Protein AF-0000000086529012 (afdb_homodimer)

InterPro domains:
  IPR000847 LysR, HTH, N-terminal domain [PF00126] (9-66)
  IPR000847 LysR, HTH, N-terminal domain [PR00039] (24-35)
  IPR000847 LysR, HTH, N-terminal domain [PR00039] (35-45)
  IPR000847 LysR, HTH, N-terminal domain [PR00039] (45-56)
  IPR000847 LysR, HTH, N-terminal domain [PS50931] (7-64)
  IPR005119 LysR, substrate-binding [PF03466] (100-295)
  IPR036388 Winged helix-like DNA-binding domain superfamily [G3DSA:1.10.10.10] (3-86)
  IPR036390 Winged helix DNA-binding domain superfamily [SSF46785] (6-83)
  IPR037402 HTH-type transcriptional regulator YidZ, PBP2 domain [cd08417] (102-297)
  IPR050389 LysR-type Transcriptional Regulators [PTHR30118] (5-301)

Foldseek 3Di:
DPPPVPLPLVLLLLLLLCAVQFHLVRSCVVVVHDSVVSVVSQVVVCVVQVHNQWDDDDPTIDGDPVVLLCNVVSVLVVLVVVCVVPPNPPDQLQPDADEAEEEEDQLLCVQQVVVLVVVCCPRHVNYHYHYDHDDLVCVQVCQSSVVHAKYKDFDGDYDPQKDKDWQDWWDKWKKAACPAPCNVDAHAPVNQQVFEAEAEDQPPDDDPVQVVCVVVVGHHHYPYYHNHVLVRNQDRRVDRHMYMDIPLSNLVVVVVGRMDIHGDNDDDDTTTIMMIHGNSCVVVVNSVVSVVSSSVSSNVSSVVSVD/DPPPVPLPLVLLLLLQLCAVQFHLVRSCVVVVHDSVVSVVSQVVVCVVVVHNQWDDDDPTIDGDPVVLLCNVVSVLVVLVVVCVVPPNPPDQLQPDADEAEEEEDQLLCVQQVVVLVVVCCPRHVNYHYHYDHDDLVCVQVCQSSVVHAKYKDFDGDYDPQKDKDWQDWWDKWKKAACPAPCNVDAHAPVNQQVFEAEAEDQPPDDDPVQVVCVVVVGHHHYPYYHNHVLVRNQDRRVDRHMYMDIPLSNLVVVVVGRMDIHGDNDDDDTTTIMMIHGNSCVVVVNSVVSVVSSSVSSNVSSVVSVD

pLDDT: mean 87.54, std 13.79, range [25.77, 98.62]

Radius of gyration: 28.25 Å; Cα contacts (8 Å, |Δi|>4): 999; chains: 2; bounding box: 56×93×82 Å

Secondary structure (DSSP, 8-state):
--------THHHHHHHHHHHHTSHHHHHHHHT--HHHHHHHHHHHHHHHTS-SEEEETTEEEE-HHHHHHHHHHHHHHHHHHHHHS------GGG---EEEEE--HHHHHHHHHHHHHHHHHH-TT-EEEEE---GGGHHHHHHHTS-SEEEES-----TTEEEEEEEEE-EEEEEETT-GGGSSPPPHHHHHHSEEEEE-SSSPPPHHHHHHHHTT---EEEEEES-HHHHHHHHHHSS-EEEEEHHHHHHHHHHSSEEEEE-SS----EEEEEEEEGGGTT-HHHHHHHHHHHHHHHHHHHHHH-/--------THHHHHHHHHHHHTSHHHHHHHHT--HHHHHHHHHHHHHHHTS-SEEEETTEEEE-HHHHHHHHHHHHHHHHHHHHHS------GGG---EEEEE--HHHHHHHHHHHHHHHHHH-TT-EEEEE---GGGHHHHHHHTS-SEEEES-----TTEEEEEEEEE-EEEEEETT-GGGSSPPPHHHHHHSEEEEE-SSSPPPHHHHHHHHTT---EEEEEES-HHHHHHHHHHSS-EEEEEHHHHHHHHHHSSEEEEE-SS----EEEEEEEEGGGTT-HHHHHHHHHHHHHHHHHHHHHH-

Solvent-accessible surface area (backbone atoms only — not comparable to full-atom values): 33241 Å² total; per-residue (Å²): 126,81,79,78,74,71,72,61,68,65,39,54,54,49,52,48,33,28,66,74,56,41,28,61,64,52,20,9,64,72,69,73,45,51,51,68,55,43,50,50,39,49,50,51,49,20,62,71,66,72,39,76,43,52,44,75,58,88,96,36,53,39,70,32,70,68,35,65,69,42,46,62,57,48,52,44,49,50,53,48,52,59,45,62,74,44,72,74,65,78,86,54,54,63,69,39,74,50,75,46,31,35,31,40,49,73,63,49,42,53,57,28,42,44,56,48,51,53,50,33,58,69,51,18,58,45,48,26,43,34,43,36,76,66,57,78,88,44,44,59,58,33,26,70,70,59,74,26,59,33,33,44,40,57,91,66,95,67,61,89,58,48,42,76,44,84,56,48,73,44,40,67,22,31,35,28,16,61,84,38,80,66,59,79,50,86,56,45,52,68,56,59,48,69,37,45,26,39,43,59,26,65,84,74,51,81,46,66,66,55,54,55,32,44,78,71,74,40,68,71,43,68,44,31,33,26,49,42,64,68,38,42,50,54,31,10,37,74,42,83,32,35,30,73,43,50,41,53,51,49,47,55,46,41,75,73,42,63,36,39,81,41,72,46,58,61,98,68,76,64,43,54,34,30,38,36,32,34,52,83,43,66,80,37,62,70,54,42,52,50,55,52,52,50,46,54,44,46,44,49,43,48,51,56,47,78,95,122,81,79,75,73,72,73,60,69,64,39,54,53,50,53,49,33,27,65,75,55,41,29,63,65,51,21,9,64,73,67,74,44,52,51,68,57,44,51,50,39,49,51,51,49,21,61,72,65,72,38,77,42,54,42,76,57,86,95,38,50,38,71,32,72,68,34,65,69,42,47,64,58,47,52,47,49,51,54,49,50,59,44,63,73,44,72,74,64,78,85,52,54,62,69,38,73,48,74,45,32,34,31,40,50,73,63,50,43,54,58,28,42,44,55,47,51,54,49,34,57,70,51,19,59,44,48,25,42,34,43,36,76,65,56,78,90,44,46,60,58,34,27,70,70,59,75,25,58,35,34,44,38,57,91,66,94,67,62,89,59,48,42,75,43,85,58,48,73,46,39,66,23,32,35,29,17,61,83,38,81,64,58,76,48,85,58,45,51,69,56,59,48,69,37,44,25,40,44,58,25,66,85,72,51,82,45,68,66,57,55,56,33,44,76,71,74,40,68,72,43,69,42,30,34,27,48,41,65,68,37,43,51,53,31,10,37,74,42,82,31,34,31,75,42,50,41,55,51,48,47,53,45,40,75,72,41,63,34,39,80,42,71,45,58,60,98,69,76,65,43,53,34,31,37,38,32,34,52,82,44,66,80,37,64,70,54,42,51,50,55,52,52,50,46,54,45,46,45,49,43,47,52,57,46,76,98

Nearest PDB structures (foldseek):
  2esn-assembly1_C  TM=6.276E-01  e=3.951E-26  Pseudomonas aeruginosa
  3oxn-assembly2_C  TM=8.827E-01  e=9.684E-16  Vibrio parahaemolyticus
  3oxn-assembly1_D  TM=8.836E-01  e=3.552E-15  Vibrio parahaemolyticus
  3oxn-assembly1_A  TM=8.735E-01  e=5.062E-15  Vibrio parahaemolyticus
  5y2v-assembly1_C  TM=5.447E-01  e=2.635E-18  Synechocystis sp. PCC 6803 substr. Kazusa

Organism: NCBI:txid488447

Structure (mmCIF, N/CA/C/O backbone):
data_AF-0000000086529012-model_v1
#
loop_
_entity.id
_entity.type
_entity.pdbx_description
1 polymer 'LysR family transcriptional regulator'
#
loop_
_atom_site.group_PDB
_atom_site.id
_atom_site.type_symbol
_atom_site.label_atom_id
_atom_site.label_alt_id
_atom_site.label_comp_id
_atom_site.label_asym_id
_atom_site.label_entity_id
_atom_site.label_seq_id
_atom_site.pdbx_PDB_ins_code
_atom_site.Cartn_x
_atom_site.Cartn_y
_atom_site.Cartn_z
_atom_site.occupancy
_atom_site.B_iso_or_equiv
_atom_site.auth_seq_id
_atom_site.auth_comp_id
_atom_site.auth_asym_id
_atom_site.auth_atom_id
_atom_site.pdbx_PDB_model_num
ATOM 1 N N . MET A 1 1 ? 6.211 56.75 -22.5 1 25.84 1 MET A N 1
ATOM 2 C CA . MET A 1 1 ? 6.273 56.344 -21.109 1 25.84 1 MET A CA 1
ATOM 3 C C . MET A 1 1 ? 5.523 55.031 -20.891 1 25.84 1 MET A C 1
ATOM 5 O O . MET A 1 1 ? 4.34 54.906 -21.219 1 25.84 1 MET A O 1
ATOM 9 N N . PRO A 1 2 ? 6.098 53.844 -21.156 1 31.05 2 PRO A N 1
ATOM 10 C CA . PRO A 1 2 ? 5.367 52.594 -21.125 1 31.05 2 PRO A CA 1
ATOM 11 C C . PRO A 1 2 ? 4.496 52.438 -19.875 1 31.05 2 PRO A C 1
ATOM 13 O O . PRO A 1 2 ? 4.859 52.906 -18.797 1 31.05 2 PRO A O 1
ATOM 16 N N . ALA A 1 3 ? 3.223 52.75 -20.031 1 34.22 3 ALA A N 1
ATOM 17 C CA . ALA A 1 3 ? 2.24 52.656 -18.953 1 34.22 3 ALA A CA 1
ATOM 18 C C . ALA A 1 3 ? 2.57 51.5 -18.016 1 34.22 3 ALA A C 1
ATOM 20 O O . ALA A 1 3 ? 2.672 50.344 -18.438 1 34.22 3 ALA A O 1
ATOM 21 N N . ASP A 1 4 ? 3.516 51.562 -17.156 1 37 4 ASP A N 1
ATOM 22 C CA . ASP A 1 4 ? 3.885 50.781 -15.992 1 37 4 ASP A CA 1
ATOM 23 C C . ASP A 1 4 ? 2.648 50.188 -15.32 1 37 4 ASP A C 1
ATOM 25 O O . ASP A 1 4 ? 2.027 50.812 -14.469 1 37 4 ASP A O 1
ATOM 29 N N . HIS A 1 5 ? 1.568 49.781 -16.031 1 41.03 5 HIS A N 1
ATOM 30 C CA . HIS A 1 5 ? 0.269 49.312 -15.555 1 41.03 5 HIS A CA 1
ATOM 31 C C . HIS A 1 5 ? 0.423 48.375 -14.367 1 41.03 5 HIS A C 1
ATOM 33 O O . HIS A 1 5 ? 0.889 47.25 -14.531 1 41.03 5 HIS A O 1
ATOM 39 N N . ARG A 1 6 ? 0.778 48.844 -13.273 1 47.5 6 ARG A N 1
ATOM 40 C CA . ARG A 1 6 ? 0.829 48.219 -11.961 1 47.5 6 ARG A CA 1
ATOM 41 C C . ARG A 1 6 ? -0.356 47.281 -11.758 1 47.5 6 ARG A C 1
ATOM 43 O O . ARG A 1 6 ? -1.509 47.719 -11.766 1 47.5 6 ARG A O 1
ATOM 50 N N . LEU A 1 7 ? -0.326 46.188 -12.219 1 54.09 7 LEU A N 1
ATOM 51 C CA . LEU A 1 7 ? -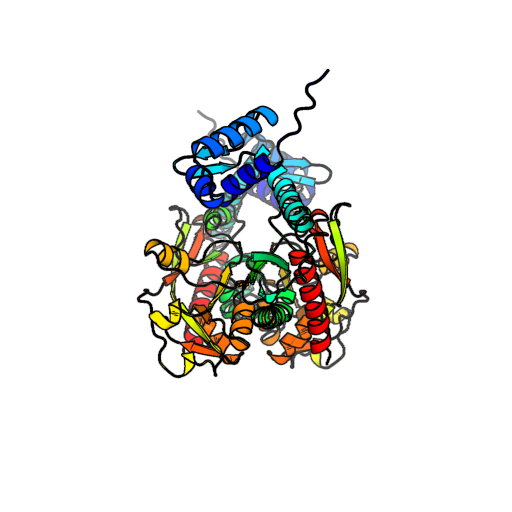1.348 45.156 -11.977 1 54.09 7 LEU A CA 1
ATOM 52 C C . LEU A 1 7 ? -1.846 45.219 -10.539 1 54.09 7 LEU A C 1
ATOM 54 O O . LEU A 1 7 ? -1.044 45.25 -9.602 1 54.09 7 LEU A O 1
ATOM 58 N N . ASP A 1 8 ? -3.078 45.781 -10.305 1 59.41 8 ASP A N 1
ATOM 59 C CA . ASP A 1 8 ? -3.77 45.719 -9.023 1 59.41 8 ASP A CA 1
ATOM 60 C C . ASP A 1 8 ? -3.684 44.312 -8.414 1 59.41 8 ASP A C 1
ATOM 62 O O . ASP A 1 8 ? -4.191 43.344 -9 1 59.41 8 ASP A O 1
ATOM 66 N N . LEU A 1 9 ? -2.932 44.25 -7.441 1 64.44 9 LEU A N 1
ATOM 67 C CA . LEU A 1 9 ? -2.68 43 -6.758 1 64.44 9 LEU A CA 1
ATOM 68 C C . LEU A 1 9 ? -3.988 42.312 -6.355 1 64.44 9 LEU A C 1
ATOM 70 O O . LEU A 1 9 ? -4.039 41.094 -6.191 1 64.44 9 LEU A O 1
ATOM 74 N N . ASN A 1 10 ? -4.98 43.125 -6.316 1 68.56 10 ASN A N 1
ATOM 75 C CA . ASN A 1 10 ? -6.289 42.594 -5.953 1 68.56 10 ASN A CA 1
ATOM 76 C C . ASN A 1 10 ? -6.84 41.656 -7.039 1 68.56 10 ASN A C 1
ATOM 78 O O . ASN A 1 10 ? -7.676 40.812 -6.762 1 68.56 10 ASN A O 1
ATOM 82 N N . LEU A 1 11 ? -6.27 41.812 -8.203 1 79.75 11 LEU A N 1
ATOM 83 C CA . LEU A 1 11 ? -6.715 40.969 -9.312 1 79.75 11 LEU A CA 1
ATOM 84 C C . LEU A 1 11 ? -6.344 39.531 -9.086 1 79.75 11 LEU A C 1
ATOM 86 O O . LEU A 1 11 ? -7.094 38.625 -9.461 1 79.75 11 LEU A O 1
ATOM 90 N N . PHE A 1 12 ? -5.258 39.406 -8.367 1 80.75 12 PHE A N 1
ATOM 91 C CA . PHE A 1 12 ? -4.789 38.031 -8.125 1 80.75 12 PHE A CA 1
ATOM 92 C C . PHE A 1 12 ? -5.652 37.344 -7.078 1 80.75 12 PHE A C 1
ATOM 94 O O . PHE A 1 12 ? -5.793 36.125 -7.09 1 80.75 12 PHE A O 1
ATOM 101 N N . ARG A 1 13 ? -6.254 38.156 -6.262 1 80.81 13 ARG A N 1
ATOM 102 C CA . ARG A 1 13 ? -7.223 37.625 -5.32 1 80.81 13 ARG A CA 1
ATOM 103 C C . ARG A 1 13 ? -8.438 37.062 -6.047 1 80.81 13 ARG A C 1
ATOM 105 O O . ARG A 1 13 ? -8.961 36 -5.668 1 80.81 13 ARG A O 1
ATOM 112 N N . VAL A 1 14 ? -8.797 37.719 -7.086 1 85.31 14 VAL A N 1
ATOM 113 C CA . VAL A 1 14 ? -9.93 37.312 -7.898 1 85.31 14 VAL A CA 1
ATOM 114 C C . VAL A 1 14 ? -9.578 36.031 -8.648 1 85.31 14 VAL A C 1
ATOM 116 O O . VAL A 1 14 ? -10.375 35.094 -8.68 1 85.31 14 VAL A O 1
ATOM 119 N N . LEU A 1 15 ? -8.375 36 -9.18 1 88.19 15 LEU A N 1
ATOM 120 C CA . LEU A 1 15 ? -7.902 34.781 -9.859 1 88.19 15 LEU A CA 1
ATOM 121 C C . LEU A 1 15 ? -7.965 33.562 -8.938 1 88.19 15 LEU A C 1
ATOM 123 O O . LEU A 1 15 ? -8.484 32.531 -9.32 1 88.19 15 LEU A O 1
ATOM 127 N N . ASP A 1 16 ? -7.461 33.812 -7.785 1 85.38 16 ASP A N 1
ATOM 128 C CA . ASP A 1 16 ? -7.422 32.75 -6.793 1 85.38 16 ASP A CA 1
ATOM 129 C C . ASP A 1 16 ? -8.836 32.312 -6.398 1 85.38 16 ASP A C 1
ATOM 131 O O . ASP A 1 16 ? -9.109 31.125 -6.293 1 85.38 16 ASP A O 1
ATOM 135 N N . ALA A 1 17 ? -9.75 33.156 -6.164 1 85.5 17 ALA A N 1
ATOM 136 C CA . ALA A 1 17 ? -11.125 32.875 -5.762 1 85.5 17 ALA A CA 1
ATOM 137 C C . ALA A 1 17 ? -11.859 32.094 -6.844 1 85.5 17 ALA A C 1
ATOM 139 O O . ALA A 1 17 ? -12.578 31.141 -6.543 1 85.5 17 ALA A O 1
ATOM 140 N N . VAL A 1 18 ? -11.578 32.438 -8.055 1 88.94 18 VAL A N 1
ATOM 141 C CA . VAL A 1 18 ? -12.234 31.719 -9.148 1 88.94 18 VAL A CA 1
ATOM 142 C C . VAL A 1 18 ? -11.672 30.297 -9.258 1 88.94 18 VAL A C 1
ATOM 144 O O . VAL A 1 18 ? -12.414 29.344 -9.492 1 88.94 18 VAL A O 1
ATOM 147 N N . TYR A 1 19 ? -10.422 30.25 -9.039 1 86.19 19 TYR A N 1
ATOM 148 C CA . TYR A 1 19 ? -9.758 28.953 -9.109 1 86.19 19 TYR A CA 1
ATOM 149 C C . TYR A 1 19 ? -10.25 28.016 -8.008 1 86.1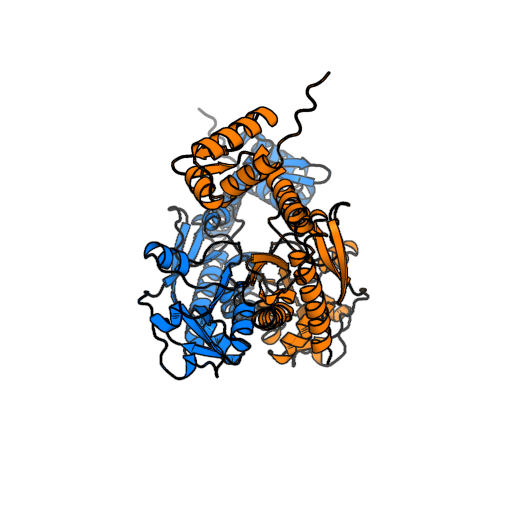9 19 TYR A C 1
ATOM 151 O O . TYR A 1 19 ? -10.555 26.859 -8.266 1 86.19 19 TYR A O 1
ATOM 159 N N . VAL A 1 20 ? -10.359 28.562 -6.828 1 81.31 20 VAL A N 1
ATOM 160 C CA . VAL A 1 20 ? -10.695 27.797 -5.637 1 81.31 20 VAL A CA 1
ATOM 161 C C . VAL A 1 20 ? -12.18 27.453 -5.641 1 81.31 20 VAL A C 1
ATOM 163 O O . VAL A 1 20 ? -12.57 26.328 -5.324 1 81.31 20 VAL A O 1
ATOM 166 N N . HIS A 1 21 ? -13.023 28.344 -6.078 1 79.75 21 HIS A N 1
ATOM 167 C CA . HIS A 1 21 ? -14.469 28.188 -5.922 1 79.75 21 HIS A CA 1
ATOM 168 C C . HIS A 1 21 ? -15.117 27.719 -7.219 1 79.75 21 HIS A C 1
ATOM 170 O O . HIS A 1 21 ? -16.312 27.422 -7.25 1 79.75 21 HIS A O 1
ATOM 176 N N . GLY A 1 22 ? -14.289 27.672 -8.281 1 79.81 22 GLY A N 1
ATOM 177 C CA . GLY A 1 22 ? -14.688 27.016 -9.516 1 79.81 22 GLY A CA 1
ATOM 178 C C . GLY A 1 22 ? -15.711 27.797 -10.312 1 79.81 22 GLY A C 1
ATOM 179 O O . GLY A 1 22 ? -16.5 27.219 -11.055 1 79.81 22 GLY A O 1
ATOM 180 N N . GLY A 1 23 ? -15.844 29.125 -10.062 1 85.5 23 GLY A N 1
ATOM 181 C CA . GLY A 1 23 ? -16.797 29.906 -10.836 1 85.5 23 GLY A CA 1
ATOM 182 C C . GLY A 1 23 ? -16.797 31.375 -10.461 1 85.5 23 GLY A C 1
ATOM 183 O O . GLY A 1 23 ? -16.359 31.75 -9.375 1 85.5 23 GLY A O 1
ATOM 184 N N . ILE A 1 24 ? -17.359 32.188 -11.391 1 87 24 ILE A N 1
ATOM 185 C CA . ILE A 1 24 ? -17.359 33.656 -11.234 1 87 24 ILE A CA 1
ATOM 186 C C . ILE A 1 24 ? -18.359 34.062 -10.141 1 87 24 ILE A C 1
ATOM 188 O O . ILE A 1 24 ? -18.031 34.875 -9.289 1 87 24 ILE A O 1
ATOM 192 N N . GLY A 1 25 ? -19.484 33.375 -10.227 1 86.81 25 GLY A N 1
ATOM 193 C CA . GLY A 1 25 ? -20.484 33.688 -9.211 1 86.81 25 GLY A CA 1
ATOM 194 C C . GLY A 1 25 ? -20.031 33.312 -7.805 1 86.81 25 GLY A C 1
ATOM 195 O O . GLY A 1 25 ? -20.188 34.125 -6.871 1 86.81 25 GLY A O 1
ATOM 196 N N . ALA A 1 26 ? -19.484 32.188 -7.672 1 85 26 ALA A N 1
ATOM 197 C CA . ALA A 1 26 ? -19 31.719 -6.383 1 85 26 ALA A CA 1
ATOM 198 C C . ALA A 1 26 ? -17.844 32.562 -5.871 1 85 26 ALA A C 1
ATOM 200 O O . ALA A 1 26 ? -17.766 32.875 -4.68 1 85 26 ALA A O 1
ATOM 201 N N . ALA A 1 27 ? -17.062 32.938 -6.691 1 88.69 27 ALA A N 1
ATOM 202 C CA . ALA A 1 27 ? -15.938 33.812 -6.344 1 88.69 27 ALA A CA 1
ATOM 203 C C . ALA A 1 27 ? -16.422 35.188 -5.891 1 88.69 27 ALA A C 1
ATOM 205 O O . ALA A 1 27 ? -15.906 35.75 -4.93 1 88.69 27 ALA A O 1
ATOM 206 N N . ALA A 1 28 ? -17.406 35.656 -6.52 1 89.88 28 ALA A N 1
ATOM 207 C CA . ALA A 1 28 ? -17.984 36.969 -6.164 1 89.88 28 ALA A CA 1
ATOM 208 C C . ALA A 1 28 ? -18.531 36.938 -4.742 1 89.88 28 ALA A C 1
ATOM 210 O O . ALA A 1 28 ? -18.281 37.875 -3.957 1 89.88 28 ALA A O 1
ATOM 211 N N . ARG A 1 29 ? -19.172 35.938 -4.461 1 83 29 ARG A N 1
ATOM 212 C CA . ARG A 1 29 ? -19.719 35.75 -3.117 1 83 29 ARG A CA 1
ATOM 213 C C . ARG A 1 29 ? -18.609 35.656 -2.084 1 83 29 ARG A C 1
ATOM 215 O O . ARG A 1 29 ? -18.656 36.312 -1.036 1 83 29 ARG A O 1
ATOM 222 N N . ALA A 1 30 ? -17.609 35.031 -2.441 1 81.75 30 ALA A N 1
ATOM 223 C CA . ALA A 1 30 ? -16.516 34.781 -1.518 1 81.75 30 ALA A CA 1
ATOM 224 C C . ALA A 1 30 ? -15.711 36.031 -1.249 1 81.75 30 ALA A C 1
ATOM 226 O O . ALA A 1 30 ? -15.211 36.25 -0.139 1 81.75 30 ALA A O 1
ATOM 227 N N . LEU A 1 31 ? -15.609 36.875 -2.168 1 82.31 31 LEU A N 1
ATOM 228 C CA . LEU A 1 31 ? -14.781 38.062 -2.072 1 82.31 31 LEU A CA 1
ATOM 229 C C . LEU A 1 31 ? -15.633 39.281 -1.715 1 82.31 31 LEU A C 1
ATOM 231 O O . LEU A 1 31 ? -15.102 40.406 -1.562 1 82.31 31 LEU A O 1
ATOM 235 N N . HIS A 1 32 ? -16.953 39 -1.556 1 83.88 32 HIS A N 1
ATOM 236 C CA . HIS A 1 32 ? -17.891 40.094 -1.3 1 83.88 32 HIS A CA 1
ATOM 237 C C . HIS A 1 32 ? -17.797 41.156 -2.373 1 83.88 32 HIS A C 1
ATOM 239 O O . HIS A 1 32 ? -17.703 42.344 -2.059 1 83.88 32 HIS A O 1
ATOM 245 N N . LEU A 1 33 ? -17.688 40.719 -3.518 1 84.62 33 LEU A N 1
ATOM 246 C CA . LEU A 1 33 ? -17.703 41.562 -4.695 1 84.62 33 LEU A CA 1
ATOM 247 C C . LEU A 1 33 ? -18.906 41.281 -5.582 1 84.62 33 LEU A C 1
ATOM 249 O O . LEU A 1 33 ? -19.547 40.219 -5.438 1 84.62 33 LEU A O 1
ATOM 253 N N . THR A 1 34 ? -19.281 42.219 -6.375 1 83.69 34 THR A N 1
ATOM 254 C CA . THR A 1 34 ? -20.312 41.969 -7.367 1 83.69 34 THR A CA 1
ATOM 255 C C . THR A 1 34 ? -19.766 41.125 -8.516 1 83.69 34 THR A C 1
ATOM 257 O O . THR A 1 34 ? -18.562 41.125 -8.773 1 83.69 34 THR A O 1
ATOM 260 N N . GLN A 1 35 ? -20.641 40.375 -9.102 1 88.19 35 GLN A N 1
ATOM 261 C CA . GLN A 1 35 ? -20.234 39.5 -10.211 1 88.19 35 GLN A CA 1
ATOM 262 C C . GLN A 1 35 ? -19.625 40.344 -11.344 1 88.19 35 GLN A C 1
ATOM 264 O O . GLN A 1 35 ? -18.609 39.969 -11.914 1 88.19 35 GLN A O 1
ATOM 269 N N . PRO A 1 36 ? -20.172 41.5 -11.664 1 88.62 36 PRO A N 1
ATOM 270 C CA . PRO A 1 36 ? -19.516 42.312 -12.703 1 88.62 36 PRO A CA 1
ATOM 271 C C . PRO A 1 36 ? -18.109 42.75 -12.32 1 88.62 36 PRO A C 1
ATOM 273 O O . PRO A 1 36 ? -17.219 42.781 -13.172 1 88.62 36 PRO A O 1
ATOM 276 N N . ALA A 1 37 ? -17.922 42.938 -11.07 1 84.56 37 ALA A N 1
ATOM 277 C CA . ALA A 1 37 ? -16.594 43.344 -10.586 1 84.56 37 ALA A CA 1
ATOM 278 C C . ALA A 1 37 ? -15.586 42.219 -10.766 1 84.56 37 ALA A C 1
ATOM 280 O O . ALA A 1 37 ? -14.453 42.438 -11.188 1 84.56 37 ALA A O 1
ATOM 281 N N . VAL A 1 38 ? -16.031 41.031 -10.453 1 89.88 38 VAL A N 1
ATOM 282 C CA . VAL A 1 38 ? -15.18 39.875 -10.609 1 89.88 38 VAL A CA 1
ATOM 283 C C . VAL A 1 38 ? -14.898 39.625 -12.094 1 89.88 38 VAL A C 1
ATOM 285 O O . VAL A 1 38 ? -13.766 39.344 -12.477 1 89.88 38 VAL A O 1
ATOM 288 N N . THR A 1 39 ? -15.883 39.781 -12.859 1 89.25 39 THR A N 1
ATOM 289 C CA . THR A 1 39 ? -15.75 39.594 -14.297 1 89.25 39 THR A CA 1
ATOM 290 C C . THR A 1 39 ? -14.773 40.625 -14.883 1 89.25 39 THR A C 1
ATOM 292 O O . THR A 1 39 ? -13.898 40.281 -15.68 1 89.25 39 THR A O 1
ATOM 295 N N . HIS A 1 40 ? -14.922 41.781 -14.445 1 87.19 40 HIS A N 1
ATOM 296 C CA . HIS A 1 40 ? -14.031 42.844 -14.906 1 87.19 40 HIS A CA 1
ATOM 297 C C . HIS A 1 40 ? -12.586 42.594 -14.5 1 87.19 40 HIS A C 1
ATOM 299 O O . HIS A 1 40 ? -11.672 42.75 -15.312 1 87.19 40 HIS A O 1
ATOM 305 N N . ALA A 1 41 ? -12.469 42.219 -13.258 1 86.94 41 ALA A N 1
ATOM 306 C CA . ALA A 1 41 ? -11.141 41.875 -12.758 1 86.94 41 ALA A CA 1
ATOM 307 C C . ALA A 1 41 ? -10.516 40.75 -13.555 1 86.94 41 ALA A C 1
ATOM 309 O O . ALA A 1 41 ? -9.336 40.812 -13.922 1 86.94 41 ALA A O 1
ATOM 310 N N . LEU A 1 42 ? -11.289 39.75 -13.852 1 89 42 LEU A N 1
ATOM 311 C CA . LEU A 1 42 ? -10.805 38.594 -14.594 1 89 42 LEU A CA 1
ATOM 312 C C . LEU A 1 42 ? -10.453 39 -16.031 1 89 42 LEU A C 1
ATOM 314 O O . LEU A 1 42 ? -9.469 38.5 -16.578 1 89 42 LEU A O 1
ATOM 318 N N . ASN A 1 43 ? -11.234 39.844 -16.578 1 87.81 43 ASN A N 1
ATOM 319 C CA . ASN A 1 43 ? -10.961 40.312 -17.922 1 87.81 43 ASN A CA 1
ATOM 320 C C . ASN A 1 43 ? -9.633 41.062 -18 1 87.81 43 ASN A C 1
ATOM 322 O O . ASN A 1 43 ? -8.883 40.938 -18.969 1 87.81 43 ASN A O 1
ATOM 326 N N . ARG A 1 44 ? -9.398 41.812 -16.984 1 84.25 44 ARG A N 1
ATOM 327 C CA . ARG A 1 44 ? -8.125 42.531 -16.906 1 84.25 44 ARG A CA 1
ATOM 328 C C . ARG A 1 44 ? -6.953 41.562 -16.828 1 84.25 44 ARG A C 1
ATOM 330 O O . ARG A 1 44 ? -5.922 41.75 -17.469 1 84.25 44 ARG A O 1
ATOM 337 N N . LEU A 1 45 ? -7.156 40.562 -16.031 1 86.88 45 LEU A N 1
ATOM 338 C CA . LEU A 1 45 ? -6.121 39.531 -15.906 1 86.88 45 LEU A CA 1
ATOM 339 C C . LEU A 1 45 ? -5.934 38.781 -17.219 1 86.88 45 LEU A C 1
ATOM 341 O O . LEU A 1 45 ? -4.801 38.5 -17.609 1 86.88 45 LEU A O 1
ATOM 345 N N . ARG A 1 46 ? -7 38.5 -17.844 1 89.31 46 ARG A N 1
ATOM 346 C CA . ARG A 1 46 ? -6.957 37.844 -19.141 1 89.31 46 ARG A CA 1
ATOM 347 C C . ARG A 1 46 ? -6.168 38.656 -20.156 1 89.31 46 ARG A C 1
ATOM 349 O O . ARG A 1 46 ? -5.359 38.125 -20.906 1 89.31 46 ARG A O 1
ATOM 356 N N . ALA A 1 47 ? -6.445 39.906 -20.125 1 86.5 47 ALA A N 1
ATOM 357 C CA . ALA A 1 47 ? -5.742 40.812 -21.016 1 86.5 47 ALA A CA 1
ATOM 358 C C . ALA A 1 47 ? -4.25 40.875 -20.703 1 86.5 47 ALA A C 1
ATOM 360 O O . ALA A 1 47 ? -3.416 40.875 -21.609 1 86.5 47 ALA A O 1
ATOM 361 N N . HIS A 1 48 ? -4.02 40.875 -19.453 1 81.5 48 HIS A N 1
ATOM 362 C CA . HIS A 1 48 ? -2.631 40.969 -19.016 1 81.5 48 HIS A CA 1
ATOM 363 C C . HIS A 1 48 ? -1.86 39.719 -19.422 1 81.5 48 HIS A C 1
ATOM 365 O O . HIS A 1 48 ? -0.719 39.812 -19.891 1 81.5 48 HIS A O 1
ATOM 371 N N . PHE A 1 49 ? -2.459 38.594 -19.266 1 84.75 49 PHE A N 1
ATOM 372 C CA . PHE A 1 49 ? -1.781 37.312 -19.5 1 84.75 49 PHE A CA 1
ATOM 373 C C . PHE A 1 49 ? -2.002 36.844 -20.938 1 84.75 49 PHE A C 1
ATOM 375 O O . PHE A 1 49 ? -1.404 35.844 -21.375 1 84.75 49 PHE A O 1
ATOM 382 N N . ASP A 1 50 ? -2.811 37.594 -21.625 1 88 50 ASP A N 1
ATOM 383 C CA . ASP A 1 50 ? -3.195 37.188 -22.984 1 88 50 ASP A CA 1
ATOM 384 C C . ASP A 1 50 ? -3.627 35.719 -23.016 1 88 50 ASP A C 1
ATOM 386 O O . ASP A 1 50 ? -3.133 34.969 -23.844 1 88 50 ASP A O 1
ATOM 390 N N . ASP A 1 51 ? -4.375 35.344 -22.078 1 87.75 51 ASP A N 1
ATOM 391 C CA . ASP A 1 51 ? -4.914 34 -21.859 1 87.75 51 ASP A CA 1
ATOM 392 C C . ASP A 1 51 ? -6.309 34.062 -21.25 1 87.75 51 ASP A C 1
ATOM 394 O O . ASP A 1 51 ? -6.582 34.906 -20.391 1 87.75 51 ASP A O 1
ATOM 398 N N . PRO A 1 52 ? -7.164 33.188 -21.625 1 91.5 52 PRO A N 1
ATOM 399 C CA . PRO A 1 52 ? -8.5 33.188 -21.016 1 91.5 52 PRO A CA 1
ATOM 400 C C . PRO A 1 52 ? -8.484 32.844 -19.531 1 91.5 52 PRO A C 1
ATOM 402 O O . PRO A 1 52 ? -9.445 33.156 -18.812 1 91.5 52 PRO A O 1
ATOM 405 N N . LEU A 1 53 ? -7.473 32.25 -18.969 1 91.44 53 LEU A N 1
ATOM 406 C CA . LEU A 1 53 ? -7.203 31.859 -17.594 1 91.44 53 LEU A CA 1
ATOM 407 C C . LEU A 1 53 ? -8.164 30.766 -17.141 1 91.44 53 LEU A C 1
ATOM 409 O O . LEU A 1 53 ? -7.754 29.797 -16.484 1 91.44 53 LEU A O 1
ATOM 413 N N . PHE A 1 54 ? -9.445 30.875 -17.562 1 91.06 54 PHE A N 1
ATOM 414 C CA . PHE A 1 54 ? -10.461 29.859 -17.297 1 91.06 54 PHE A CA 1
ATOM 415 C C . PHE A 1 54 ? -11.328 29.625 -18.531 1 91.06 54 PHE A C 1
ATOM 417 O O . PHE A 1 54 ? -11.633 30.562 -19.266 1 91.06 54 PHE A O 1
ATOM 424 N N . VAL A 1 55 ? -11.57 28.297 -18.734 1 87.69 55 VAL A N 1
ATOM 425 C CA . VAL A 1 55 ? -12.438 27.938 -19.859 1 87.69 55 VAL A CA 1
ATOM 426 C C . VAL A 1 55 ? -13.602 27.078 -19.359 1 87.69 55 VAL A C 1
ATOM 428 O O . VAL A 1 55 ? -13.477 26.375 -18.359 1 87.69 55 VAL A O 1
ATOM 431 N N . ARG A 1 56 ? -14.719 27.234 -19.938 1 80 56 ARG A N 1
ATOM 432 C CA . ARG A 1 56 ? -15.891 26.453 -19.578 1 80 56 ARG A CA 1
ATOM 433 C C . ARG A 1 56 ? -15.836 25.062 -20.219 1 80 56 ARG A C 1
ATOM 435 O O . ARG A 1 56 ? -15.547 24.938 -21.406 1 80 56 ARG A O 1
ATOM 442 N N . GLN A 1 57 ? -15.828 24.141 -19.438 1 76.56 57 GLN A N 1
ATOM 443 C CA . GLN A 1 57 ? -15.992 22.766 -19.875 1 76.56 57 GLN A CA 1
ATOM 444 C C . GLN A 1 57 ? -17.281 22.156 -19.312 1 76.56 57 GLN A C 1
ATOM 446 O O . GLN A 1 57 ? -17.328 21.734 -18.156 1 76.56 57 GLN A O 1
ATOM 451 N N . GLY A 1 58 ? -18.328 22.125 -20.125 1 73.94 58 GLY A N 1
ATOM 452 C CA . GLY A 1 58 ? -19.656 21.766 -19.641 1 73.94 58 GLY A CA 1
ATOM 453 C C . GLY A 1 58 ? -20.203 22.781 -18.656 1 73.94 58 GLY A C 1
ATOM 454 O O . GLY A 1 58 ? -20.297 23.969 -18.969 1 73.94 58 GLY A O 1
ATOM 455 N N . ASN A 1 59 ? -20.531 22.266 -17.438 1 69.38 59 ASN A N 1
ATOM 456 C CA . ASN A 1 59 ? -21.062 23.125 -16.406 1 69.38 59 ASN A CA 1
ATOM 457 C C . ASN A 1 59 ? -19.984 23.547 -15.414 1 69.38 59 ASN A C 1
ATOM 459 O O . ASN A 1 59 ? -20.297 24.094 -14.352 1 69.38 59 ASN A O 1
ATOM 463 N N . ARG A 1 60 ? -18.75 23.312 -15.867 1 71.44 60 ARG A N 1
ATOM 464 C CA . ARG A 1 60 ? -17.688 23.656 -14.922 1 71.44 60 ARG A CA 1
ATOM 465 C C . ARG A 1 60 ? -16.703 24.656 -15.539 1 71.44 60 ARG A C 1
ATOM 467 O O . ARG A 1 60 ? -16.5 24.656 -16.766 1 71.44 60 ARG A O 1
ATOM 474 N N . VAL A 1 61 ? -16.203 25.484 -14.695 1 79.12 61 VAL A N 1
ATOM 475 C CA . VAL A 1 61 ? -15.109 26.391 -15.055 1 79.12 61 VAL A CA 1
ATOM 476 C C . VAL A 1 61 ? -13.773 25.734 -14.703 1 79.12 61 VAL A C 1
ATOM 478 O O . VAL A 1 61 ? -13.547 25.344 -13.562 1 79.12 61 VAL A O 1
ATOM 481 N N . VAL A 1 62 ? -12.922 25.578 -15.797 1 83.81 62 VAL A N 1
ATOM 482 C CA . VAL A 1 62 ? -11.641 24.906 -15.594 1 83.81 62 VAL A CA 1
ATOM 483 C C . VAL A 1 62 ? -10.492 25.875 -15.875 1 83.81 62 VAL A C 1
ATOM 485 O O . VAL A 1 62 ? -10.555 26.656 -16.828 1 83.81 62 VAL A O 1
ATOM 488 N N . ALA A 1 63 ? -9.438 25.75 -15.07 1 87 63 ALA A N 1
ATOM 489 C CA . ALA A 1 63 ? -8.242 26.562 -15.227 1 87 63 ALA A CA 1
ATOM 490 C C . ALA A 1 63 ? -7.457 26.156 -16.469 1 87 63 ALA A C 1
ATOM 492 O O . ALA A 1 63 ? -7.348 24.969 -16.781 1 87 63 ALA A O 1
ATOM 493 N N . THR A 1 64 ? -6.969 27.172 -17.219 1 86.56 64 THR A N 1
ATOM 494 C CA . THR A 1 64 ? -6.078 26.906 -18.344 1 86.56 64 THR A CA 1
ATOM 495 C C . THR A 1 64 ? -4.699 26.484 -17.844 1 86.56 64 THR A C 1
ATOM 497 O O . THR A 1 64 ? -4.414 26.562 -16.656 1 86.56 64 THR A O 1
ATOM 500 N N . GLU A 1 65 ? -3.908 26.109 -18.797 1 79.75 65 GLU A N 1
ATOM 501 C CA . GLU A 1 65 ? -2.531 25.75 -18.469 1 79.75 65 GLU A CA 1
ATOM 502 C C . GLU A 1 65 ? -1.774 26.938 -17.875 1 79.75 65 GLU A C 1
ATOM 504 O O . GLU A 1 65 ? -0.972 26.781 -16.953 1 79.75 65 GLU A O 1
ATOM 509 N N . ARG A 1 66 ? -2.07 28.016 -18.391 1 81.88 66 ARG A N 1
ATOM 510 C CA . ARG A 1 66 ? -1.431 29.234 -17.891 1 81.88 66 ARG A CA 1
ATOM 511 C C . ARG A 1 66 ? -1.804 29.5 -16.438 1 81.88 66 ARG A C 1
ATOM 513 O O . ARG A 1 66 ? -0.939 29.797 -15.617 1 81.88 66 ARG A O 1
ATOM 520 N N . THR A 1 67 ? -3.072 29.359 -16.141 1 85.44 67 THR A N 1
ATOM 521 C CA . THR A 1 67 ? -3.525 29.547 -14.773 1 85.44 67 THR A CA 1
ATOM 522 C C . THR A 1 67 ? -2.891 28.5 -13.852 1 85.44 67 THR A C 1
ATOM 524 O O . THR A 1 67 ? -2.393 28.844 -12.773 1 85.44 67 THR A O 1
ATOM 527 N N . ARG A 1 68 ? -2.82 27.344 -14.305 1 80.06 68 ARG A N 1
ATOM 528 C CA . ARG A 1 68 ? -2.275 26.266 -13.5 1 80.06 68 ARG A CA 1
ATOM 529 C C . ARG A 1 68 ? -0.792 26.469 -13.219 1 80.06 68 ARG A C 1
ATOM 531 O O . ARG A 1 68 ? -0.302 26.141 -12.141 1 80.06 68 ARG A O 1
ATOM 538 N N . SER A 1 69 ? -0.232 27.172 -14.156 1 78.56 69 SER A N 1
ATOM 539 C CA . SER A 1 69 ? 1.205 27.391 -14.031 1 78.56 69 SER A CA 1
ATOM 540 C C . SER A 1 69 ? 1.512 28.516 -13.047 1 78.56 69 SER A C 1
ATOM 542 O O . SER A 1 69 ? 2.596 28.547 -12.461 1 78.56 69 SER A O 1
ATOM 544 N N . ILE A 1 70 ? 0.581 29.391 -12.836 1 78 70 ILE A N 1
ATOM 545 C CA . ILE A 1 70 ? 0.947 30.562 -12.047 1 78 70 ILE A CA 1
ATOM 546 C C . ILE A 1 70 ? 0.223 30.516 -10.703 1 78 70 ILE A C 1
ATOM 548 O O . ILE A 1 70 ? 0.596 31.234 -9.773 1 78 70 ILE A O 1
ATOM 552 N N . ILE A 1 71 ? -0.8 29.688 -10.633 1 81.31 71 ILE A N 1
ATOM 553 C CA . ILE A 1 71 ? -1.733 29.812 -9.516 1 81.31 71 ILE A CA 1
ATOM 554 C C . ILE A 1 71 ? -1.02 29.484 -8.211 1 81.31 71 ILE A C 1
ATOM 556 O O . ILE A 1 71 ? -1.261 30.125 -7.184 1 81.31 71 ILE A O 1
ATOM 560 N N . ALA A 1 72 ? -0.122 28.719 -8.297 1 71.75 72 ALA A N 1
ATOM 561 C CA . ALA A 1 72 ? 0.624 28.375 -7.09 1 71.75 72 ALA A CA 1
ATOM 562 C C . ALA A 1 72 ? 1.428 29.562 -6.582 1 71.75 72 ALA A C 1
ATOM 564 O O . ALA A 1 72 ? 1.448 29.844 -5.383 1 71.75 72 ALA A O 1
ATOM 565 N N . ASP A 1 73 ? 1.987 30.25 -7.461 1 71.19 73 ASP A N 1
ATOM 566 C CA . ASP A 1 73 ? 2.756 31.438 -7.121 1 71.19 73 ASP A CA 1
ATOM 567 C C . ASP A 1 73 ? 1.846 32.562 -6.605 1 71.19 73 ASP A C 1
ATOM 569 O O . ASP A 1 73 ? 2.176 33.219 -5.633 1 71.19 73 ASP A O 1
ATOM 573 N N . VAL A 1 74 ? 0.782 32.719 -7.215 1 75.19 74 VAL A N 1
ATOM 574 C CA . VAL A 1 74 ? -0.184 33.719 -6.828 1 75.19 74 VAL A CA 1
ATOM 575 C C . VAL A 1 74 ? -0.672 33.469 -5.406 1 75.19 74 VAL A C 1
ATOM 577 O O . VAL A 1 74 ? -0.689 34.375 -4.57 1 75.19 74 VAL A O 1
ATOM 580 N N . GLN A 1 75 ? -0.989 32.25 -5.188 1 73.19 75 GLN A N 1
ATOM 581 C CA . GLN A 1 75 ? -1.51 31.891 -3.871 1 73.19 75 GLN A CA 1
ATOM 582 C C . GLN A 1 75 ? -0.448 32.062 -2.791 1 73.19 75 GLN A C 1
ATOM 584 O O . GLN A 1 75 ? -0.739 32.562 -1.704 1 73.19 75 GLN A O 1
ATOM 589 N N . LEU A 1 76 ? 0.702 31.844 -3.125 1 63.44 76 LEU A N 1
ATOM 590 C CA . LEU A 1 76 ? 1.832 32.031 -2.223 1 63.44 76 LEU A CA 1
ATOM 591 C C . LEU A 1 76 ? 2.012 33.5 -1.882 1 63.44 76 LEU A C 1
ATOM 593 O O . LEU A 1 76 ? 2.143 33.875 -0.709 1 63.44 76 LEU A O 1
ATOM 597 N N . HIS A 1 77 ? 1.94 34.281 -2.852 1 62.91 77 HIS A N 1
ATOM 598 C CA . HIS A 1 77 ? 2.195 35.688 -2.662 1 62.91 77 HIS A CA 1
ATOM 599 C C . HIS A 1 77 ? 0.991 36.406 -2.035 1 62.91 77 HIS A C 1
ATOM 601 O O . HIS A 1 77 ? 1.151 37.312 -1.213 1 62.91 77 HIS A O 1
ATOM 607 N N . LEU A 1 78 ? -0.17 35.938 -2.365 1 64.5 78 LEU A N 1
ATOM 608 C CA . LEU A 1 78 ? -1.357 36.5 -1.733 1 64.5 78 LEU A CA 1
ATOM 609 C C . LEU A 1 78 ? -1.381 36.188 -0.242 1 64.5 78 LEU A C 1
ATOM 611 O O . LEU A 1 78 ? -1.705 37.062 0.575 1 64.5 78 LEU A O 1
ATOM 615 N N . THR A 1 79 ? -1.073 34.969 0.004 1 60.84 79 THR A N 1
ATOM 616 C CA . THR A 1 79 ? -0.977 34.562 1.399 1 60.84 79 THR A CA 1
ATOM 617 C C . THR A 1 79 ? 0.118 35.344 2.121 1 60.84 79 THR A C 1
ATOM 619 O O . THR A 1 79 ? -0.064 35.75 3.264 1 60.84 79 THR A O 1
ATOM 622 N N . GLY A 1 80 ? 1.179 35.562 1.497 1 54.12 80 GLY A N 1
ATOM 623 C CA . GLY A 1 80 ? 2.266 36.344 2.049 1 54.12 80 GLY A CA 1
ATOM 624 C C . GLY A 1 80 ? 1.877 37.781 2.303 1 54.12 80 GLY A C 1
ATOM 625 O O . GLY A 1 80 ? 2.191 38.344 3.357 1 54.12 80 GLY A O 1
ATOM 626 N N . LEU A 1 81 ? 1.253 38.438 1.392 1 56.03 81 LEU A N 1
ATOM 627 C CA . LEU A 1 81 ? 0.827 39.812 1.506 1 56.03 81 LEU A CA 1
ATOM 628 C C . LEU A 1 81 ? -0.236 39.969 2.588 1 56.03 81 LEU A C 1
ATOM 630 O O . LEU A 1 81 ? -0.235 40.969 3.326 1 56.03 81 LEU A O 1
ATOM 634 N N . GLN A 1 82 ? -1.107 39.062 2.572 1 50.78 82 GLN A N 1
ATOM 635 C CA . GLN A 1 82 ? -2.096 39.125 3.645 1 50.78 82 GLN A CA 1
ATOM 636 C C . GLN A 1 82 ? -1.434 38.938 5.012 1 50.78 82 GLN A C 1
ATOM 638 O O . GLN A 1 82 ? -1.886 39.531 5.996 1 50.78 82 GLN A O 1
ATOM 643 N N . GLY A 1 83 ? -0.428 38.219 4.996 1 47.84 83 GLY A N 1
ATOM 644 C CA . GLY A 1 83 ? 0.35 38.031 6.211 1 47.84 83 GLY A CA 1
ATOM 645 C C . GLY A 1 83 ? 1.087 39.281 6.633 1 47.84 83 GLY A C 1
ATOM 646 O O . GLY A 1 83 ? 1.264 39.531 7.828 1 47.84 83 GLY A O 1
ATOM 647 N N . THR A 1 84 ? 1.606 40.094 5.766 1 45.62 84 THR A N 1
ATOM 648 C CA . THR A 1 84 ? 2.346 41.312 6.113 1 45.62 84 THR A CA 1
ATOM 649 C C . THR A 1 84 ? 1.415 42.344 6.727 1 45.62 84 THR A C 1
ATOM 651 O O . THR A 1 84 ? 1.84 43.156 7.555 1 45.62 84 THR A O 1
ATOM 654 N N . ALA A 1 85 ? 0.363 42.656 6.137 1 45.41 85 ALA A N 1
ATOM 655 C CA . ALA A 1 85 ? -0.479 43.719 6.672 1 45.41 85 ALA A CA 1
ATOM 656 C C . ALA A 1 85 ? -0.858 43.438 8.125 1 45.41 85 ALA A C 1
ATOM 658 O O . ALA A 1 85 ? -1.236 44.375 8.859 1 45.41 85 ALA A O 1
ATOM 659 N N . ARG A 1 86 ? -1.292 42.312 8.539 1 40.56 86 ARG A N 1
ATOM 660 C CA . ARG A 1 86 ? -1.587 42.094 9.953 1 40.56 86 ARG A CA 1
ATOM 661 C C . ARG A 1 86 ? -0.303 41.969 10.766 1 40.56 86 ARG A C 1
ATOM 663 O O . ARG A 1 86 ? 0.71 41.469 10.273 1 40.56 86 ARG A O 1
ATOM 670 N N . ALA A 1 87 ? 0.073 42.844 11.555 1 43.31 87 ALA A N 1
ATOM 671 C CA . ALA A 1 87 ? 1.036 42.531 12.609 1 43.31 87 ALA A CA 1
ATOM 672 C C . ALA A 1 87 ? 1.065 41.031 12.875 1 43.31 87 ALA A C 1
ATOM 674 O O . ALA A 1 87 ? 0.017 40.375 12.961 1 43.31 87 ALA A O 1
ATOM 675 N N . PRO A 1 88 ? 2.146 40.094 12.531 1 45.25 88 PRO A N 1
ATOM 676 C CA . PRO A 1 88 ? 2.09 38.625 12.508 1 45.25 88 PRO A CA 1
ATOM 677 C C . PRO A 1 88 ? 1.289 38.062 13.68 1 45.25 88 PRO A C 1
ATOM 679 O O . PRO A 1 88 ? 1.633 38.281 14.836 1 45.25 88 PRO A O 1
ATOM 682 N N . SER A 1 89 ? 0.096 38.344 13.852 1 49.25 89 SER A N 1
ATOM 683 C CA . SER A 1 89 ? -0.607 37.594 14.891 1 49.25 89 SER A CA 1
ATOM 684 C C . SER A 1 89 ? -0.003 36.219 15.086 1 49.25 89 SER A C 1
ATOM 686 O O . SER A 1 89 ? 0.545 35.625 14.148 1 49.25 89 SER A O 1
ATOM 688 N N . ALA A 1 90 ? 0.525 35.938 16.297 1 64.88 90 ALA A N 1
ATOM 689 C CA . ALA A 1 90 ? 1.108 34.656 16.719 1 64.88 90 ALA A CA 1
ATOM 690 C C . ALA A 1 90 ? 0.407 33.5 16.031 1 64.88 90 ALA A C 1
ATOM 692 O O . ALA A 1 90 ? -0.823 33.469 15.953 1 64.88 90 ALA A O 1
ATOM 693 N N . PHE A 1 91 ? 1.037 32.906 15.109 1 81.12 91 PHE A N 1
ATOM 694 C CA . PHE A 1 91 ? 0.52 31.703 14.477 1 81.12 91 PHE A CA 1
ATOM 695 C C . PHE A 1 91 ? -0.045 30.75 15.516 1 81.12 91 PHE A C 1
ATOM 697 O O . PHE A 1 91 ? 0.621 30.438 16.5 1 81.12 91 PHE A O 1
ATOM 704 N N . ASP A 1 92 ? -1.292 30.531 15.422 1 87.69 92 ASP A N 1
ATOM 705 C CA . ASP A 1 92 ? -1.957 29.562 16.297 1 87.69 92 ASP A CA 1
ATOM 706 C C . ASP A 1 92 ? -2.404 28.328 15.523 1 87.69 92 ASP A C 1
ATOM 708 O O . ASP A 1 92 ? -3.369 28.391 14.758 1 87.69 92 ASP A O 1
ATOM 712 N N . PRO A 1 93 ? -1.743 27.203 15.766 1 90.88 93 PRO A N 1
ATOM 713 C CA . PRO A 1 93 ? -2.092 25.969 15.039 1 90.88 93 PRO A CA 1
ATOM 714 C C . PRO A 1 93 ? -3.547 25.562 15.25 1 90.88 93 PRO A C 1
ATOM 716 O O . PRO A 1 93 ? -4.137 24.891 14.391 1 90.88 93 PRO A O 1
ATOM 719 N N . ALA A 1 94 ? -4.051 25.953 16.312 1 90.62 94 ALA A N 1
ATOM 720 C CA . ALA A 1 94 ? -5.422 25.562 16.641 1 90.62 94 ALA A CA 1
ATOM 721 C C . ALA A 1 94 ? -6.414 26.172 15.648 1 90.62 94 ALA A C 1
ATOM 723 O O . ALA A 1 94 ? -7.559 25.703 15.555 1 90.62 94 ALA A O 1
ATOM 724 N N . THR A 1 95 ? -5.926 27.125 14.914 1 88 95 THR A N 1
ATOM 725 C CA . THR A 1 95 ? -6.832 27.812 14.008 1 88 95 THR A CA 1
ATOM 726 C C . THR A 1 95 ? -6.672 27.297 12.586 1 88 95 THR A C 1
ATOM 728 O O . THR A 1 95 ? -7.387 27.734 11.68 1 88 95 THR A O 1
ATOM 731 N N . LEU A 1 96 ? -5.828 26.406 12.406 1 87.81 96 LEU A N 1
ATOM 732 C CA . LEU A 1 96 ? -5.578 25.891 11.062 1 87.81 96 LEU A CA 1
ATOM 733 C C . LEU A 1 96 ? -6.809 25.156 10.523 1 87.81 96 LEU A C 1
ATOM 735 O O . LEU A 1 96 ? -7.473 24.438 11.266 1 87.81 96 LEU A O 1
ATOM 739 N N . ASP A 1 97 ? -7.117 25.5 9.258 1 88.06 97 ASP A N 1
ATOM 740 C CA . ASP A 1 97 ? -8.156 24.797 8.516 1 88.06 97 ASP A CA 1
ATOM 741 C C . ASP A 1 97 ? -7.719 24.547 7.07 1 88.06 97 ASP A C 1
ATOM 743 O O . ASP A 1 97 ? -8.086 25.297 6.168 1 88.06 97 ASP A O 1
ATOM 747 N N . LEU A 1 98 ? -6.918 23.531 6.895 1 88.25 98 LEU A N 1
ATOM 748 C CA . LEU A 1 98 ? -6.367 23.234 5.578 1 88.25 98 LEU A CA 1
ATOM 749 C C . LEU A 1 98 ? -6.066 21.75 5.438 1 88.25 98 LEU A C 1
ATOM 751 O O . LEU A 1 98 ? -6.125 21 6.422 1 88.25 98 LEU A O 1
ATOM 755 N N . SER A 1 99 ? -5.809 21.328 4.223 1 92.81 99 SER A N 1
ATOM 756 C CA . SER A 1 99 ? -5.398 19.969 3.904 1 92.81 99 SER A CA 1
ATOM 757 C C . SER A 1 99 ? -3.93 19.922 3.5 1 92.81 99 SER A C 1
ATOM 759 O O . SER A 1 99 ? -3.453 20.781 2.756 1 92.81 99 SER A O 1
ATOM 761 N N . ILE A 1 100 ? -3.256 19.016 4.082 1 95.19 100 ILE A N 1
ATOM 762 C CA . ILE A 1 100 ? -1.842 18.828 3.783 1 95.19 100 ILE A CA 1
ATOM 763 C C . ILE A 1 100 ? -1.629 17.453 3.143 1 95.19 100 ILE A C 1
ATOM 765 O O . ILE A 1 100 ? -2.018 16.438 3.709 1 95.19 100 ILE A O 1
ATOM 769 N N . ALA A 1 101 ? -1.02 17.469 1.959 1 96.69 101 ALA A N 1
ATOM 770 C CA . ALA A 1 101 ? -0.649 16.234 1.277 1 96.69 101 ALA A CA 1
ATOM 771 C C . ALA A 1 101 ? 0.795 15.852 1.584 1 96.69 101 ALA A C 1
ATOM 773 O O . ALA A 1 101 ? 1.722 16.609 1.291 1 96.69 101 ALA A O 1
ATOM 774 N N . VAL A 1 102 ? 0.926 14.641 2.139 1 97.31 102 VAL A N 1
ATOM 775 C CA . VAL A 1 102 ? 2.256 14.18 2.525 1 97.31 102 VAL A CA 1
ATOM 776 C C . VAL A 1 102 ? 2.607 12.906 1.756 1 97.31 102 VAL A C 1
ATOM 778 O O . VAL A 1 102 ? 1.843 11.938 1.764 1 97.31 102 VAL A O 1
ATOM 781 N N . GLY A 1 103 ? 3.764 12.961 1.078 1 96.62 103 GLY A N 1
ATOM 782 C CA . GLY A 1 103 ? 4.289 11.766 0.427 1 96.62 103 GLY A CA 1
ATOM 783 C C . GLY A 1 103 ? 5.188 10.945 1.328 1 96.62 103 GLY A C 1
ATOM 784 O O . GLY A 1 103 ? 6.281 11.383 1.692 1 96.62 103 GLY A O 1
ATOM 785 N N . ILE A 1 104 ? 4.734 9.734 1.652 1 94.5 104 ILE A N 1
ATOM 786 C CA . ILE A 1 104 ? 5.531 8.859 2.504 1 94.5 104 ILE A CA 1
ATOM 787 C C . ILE A 1 104 ? 5.434 7.422 1.999 1 94.5 104 ILE A C 1
ATOM 789 O O . ILE A 1 104 ? 4.473 7.059 1.322 1 94.5 104 ILE A O 1
ATOM 793 N N . ARG A 1 105 ? 6.426 6.633 2.361 1 91.94 105 ARG A N 1
ATOM 794 C CA . ARG A 1 105 ? 6.398 5.207 2.049 1 91.94 105 ARG A CA 1
ATOM 795 C C . ARG A 1 105 ? 5.535 4.445 3.047 1 91.94 105 ARG A C 1
ATOM 797 O O . ARG A 1 105 ? 5.145 4.992 4.082 1 91.94 105 ARG A O 1
ATOM 804 N N . ASP A 1 106 ? 5.219 3.193 2.734 1 87.75 106 ASP A N 1
ATOM 805 C CA . ASP A 1 106 ? 4.258 2.426 3.518 1 87.75 106 ASP A CA 1
ATOM 806 C C . ASP A 1 106 ? 4.773 2.18 4.934 1 87.75 106 ASP A C 1
ATOM 808 O O . ASP A 1 106 ? 4.004 2.227 5.895 1 87.75 106 ASP A O 1
ATOM 812 N N . VAL A 1 107 ? 6.094 2.018 5.137 1 91.06 107 VAL A N 1
ATOM 813 C CA . VAL A 1 107 ? 6.664 1.752 6.449 1 91.06 107 VAL A CA 1
ATOM 814 C C . VAL A 1 107 ? 6.492 2.975 7.348 1 91.06 107 VAL A C 1
ATOM 816 O O . VAL A 1 107 ? 6.098 2.85 8.508 1 91.06 107 VAL A O 1
ATOM 819 N N . LEU A 1 108 ? 6.719 4.09 6.754 1 91.75 108 LEU A N 1
ATOM 820 C CA . LEU A 1 108 ? 6.59 5.32 7.531 1 91.75 108 LEU A CA 1
ATOM 821 C C . LEU A 1 108 ? 5.121 5.629 7.82 1 91.75 108 LEU A C 1
ATOM 823 O O . LEU A 1 108 ? 4.793 6.172 8.875 1 91.75 108 LEU A O 1
ATOM 827 N N . GLU A 1 109 ? 4.273 5.348 6.871 1 93.5 109 GLU A N 1
ATOM 828 C CA . GLU A 1 109 ? 2.846 5.562 7.094 1 93.5 109 GLU A CA 1
ATOM 829 C C . GLU A 1 109 ? 2.365 4.828 8.344 1 93.5 109 GLU A C 1
ATOM 831 O O . GLU A 1 109 ? 1.614 5.383 9.148 1 93.5 109 GLU A O 1
ATOM 836 N N . SER A 1 110 ? 2.863 3.656 8.539 1 91.25 110 SER A N 1
ATOM 837 C CA . SER A 1 110 ? 2.4 2.809 9.633 1 91.25 110 SER A CA 1
ATOM 838 C C . SER A 1 110 ? 3.037 3.215 10.953 1 91.25 110 SER A C 1
ATOM 840 O O . SER A 1 110 ? 2.445 3.023 12.023 1 91.25 110 SER A O 1
ATOM 842 N N . ILE A 1 111 ? 4.207 3.803 10.93 1 90.44 111 ILE A N 1
ATOM 843 C CA . ILE A 1 111 ? 4.918 3.998 12.188 1 90.44 111 ILE A CA 1
ATOM 844 C C . ILE A 1 111 ? 4.773 5.449 12.641 1 90.44 111 ILE A C 1
ATOM 846 O O . ILE A 1 111 ? 4.746 5.73 13.844 1 90.44 111 ILE A O 1
ATOM 850 N N . ALA A 1 112 ? 4.676 6.332 11.719 1 92.88 112 ALA A N 1
ATOM 851 C CA . ALA A 1 112 ? 4.703 7.746 12.086 1 92.88 112 ALA A CA 1
ATOM 852 C C . ALA A 1 112 ? 3.305 8.352 12.023 1 92.88 112 ALA A C 1
ATOM 854 O O . ALA A 1 112 ? 2.953 9.203 12.852 1 92.88 112 ALA A O 1
ATOM 855 N N . LEU A 1 113 ? 2.52 7.957 11.102 1 93.94 113 LEU A N 1
ATOM 856 C CA . LEU A 1 113 ? 1.25 8.625 10.828 1 93.94 113 LEU A CA 1
ATOM 857 C C . LEU A 1 113 ? 0.316 8.523 12.031 1 93.94 113 LEU A C 1
ATOM 859 O O . LEU A 1 113 ? -0.37 9.492 12.367 1 93.94 113 LEU A O 1
ATOM 863 N N . PRO A 1 114 ? 0.252 7.375 12.734 1 92.75 114 PRO A N 1
ATOM 864 C CA . PRO A 1 114 ? -0.61 7.316 13.914 1 92.75 114 PRO A CA 1
ATOM 865 C C . PRO A 1 114 ? -0.24 8.359 14.969 1 92.75 114 PRO A C 1
ATOM 867 O O . PRO A 1 114 ? -1.123 8.984 15.555 1 92.75 114 PRO A O 1
ATOM 870 N N . ARG A 1 115 ? 0.971 8.586 15.094 1 92.94 115 ARG A N 1
ATOM 871 C CA . ARG A 1 115 ? 1.44 9.586 16.047 1 92.94 115 ARG A CA 1
ATOM 872 C C . ARG A 1 115 ? 1.151 11 15.562 1 92.94 115 ARG A C 1
ATOM 874 O O . ARG A 1 115 ? 0.756 11.867 16.344 1 92.94 115 ARG A O 1
ATOM 881 N N . ILE A 1 116 ? 1.341 11.195 14.352 1 95.38 116 ILE A N 1
ATOM 882 C CA . ILE A 1 116 ? 1.108 12.5 13.742 1 95.38 116 ILE A CA 1
ATOM 883 C C . ILE A 1 116 ? -0.366 12.875 13.875 1 95.38 116 ILE A C 1
ATOM 885 O O . ILE A 1 116 ? -0.695 13.984 14.297 1 95.38 116 ILE A O 1
ATOM 889 N N . VAL A 1 117 ? -1.181 11.945 13.578 1 95 117 VAL A N 1
ATOM 890 C CA . VAL A 1 117 ? -2.617 12.195 13.602 1 95 117 VAL A CA 1
ATOM 891 C C . VAL A 1 117 ? -3.07 12.461 15.039 1 95 117 VAL A C 1
ATOM 893 O O . VAL A 1 117 ? -3.881 13.352 15.281 1 95 117 VAL A O 1
ATOM 896 N N . ALA A 1 118 ? -2.584 11.711 15.938 1 93.38 118 ALA A N 1
ATOM 897 C CA . ALA A 1 118 ? -2.922 11.906 17.344 1 93.38 118 ALA A CA 1
ATOM 898 C C . ALA A 1 118 ? -2.52 13.305 17.812 1 93.38 118 ALA A C 1
ATOM 900 O O . ALA A 1 118 ? -3.295 13.984 18.484 1 93.38 118 ALA A O 1
ATOM 901 N N . ALA A 1 119 ? -1.354 13.711 17.453 1 94.69 119 ALA A N 1
ATOM 902 C CA . ALA A 1 119 ? -0.857 15.031 17.844 1 94.69 119 ALA A CA 1
ATOM 903 C C . ALA A 1 119 ? -1.686 16.141 17.219 1 94.69 119 ALA A C 1
ATOM 905 O O . ALA A 1 119 ? -2.064 17.109 17.891 1 94.69 119 ALA A O 1
ATOM 906 N N . PHE A 1 120 ? -1.954 15.984 15.969 1 95.06 120 PHE A N 1
ATOM 907 C CA . PHE A 1 120 ? -2.654 17.031 15.234 1 95.06 120 PHE A CA 1
ATOM 908 C C . PHE A 1 120 ? -4.105 17.125 15.688 1 95.06 120 PHE A C 1
ATOM 910 O O . PHE A 1 120 ? -4.699 18.203 15.641 1 95.06 120 PHE A O 1
ATOM 917 N N . ALA A 1 121 ? -4.688 16.031 16.109 1 93 121 ALA A N 1
ATOM 918 C CA . ALA A 1 121 ? -6.059 16.062 16.625 1 93 121 ALA A CA 1
ATOM 919 C C . ALA A 1 121 ? -6.195 17.047 17.781 1 93 121 ALA A C 1
ATOM 921 O O . ALA A 1 121 ? -7.25 17.656 17.953 1 93 121 ALA A O 1
ATOM 922 N N . VAL A 1 122 ? -5.129 17.25 18.516 1 93.69 122 VAL A N 1
ATOM 923 C CA . VAL A 1 122 ? -5.133 18.125 19.688 1 93.69 122 VAL A CA 1
ATOM 924 C C . VAL A 1 122 ? -4.605 19.5 19.312 1 93.69 122 VAL A C 1
ATOM 926 O O . VAL A 1 122 ? -5.238 20.516 19.625 1 93.69 122 VAL A O 1
ATOM 929 N N . GLU A 1 123 ? -3.545 19.531 18.594 1 95.75 123 GLU A N 1
ATOM 930 C CA . GLU A 1 123 ? -2.811 20.781 18.359 1 95.75 123 GLU A CA 1
ATOM 931 C C . GLU A 1 123 ? -3.42 21.562 17.203 1 95.75 123 GLU A C 1
ATOM 933 O O . GLU A 1 123 ? -3.354 22.797 17.188 1 95.75 123 GLU A O 1
ATOM 938 N N . ALA A 1 124 ? -3.961 20.891 16.25 1 95.81 124 ALA A N 1
ATOM 939 C CA . ALA A 1 124 ? -4.516 21.484 15.039 1 95.81 124 ALA A CA 1
ATOM 940 C C . ALA A 1 124 ? -5.727 20.703 14.539 1 95.81 124 ALA A C 1
ATOM 942 O O . ALA A 1 124 ? -5.695 20.141 13.445 1 95.81 124 ALA A O 1
ATOM 943 N N . PRO A 1 125 ? -6.809 20.797 15.219 1 93.19 125 PRO A N 1
ATOM 944 C CA . PRO A 1 125 ? -7.969 19.938 14.961 1 93.19 125 PRO A CA 1
ATOM 945 C C . PRO A 1 125 ? -8.602 20.203 13.594 1 93.19 125 PRO A C 1
ATOM 947 O O . PRO A 1 125 ? -9.336 19.359 13.078 1 93.19 125 PRO A O 1
ATOM 950 N N . GLY A 1 126 ? -8.352 21.297 13.023 1 93.25 126 GLY A N 1
ATOM 951 C CA . GLY A 1 126 ? -8.914 21.609 11.719 1 93.25 126 GLY A CA 1
ATOM 952 C C . GLY A 1 126 ? -8.039 21.156 10.57 1 93.25 126 GLY A C 1
ATOM 953 O O . GLY A 1 126 ? -8.406 21.328 9.406 1 93.25 126 GLY A O 1
ATOM 954 N N . LEU A 1 127 ? -6.957 20.578 10.852 1 93.69 127 LEU A N 1
ATOM 955 C CA . LEU A 1 127 ? -6.02 20.109 9.836 1 93.69 127 LEU A CA 1
ATOM 956 C C . LEU A 1 127 ? -6.441 18.75 9.297 1 93.69 127 LEU A C 1
ATOM 958 O O . LEU A 1 127 ? -6.797 17.859 10.07 1 93.69 127 LEU A O 1
ATOM 962 N N . ARG A 1 128 ? -6.488 18.625 7.965 1 95.19 128 ARG A N 1
ATOM 963 C CA . ARG A 1 128 ? -6.715 17.359 7.289 1 95.19 128 ARG A CA 1
ATOM 964 C C . ARG A 1 128 ? -5.445 16.859 6.609 1 95.19 128 ARG A C 1
ATOM 966 O O . ARG A 1 128 ? -4.699 17.656 6.027 1 95.19 128 ARG A O 1
ATOM 973 N N . LEU A 1 129 ? -5.219 15.602 6.691 1 96.19 129 LEU A N 1
ATOM 974 C CA . LEU A 1 129 ? -4.004 15.031 6.113 1 96.19 129 LEU A CA 1
ATOM 975 C C . LEU A 1 129 ? -4.344 14.023 5.023 1 96.19 129 LEU A C 1
ATOM 977 O O . LEU A 1 129 ? -5.301 13.25 5.152 1 96.19 129 LEU A O 1
ATOM 981 N N . VAL A 1 130 ? -3.561 14.055 3.98 1 96.12 130 VAL A N 1
ATOM 982 C CA . VAL A 1 130 ? -3.65 13.062 2.914 1 96.12 130 VAL A CA 1
ATOM 983 C C . VAL A 1 130 ? -2.283 12.43 2.686 1 96.12 130 VAL A C 1
ATOM 985 O O . VAL A 1 130 ? -1.333 13.102 2.287 1 96.12 130 VAL A O 1
ATOM 988 N N . SER A 1 131 ? -2.223 11.141 2.963 1 96.56 131 SER A N 1
ATOM 989 C CA . SER A 1 131 ? -1.01 10.375 2.689 1 96.56 131 SER A CA 1
ATOM 990 C C . SER A 1 131 ? -1.023 9.805 1.275 1 96.56 131 SER A C 1
ATOM 992 O O . SER A 1 131 ? -2.006 9.188 0.858 1 96.56 131 SER A O 1
ATOM 994 N N . ARG A 1 132 ? 0.124 9.992 0.591 1 94.5 132 ARG A N 1
ATOM 995 C CA . ARG A 1 132 ? 0.209 9.531 -0.79 1 94.5 132 ARG A CA 1
ATOM 996 C C . ARG A 1 132 ? 1.512 8.773 -1.034 1 94.5 132 ARG A C 1
ATOM 998 O O . ARG A 1 132 ? 2.557 9.141 -0.491 1 94.5 132 ARG A O 1
ATOM 1005 N N . ARG A 1 133 ? 1.349 7.762 -1.883 1 93 133 ARG A N 1
ATOM 1006 C CA . ARG A 1 133 ? 2.553 7.125 -2.408 1 93 133 ARG A CA 1
ATOM 1007 C C . ARG A 1 133 ? 2.984 7.773 -3.721 1 93 133 ARG A C 1
ATOM 1009 O O . ARG A 1 133 ? 2.213 7.816 -4.68 1 93 133 ARG A O 1
ATOM 1016 N N . ILE A 1 134 ? 4.207 8.297 -3.711 1 91.75 134 ILE A N 1
ATOM 1017 C CA . ILE A 1 134 ? 4.727 8.977 -4.891 1 91.75 134 ILE A CA 1
ATOM 1018 C C . ILE A 1 134 ? 6.008 8.297 -5.359 1 91.75 134 ILE A C 1
ATOM 1020 O O . ILE A 1 134 ? 6.887 7.988 -4.551 1 91.75 134 ILE A O 1
ATOM 1024 N N . ALA A 1 135 ? 6.047 8.047 -6.68 1 90 135 ALA A N 1
ATOM 1025 C CA . ALA A 1 135 ? 7.301 7.547 -7.227 1 90 135 ALA A CA 1
ATOM 1026 C C . ALA A 1 135 ? 8.438 8.539 -7.008 1 90 135 ALA A C 1
ATOM 1028 O O . ALA A 1 135 ? 8.242 9.75 -7.137 1 90 135 ALA A O 1
ATOM 1029 N N . VAL A 1 136 ? 9.562 7.984 -6.734 1 89.75 136 VAL A N 1
ATOM 1030 C CA . VAL A 1 136 ? 10.734 8.805 -6.438 1 89.75 136 VAL A CA 1
ATOM 1031 C C . VAL A 1 136 ? 10.961 9.812 -7.562 1 89.75 136 VAL A C 1
ATOM 1033 O O . VAL A 1 136 ? 11.234 10.984 -7.309 1 89.75 136 VAL A O 1
ATOM 1036 N N . ALA A 1 137 ? 10.773 9.422 -8.758 1 89.69 137 ALA A N 1
ATOM 1037 C CA . ALA A 1 137 ? 11.031 10.242 -9.938 1 89.69 137 ALA A CA 1
ATOM 1038 C C . ALA A 1 137 ? 10.039 11.391 -10.031 1 89.69 137 ALA A C 1
ATOM 1040 O O . ALA A 1 137 ? 10.289 12.383 -10.719 1 89.69 137 ALA A O 1
ATOM 1041 N N . ASP A 1 138 ? 8.953 11.289 -9.352 1 94 138 ASP A N 1
ATOM 1042 C CA . ASP A 1 138 ? 7.875 12.266 -9.508 1 94 138 ASP A CA 1
ATOM 1043 C C . ASP A 1 138 ? 7.836 13.227 -8.32 1 94 138 ASP A C 1
ATOM 1045 O O . ASP A 1 138 ? 7.066 14.188 -8.328 1 94 138 ASP A O 1
ATOM 1049 N N . ILE A 1 139 ? 8.625 13.078 -7.352 1 95.56 139 ILE A N 1
ATOM 1050 C CA . ILE A 1 139 ? 8.539 13.828 -6.102 1 95.56 139 ILE A CA 1
ATOM 1051 C C . ILE A 1 139 ? 8.75 15.32 -6.375 1 95.56 139 ILE A C 1
ATOM 1053 O O . ILE A 1 139 ? 7.949 16.156 -5.953 1 95.56 139 ILE A O 1
ATOM 1057 N N . GLU A 1 140 ? 9.758 15.602 -7.125 1 95.81 140 GLU A N 1
ATOM 1058 C CA . GLU A 1 140 ? 10.039 17 -7.406 1 95.81 140 GLU A CA 1
ATOM 1059 C C . GLU A 1 140 ? 8.883 17.672 -8.148 1 95.81 140 GLU A C 1
ATOM 1061 O O . GLU A 1 140 ? 8.445 18.766 -7.785 1 95.81 140 GLU A O 1
ATOM 1066 N N . ARG A 1 141 ? 8.445 16.984 -9.125 1 95.56 141 ARG A N 1
ATOM 1067 C CA . ARG A 1 141 ? 7.352 17.516 -9.938 1 95.56 141 ARG A CA 1
ATOM 1068 C C . ARG A 1 141 ? 6.102 17.734 -9.086 1 95.56 141 ARG A C 1
ATOM 1070 O O . ARG A 1 141 ? 5.441 18.766 -9.195 1 95.56 141 ARG A O 1
ATOM 1077 N N . GLU A 1 142 ? 5.785 16.781 -8.234 1 95.38 142 GLU A N 1
ATOM 1078 C CA . GLU A 1 142 ? 4.586 16.859 -7.402 1 95.38 142 GLU A CA 1
ATOM 1079 C C . GLU A 1 142 ? 4.695 17.984 -6.367 1 95.38 142 GLU A C 1
ATOM 1081 O O . GLU A 1 142 ? 3.709 18.641 -6.055 1 95.38 142 GLU A O 1
ATOM 1086 N N . LEU A 1 143 ? 5.863 18.219 -5.855 1 96.19 143 LEU A N 1
ATOM 1087 C CA . LEU A 1 143 ? 6.102 19.312 -4.934 1 96.19 143 LEU A CA 1
ATOM 1088 C C . LEU A 1 143 ? 5.992 20.656 -5.648 1 96.19 143 LEU A C 1
ATOM 1090 O O . LEU A 1 143 ? 5.355 21.594 -5.145 1 96.19 143 LEU A O 1
ATOM 1094 N N . ALA A 1 144 ? 6.539 20.703 -6.82 1 92.5 144 ALA A N 1
ATOM 1095 C CA . ALA A 1 144 ? 6.559 21.953 -7.594 1 92.5 144 ALA A CA 1
ATOM 1096 C C . ALA A 1 144 ? 5.148 22.344 -8.023 1 92.5 144 ALA A C 1
ATOM 1098 O O . ALA A 1 144 ? 4.816 23.531 -8.055 1 92.5 144 ALA A O 1
ATOM 1099 N N . SER A 1 145 ? 4.379 21.344 -8.328 1 91.31 145 SER A N 1
ATOM 1100 C CA . SER A 1 145 ? 3.025 21.609 -8.812 1 91.31 145 SER A CA 1
ATOM 1101 C C . SER A 1 145 ? 2.08 21.906 -7.652 1 91.31 145 SER A C 1
ATOM 1103 O O . SER A 1 145 ? 0.954 22.359 -7.867 1 91.31 145 SER A O 1
ATOM 1105 N N . GLY A 1 146 ? 2.506 21.625 -6.449 1 90 146 GLY A N 1
ATOM 1106 C CA . GLY A 1 146 ? 1.661 21.844 -5.289 1 90 146 GLY A CA 1
ATOM 1107 C C . GLY A 1 146 ? 0.729 20.688 -4.988 1 90 146 GLY A C 1
ATOM 1108 O O . GLY A 1 146 ? -0.069 20.75 -4.051 1 90 146 GLY A O 1
ATOM 1109 N N . ASN A 1 147 ? 0.854 19.625 -5.719 1 91.56 147 ASN A N 1
ATOM 1110 C CA . ASN A 1 147 ? 0.061 18.422 -5.457 1 91.56 147 ASN A CA 1
ATOM 1111 C C . ASN A 1 147 ? 0.536 17.703 -4.199 1 91.56 147 ASN A C 1
ATOM 1113 O O . ASN A 1 147 ? -0.186 16.875 -3.643 1 91.56 147 ASN A O 1
ATOM 1117 N N . LEU A 1 148 ? 1.688 18.062 -3.855 1 95.62 148 LEU A N 1
ATOM 1118 C CA . LEU A 1 148 ? 2.324 17.562 -2.645 1 95.62 148 LEU A CA 1
ATOM 1119 C C . LEU A 1 148 ? 2.902 18.703 -1.817 1 95.62 148 LEU A C 1
ATOM 1121 O O . LEU A 1 148 ? 3.543 19.609 -2.361 1 95.62 148 LEU A O 1
ATOM 1125 N N . ASP A 1 149 ? 2.598 18.656 -0.546 1 96.38 149 ASP A N 1
ATOM 1126 C CA . ASP A 1 149 ? 3.092 19.719 0.316 1 96.38 149 ASP A CA 1
ATOM 1127 C C . ASP A 1 149 ? 4.426 19.344 0.955 1 96.38 149 ASP A C 1
ATOM 1129 O O . ASP A 1 149 ? 5.262 20.203 1.225 1 96.38 149 ASP A O 1
ATOM 1133 N N . LEU A 1 150 ? 4.574 18.109 1.259 1 98.06 150 LEU A N 1
ATOM 1134 C CA . LEU A 1 150 ? 5.738 17.562 1.958 1 98.06 150 LEU A CA 1
ATOM 1135 C C . LEU A 1 150 ? 5.988 16.125 1.555 1 98.06 150 LEU A C 1
ATOM 1137 O O . LEU A 1 150 ? 5.043 15.336 1.421 1 98.06 150 LEU A O 1
ATOM 1141 N N . ALA A 1 151 ? 7.234 15.797 1.333 1 98 151 ALA A N 1
ATOM 1142 C CA . ALA A 1 151 ? 7.613 14.406 1.1 1 98 151 ALA A CA 1
ATOM 1143 C C . ALA A 1 151 ? 8.664 13.945 2.109 1 98 151 ALA A C 1
ATOM 1145 O O . ALA A 1 151 ? 9.562 14.711 2.465 1 98 151 ALA A O 1
ATOM 1146 N N . VAL A 1 152 ? 8.5 12.805 2.621 1 96.94 152 VAL A N 1
ATOM 1147 C CA . VAL A 1 152 ? 9.531 12.156 3.422 1 96.94 152 VAL A CA 1
ATOM 1148 C C . VAL A 1 152 ? 9.977 10.867 2.74 1 96.94 152 VAL A C 1
ATOM 1150 O O . VAL A 1 152 ? 9.188 9.938 2.568 1 96.94 152 VAL A O 1
ATOM 1153 N N . ASP A 1 153 ? 11.234 10.836 2.352 1 95.5 153 ASP A N 1
ATOM 1154 C CA . ASP A 1 153 ? 11.758 9.695 1.603 1 95.5 153 ASP A CA 1
ATOM 1155 C C . ASP A 1 153 ? 13.273 9.578 1.78 1 95.5 153 ASP A C 1
ATOM 1157 O O . ASP A 1 153 ? 13.875 10.352 2.521 1 95.5 153 ASP A O 1
ATOM 1161 N N . ARG A 1 154 ? 13.789 8.492 1.177 1 93.31 154 ARG A N 1
ATOM 1162 C CA . ARG A 1 154 ? 15.242 8.391 1.093 1 93.31 154 ARG A CA 1
ATOM 1163 C C . ARG A 1 154 ? 15.82 9.469 0.181 1 93.31 154 ARG A C 1
ATOM 1165 O O . ARG A 1 154 ? 15.086 10.336 -0.298 1 93.31 154 ARG A O 1
ATOM 1172 N N . ARG A 1 155 ? 17.047 9.422 0.025 1 93.06 155 ARG A N 1
ATOM 1173 C CA . ARG A 1 155 ? 17.688 10.453 -0.777 1 93.06 155 ARG A CA 1
ATOM 1174 C C . ARG A 1 155 ? 17.156 10.445 -2.207 1 93.06 155 ARG A C 1
ATOM 1176 O O . ARG A 1 155 ? 17.188 9.414 -2.877 1 93.06 155 ARG A O 1
ATOM 1183 N N . VAL A 1 156 ? 16.625 11.539 -2.596 1 89.62 156 VAL A N 1
ATOM 1184 C CA . VAL A 1 156 ? 16.078 11.781 -3.928 1 89.62 156 VAL A CA 1
ATOM 1185 C C . VAL A 1 156 ? 16.844 12.914 -4.605 1 89.62 156 VAL A C 1
ATOM 1187 O O . VAL A 1 156 ? 17.094 13.961 -3.994 1 89.62 156 VAL A O 1
ATOM 1190 N N . PRO A 1 157 ? 17.219 12.688 -5.812 1 91.31 157 PRO A N 1
ATOM 1191 C CA . PRO A 1 157 ? 17.797 13.828 -6.527 1 91.31 157 PRO A CA 1
ATOM 1192 C C . PRO A 1 157 ? 16.781 14.922 -6.82 1 91.31 157 PRO A C 1
ATOM 1194 O O . PRO A 1 157 ? 15.734 14.648 -7.41 1 91.31 157 PRO A O 1
ATOM 1197 N N . THR A 1 158 ? 17.031 16.062 -6.359 1 93 158 THR A N 1
ATOM 1198 C CA . THR A 1 158 ? 16.109 17.172 -6.574 1 93 158 THR A CA 1
ATOM 1199 C C . THR A 1 158 ? 16.859 18.438 -7.008 1 93 158 THR A C 1
ATOM 1201 O O . THR A 1 158 ? 18.078 18.547 -6.766 1 93 158 THR A O 1
ATOM 1204 N N . GLY A 1 159 ? 16.172 19.312 -7.711 1 93.31 159 GLY A N 1
ATOM 1205 C CA . GLY A 1 159 ? 16.719 20.594 -8.102 1 93.31 159 GLY A CA 1
ATOM 1206 C C . GLY A 1 159 ? 16.859 21.562 -6.945 1 93.31 159 GLY A C 1
ATOM 1207 O O . GLY A 1 159 ? 16.438 21.266 -5.824 1 93.31 159 GLY A O 1
ATOM 1208 N N . PRO A 1 160 ? 17.359 22.75 -7.188 1 93.25 160 PRO A N 1
ATOM 1209 C CA . PRO A 1 160 ? 17.656 23.719 -6.141 1 93.25 160 PRO A CA 1
ATOM 1210 C C . PRO A 1 160 ? 16.406 24.328 -5.516 1 93.25 160 PRO A C 1
ATOM 1212 O O . PRO A 1 160 ? 16.469 24.938 -4.445 1 93.25 160 PRO A O 1
ATOM 1215 N N . ARG A 1 161 ? 15.344 24.188 -6.148 1 95.12 161 ARG A N 1
ATOM 1216 C CA . ARG A 1 161 ? 14.125 24.812 -5.637 1 95.12 161 ARG A CA 1
ATOM 1217 C C . ARG A 1 161 ? 13.453 23.922 -4.602 1 95.12 161 ARG A C 1
ATOM 1219 O O . ARG A 1 161 ? 12.438 24.297 -4.016 1 95.12 161 ARG A O 1
ATOM 1226 N N . ILE A 1 162 ? 13.984 22.781 -4.414 1 97.44 162 ILE A N 1
ATOM 1227 C CA . ILE A 1 162 ? 13.453 21.859 -3.414 1 97.44 162 ILE A CA 1
ATOM 1228 C C . ILE A 1 162 ? 14.328 21.906 -2.16 1 97.44 162 ILE A C 1
ATOM 1230 O O . ILE A 1 162 ? 15.523 21.609 -2.217 1 97.44 162 ILE A O 1
ATOM 1234 N N . ALA A 1 163 ? 13.727 22.344 -1.071 1 97.25 163 ALA A N 1
ATOM 1235 C CA . ALA A 1 163 ? 14.406 22.328 0.221 1 97.25 163 ALA A CA 1
ATOM 1236 C C . ALA A 1 163 ? 14.414 20.906 0.809 1 97.25 163 ALA A C 1
ATOM 1238 O O . ALA A 1 163 ? 13.484 20.141 0.58 1 97.25 163 ALA A O 1
ATOM 1239 N N . THR A 1 164 ? 15.43 20.656 1.545 1 96.88 164 THR A N 1
ATOM 1240 C CA . THR A 1 164 ? 15.617 19.312 2.117 1 96.88 164 THR A CA 1
ATOM 1241 C C . THR A 1 164 ? 16.047 19.406 3.578 1 96.88 164 THR A C 1
ATOM 1243 O O . THR A 1 164 ? 16.812 20.312 3.949 1 96.88 164 THR A O 1
ATOM 1246 N N . GLU A 1 165 ? 15.531 18.516 4.41 1 97.5 165 GLU A N 1
ATOM 1247 C CA . GLU A 1 165 ? 15.93 18.422 5.809 1 97.5 165 GLU A CA 1
ATOM 1248 C C . GLU A 1 165 ? 16.172 16.953 6.207 1 97.5 165 GLU A C 1
ATOM 1250 O O . GLU A 1 165 ? 15.32 16.094 5.965 1 97.5 165 GLU A O 1
ATOM 1255 N N . HIS A 1 166 ? 17.312 16.734 6.836 1 97.69 166 HIS A N 1
ATOM 1256 C CA . HIS A 1 166 ? 17.594 15.414 7.371 1 97.69 166 HIS A CA 1
ATOM 1257 C C . HIS A 1 166 ? 16.75 15.125 8.609 1 97.69 166 HIS A C 1
ATOM 1259 O O . HIS A 1 166 ? 16.703 15.93 9.539 1 97.69 166 HIS A O 1
ATOM 1265 N N . LEU A 1 167 ? 16.094 13.984 8.602 1 96.81 167 LEU A N 1
ATOM 1266 C CA . LEU A 1 167 ? 15.266 13.617 9.742 1 96.81 167 LEU A CA 1
ATOM 1267 C C . LEU A 1 167 ? 15.969 12.594 10.625 1 96.81 167 LEU A C 1
ATOM 1269 O O . LEU A 1 167 ? 16.172 12.828 11.82 1 96.81 167 LEU A O 1
ATOM 1273 N N . LEU A 1 168 ? 16.359 11.469 10.039 1 95.06 168 LEU A N 1
ATOM 1274 C CA . LEU A 1 168 ? 17.047 10.406 10.758 1 95.06 168 LEU A CA 1
ATOM 1275 C C . LEU A 1 168 ? 17.734 9.445 9.789 1 95.06 168 LEU A C 1
ATOM 1277 O O . LEU A 1 168 ? 17.531 9.539 8.578 1 95.06 168 LEU A O 1
ATOM 1281 N N . ASP A 1 169 ? 18.578 8.633 10.391 1 95.94 169 ASP A N 1
ATOM 1282 C CA . ASP A 1 169 ? 19.156 7.52 9.641 1 95.94 169 ASP A CA 1
ATOM 1283 C C . ASP A 1 169 ? 18.516 6.191 10.031 1 95.94 169 ASP A C 1
ATOM 1285 O O . ASP A 1 169 ? 18.234 5.961 11.211 1 95.94 169 ASP A O 1
ATOM 1289 N N . ASP A 1 170 ? 18.219 5.395 9.055 1 94.62 170 ASP A N 1
ATOM 1290 C CA . ASP A 1 170 ? 17.719 4.047 9.281 1 94.62 170 ASP A CA 1
ATOM 1291 C C . ASP A 1 170 ? 18.609 3.004 8.617 1 94.62 170 ASP A C 1
ATOM 1293 O O . ASP A 1 170 ? 19.547 3.352 7.891 1 94.62 170 ASP A O 1
ATOM 1297 N N . SER A 1 171 ? 18.453 1.777 9.023 1 95.75 171 SER A N 1
ATOM 1298 C CA . SER A 1 171 ? 19.234 0.677 8.461 1 95.75 171 SER A CA 1
ATOM 1299 C C . SER A 1 171 ? 18.328 -0.489 8.07 1 95.75 171 SER A C 1
ATOM 1301 O O . SER A 1 171 ? 17.156 -0.516 8.422 1 95.75 171 SER A O 1
ATOM 1303 N N . LEU A 1 172 ? 18.922 -1.361 7.223 1 97.12 172 LEU A N 1
ATOM 1304 C CA . LEU A 1 172 ? 18.172 -2.551 6.82 1 97.12 172 LEU A CA 1
ATOM 1305 C C . LEU A 1 172 ? 18.5 -3.727 7.738 1 97.12 172 LEU A C 1
ATOM 1307 O O . LEU A 1 172 ? 19.641 -3.898 8.156 1 97.12 172 LEU A O 1
ATOM 1311 N N . VAL A 1 173 ? 17.516 -4.527 7.996 1 98 173 VAL A N 1
ATOM 1312 C CA . VAL A 1 173 ? 17.641 -5.754 8.773 1 98 173 VAL A CA 1
ATOM 1313 C C . VAL A 1 173 ? 16.844 -6.871 8.109 1 98 173 VAL A C 1
ATOM 1315 O O . VAL A 1 173 ? 16.203 -6.652 7.078 1 98 173 VAL A O 1
ATOM 1318 N N . VAL A 1 174 ? 16.984 -8.047 8.633 1 98.62 174 VAL A N 1
ATOM 1319 C CA . VAL A 1 174 ? 16.281 -9.203 8.094 1 98.62 174 VAL A CA 1
ATOM 1320 C C . VAL A 1 174 ? 15.297 -9.734 9.133 1 98.62 174 VAL A C 1
ATOM 1322 O O . VAL A 1 174 ? 15.641 -9.883 10.305 1 98.62 174 VAL A O 1
ATOM 1325 N N . ALA A 1 175 ? 14.07 -9.969 8.719 1 98.62 175 ALA A N 1
ATOM 1326 C CA . ALA A 1 175 ? 13.07 -10.586 9.586 1 98.62 175 ALA A CA 1
ATOM 1327 C C . ALA A 1 175 ? 12.703 -11.984 9.086 1 98.62 175 ALA A C 1
ATOM 1329 O O . ALA A 1 175 ? 12.594 -12.211 7.879 1 98.62 175 ALA A O 1
ATOM 1330 N N . LEU A 1 176 ? 12.547 -12.898 9.93 1 98.56 176 LEU A N 1
ATOM 1331 C CA . LEU A 1 176 ? 12.133 -14.273 9.688 1 98.56 176 LEU A CA 1
ATOM 1332 C C . LEU A 1 176 ? 11.344 -14.82 10.867 1 98.56 176 LEU A C 1
ATOM 1334 O O . LEU A 1 176 ? 11.312 -14.211 11.938 1 98.56 176 LEU A O 1
ATOM 1338 N N . ARG A 1 177 ? 10.617 -15.914 10.625 1 97.5 177 ARG A N 1
ATOM 1339 C CA . ARG A 1 177 ? 9.836 -16.469 11.727 1 97.5 177 ARG A CA 1
ATOM 1340 C C . ARG A 1 177 ? 10.734 -16.875 12.891 1 97.5 177 ARG A C 1
ATOM 1342 O O . ARG A 1 177 ? 11.891 -17.25 12.688 1 97.5 177 ARG A O 1
ATOM 1349 N N . GLY A 1 178 ? 10.227 -16.891 14.086 1 95.56 178 GLY A N 1
ATOM 1350 C CA . GLY A 1 178 ? 11 -17.125 15.305 1 95.56 178 GLY A CA 1
ATOM 1351 C C . GLY A 1 178 ? 11.648 -18.484 15.352 1 95.56 178 GLY A C 1
ATOM 1352 O O . GLY A 1 178 ? 12.75 -18.641 15.891 1 95.56 178 GLY A O 1
ATOM 1353 N N . ASP A 1 179 ? 11.055 -19.469 14.781 1 95.88 179 ASP A N 1
ATOM 1354 C CA . ASP A 1 179 ? 11.57 -20.844 14.859 1 95.88 179 ASP A CA 1
ATOM 1355 C C . ASP A 1 179 ? 12.273 -21.234 13.562 1 95.88 179 ASP A C 1
ATOM 1357 O O . ASP A 1 179 ? 12.492 -22.422 13.305 1 95.88 179 ASP A O 1
ATOM 1361 N N . HIS A 1 180 ? 12.578 -20.328 12.75 1 96.69 180 HIS A N 1
ATOM 1362 C CA . HIS A 1 180 ? 13.328 -20.594 11.523 1 96.69 180 HIS A CA 1
ATOM 1363 C C . HIS A 1 180 ? 14.703 -21.172 11.828 1 96.69 180 HIS A C 1
ATOM 1365 O O . HIS A 1 180 ? 15.375 -20.734 12.766 1 96.69 180 HIS A O 1
ATOM 1371 N N . PRO A 1 181 ? 15.18 -22.062 11.078 1 96.19 181 PRO A N 1
ATOM 1372 C CA . PRO A 1 181 ? 16.516 -22.625 11.312 1 96.19 181 PRO A CA 1
ATOM 1373 C C . PRO A 1 181 ? 17.609 -21.578 11.32 1 96.19 181 PRO A C 1
ATOM 1375 O O . PRO A 1 181 ? 18.562 -21.672 12.102 1 96.19 181 PRO A O 1
ATOM 1378 N N . LEU A 1 182 ? 17.406 -20.594 10.555 1 96.94 182 LEU A N 1
ATOM 1379 C CA . LEU A 1 182 ? 18.422 -19.562 10.43 1 96.94 182 LEU A CA 1
ATOM 1380 C C . LEU A 1 182 ? 18.344 -18.578 11.594 1 96.94 182 LEU A C 1
ATOM 1382 O O . LEU A 1 182 ? 19.188 -17.688 11.719 1 96.94 182 LEU A O 1
ATOM 1386 N N . ALA A 1 183 ? 17.375 -18.734 12.43 1 95.88 183 ALA A N 1
ATOM 1387 C CA . ALA A 1 183 ? 17.203 -17.812 13.555 1 95.88 183 ALA A CA 1
ATOM 1388 C C . ALA A 1 183 ? 18.047 -18.25 14.75 1 95.88 183 ALA A C 1
ATOM 1390 O O . ALA A 1 183 ? 18.234 -17.484 15.695 1 95.88 183 ALA A O 1
ATOM 1391 N N . ARG A 1 184 ? 18.578 -19.391 14.727 1 94.31 184 ARG A N 1
ATOM 1392 C CA . ARG A 1 184 ? 19.266 -19.984 15.875 1 94.31 184 ARG A CA 1
ATOM 1393 C C . ARG A 1 184 ? 20.641 -19.359 16.047 1 94.31 184 ARG A C 1
ATOM 1395 O O . ARG A 1 184 ? 21.156 -19.297 17.172 1 94.31 184 ARG A O 1
ATOM 1402 N N . GLU A 1 185 ? 21.266 -18.984 15.023 1 93.88 185 GLU A N 1
ATOM 1403 C CA . GLU A 1 185 ? 22.594 -18.375 15.008 1 93.88 185 GLU A CA 1
ATOM 1404 C C . GLU A 1 185 ? 22.578 -17.078 14.203 1 93.88 185 GLU A C 1
ATOM 1406 O O . GLU A 1 185 ? 21.625 -16.781 13.492 1 93.88 185 GLU A O 1
ATOM 1411 N N . PRO A 1 186 ? 23.656 -16.344 14.414 1 94.88 186 PRO A N 1
ATOM 1412 C CA . PRO A 1 186 ? 23.734 -15.148 13.578 1 94.88 186 PRO A CA 1
ATOM 1413 C C . PRO A 1 186 ? 23.672 -15.461 12.086 1 94.88 186 PRO A C 1
ATOM 1415 O O . PRO A 1 186 ? 24.281 -16.438 11.633 1 94.88 186 PRO A O 1
ATOM 1418 N N . LEU A 1 187 ? 22.969 -14.703 11.375 1 97.56 187 LEU A N 1
ATOM 1419 C CA . LEU A 1 187 ? 22.75 -14.922 9.953 1 97.56 187 LEU A CA 1
ATOM 1420 C C . LEU A 1 187 ? 24.031 -14.641 9.164 1 97.56 187 LEU A C 1
ATOM 1422 O O . LEU A 1 187 ? 24.531 -13.516 9.172 1 97.56 187 LEU A O 1
ATOM 1426 N N . ARG A 1 188 ? 24.547 -15.602 8.453 1 97.12 188 ARG A N 1
ATOM 1427 C CA . ARG A 1 188 ? 25.734 -15.453 7.625 1 97.12 188 ARG A CA 1
ATOM 1428 C C . ARG A 1 188 ? 25.375 -15.031 6.207 1 97.12 188 ARG A C 1
ATOM 1430 O O . ARG A 1 188 ? 24.266 -15.312 5.73 1 97.12 188 ARG A O 1
ATOM 1437 N N . ARG A 1 189 ? 26.344 -14.422 5.609 1 97 189 ARG A N 1
ATOM 1438 C CA . ARG A 1 189 ? 26.156 -13.922 4.254 1 97 189 ARG A CA 1
ATOM 1439 C C . ARG A 1 189 ? 25.766 -15.047 3.301 1 97 189 ARG A C 1
ATOM 1441 O O . ARG A 1 189 ? 24.844 -14.898 2.496 1 97 189 ARG A O 1
ATOM 1448 N N . ALA A 1 190 ? 26.406 -16.141 3.393 1 96.75 190 ALA A N 1
ATOM 1449 C CA . ALA A 1 190 ? 26.156 -17.281 2.514 1 96.75 190 ALA A CA 1
ATOM 1450 C C . ALA A 1 190 ? 24.75 -17.812 2.707 1 96.75 190 ALA A C 1
ATOM 1452 O O . ALA A 1 190 ? 24.062 -18.141 1.734 1 96.75 190 ALA A O 1
ATOM 1453 N N . ASP A 1 191 ? 24.328 -17.859 3.994 1 97.62 191 ASP A N 1
ATOM 1454 C CA . ASP A 1 191 ? 22.984 -18.344 4.301 1 97.62 191 ASP A CA 1
ATOM 1455 C C . ASP A 1 191 ? 21.922 -17.375 3.787 1 97.62 191 ASP A C 1
ATOM 1457 O O . ASP A 1 191 ? 20.875 -17.797 3.301 1 97.62 191 ASP A O 1
ATOM 1461 N N . TYR A 1 192 ? 22.203 -16.141 3.869 1 98.12 192 TYR A N 1
ATOM 1462 C CA . TYR A 1 192 ? 21.297 -15.094 3.398 1 98.12 192 TYR A CA 1
ATOM 1463 C C . TYR A 1 192 ? 21.047 -15.234 1.902 1 98.12 192 TYR A C 1
ATOM 1465 O O . TYR A 1 192 ? 19.891 -15.164 1.454 1 98.12 192 TYR A O 1
ATOM 1473 N N . PHE A 1 193 ? 22.109 -15.516 1.133 1 97.12 193 PHE A N 1
ATOM 1474 C CA . PHE A 1 193 ? 21.969 -15.578 -0.317 1 97.12 193 PHE A CA 1
ATOM 1475 C C . PHE A 1 193 ? 21.422 -16.938 -0.746 1 97.12 193 PHE A C 1
ATOM 1477 O O . PHE A 1 193 ? 20.859 -17.062 -1.84 1 97.12 193 PHE A O 1
ATOM 1484 N N . ALA A 1 194 ? 21.562 -17.891 0.094 1 97.12 194 ALA A N 1
ATOM 1485 C CA . ALA A 1 194 ? 21.031 -19.219 -0.218 1 97.12 194 ALA A CA 1
ATOM 1486 C C . ALA A 1 194 ? 19.547 -19.312 0.101 1 97.12 194 ALA A C 1
ATOM 1488 O O . ALA A 1 194 ? 18.844 -20.172 -0.431 1 97.12 194 ALA A O 1
ATOM 1489 N N . ALA A 1 195 ? 19.094 -18.422 0.964 1 97.69 195 ALA A N 1
ATOM 1490 C CA . ALA A 1 195 ? 17.703 -18.438 1.406 1 97.69 195 ALA A CA 1
ATOM 1491 C C . ALA A 1 195 ? 16.781 -17.891 0.328 1 97.69 195 ALA A C 1
ATOM 1493 O O . ALA A 1 195 ? 17.234 -17.25 -0.625 1 97.69 195 ALA A O 1
ATOM 1494 N N . GLN A 1 196 ? 15.492 -18.219 0.445 1 97.19 196 GLN A N 1
ATOM 1495 C CA . GLN A 1 196 ? 14.453 -17.609 -0.372 1 97.19 196 GLN A CA 1
ATOM 1496 C C . GLN A 1 196 ? 13.891 -16.344 0.298 1 97.19 196 GLN A C 1
ATOM 1498 O O . GLN A 1 196 ? 13.828 -16.266 1.526 1 97.19 196 GLN A O 1
ATOM 1503 N N . HIS A 1 197 ? 13.477 -15.398 -0.594 1 97.88 197 HIS A N 1
ATOM 1504 C CA . HIS A 1 197 ? 13.133 -14.086 -0.056 1 97.88 197 HIS A CA 1
ATOM 1505 C C . HIS A 1 197 ? 11.781 -13.617 -0.578 1 97.88 197 HIS A C 1
ATOM 1507 O O . HIS A 1 197 ? 11.367 -13.992 -1.675 1 97.88 197 HIS A O 1
ATOM 1513 N N . VAL A 1 198 ? 11.125 -12.836 0.235 1 97.56 198 VAL A N 1
ATOM 1514 C CA . VAL A 1 198 ? 10.039 -11.969 -0.212 1 97.56 198 VAL A CA 1
ATOM 1515 C C . VAL A 1 198 ? 10.539 -10.531 -0.326 1 97.56 198 VAL A C 1
ATOM 1517 O O . VAL A 1 198 ? 11.312 -10.062 0.516 1 97.56 198 VAL A O 1
ATOM 1520 N N . SER A 1 199 ? 10.242 -9.898 -1.421 1 96.69 199 SER A N 1
ATOM 1521 C CA . SER A 1 199 ? 10.578 -8.5 -1.66 1 96.69 199 SER A CA 1
ATOM 1522 C C . SER A 1 199 ? 9.328 -7.621 -1.687 1 96.69 199 SER A C 1
ATOM 1524 O O . SER A 1 199 ? 8.211 -8.125 -1.791 1 96.69 199 SER A O 1
ATOM 1526 N N . VAL A 1 200 ? 9.562 -6.301 -1.453 1 96.12 200 VAL A N 1
ATOM 1527 C CA . VAL A 1 200 ? 8.445 -5.363 -1.466 1 96.12 200 VAL A CA 1
ATOM 1528 C C . VAL A 1 200 ? 8.695 -4.277 -2.51 1 96.12 200 VAL A C 1
ATOM 1530 O O . VAL A 1 200 ? 9.75 -3.643 -2.514 1 96.12 200 VAL A O 1
ATOM 1533 N N . SER A 1 201 ? 7.719 -4.137 -3.369 1 91.81 201 SER A N 1
ATOM 1534 C CA . SER A 1 201 ? 7.723 -3.1 -4.395 1 91.81 201 SER A CA 1
ATOM 1535 C C . SER A 1 201 ? 6.32 -2.541 -4.621 1 91.81 201 SER A C 1
ATOM 1537 O O . SER A 1 201 ? 5.5 -3.162 -5.301 1 91.81 201 SER A O 1
ATOM 1539 N N . SER A 1 202 ? 6.082 -1.352 -4.152 1 83.62 202 SER A N 1
ATOM 1540 C CA . SER A 1 202 ? 4.73 -0.796 -4.195 1 83.62 202 SER A CA 1
ATOM 1541 C C . SER A 1 202 ? 4.379 -0.313 -5.598 1 83.62 202 SER A C 1
ATOM 1543 O O . SER A 1 202 ? 3.215 -0.37 -6.004 1 83.62 202 SER A O 1
ATOM 1545 N N . LEU A 1 203 ? 5.328 0.159 -6.371 1 79.12 203 LEU A N 1
ATOM 1546 C CA . LEU A 1 203 ? 5.047 0.744 -7.676 1 79.12 203 LEU A CA 1
ATOM 1547 C C . LEU A 1 203 ? 5.754 -0.031 -8.781 1 79.12 203 LEU A C 1
ATOM 1549 O O . LEU A 1 203 ? 5.926 0.479 -9.891 1 79.12 203 LEU A O 1
ATOM 1553 N N . GLY A 1 204 ? 6.254 -1.199 -8.406 1 80.69 204 GLY A N 1
ATOM 1554 C CA . GLY A 1 204 ? 6.879 -2.059 -9.398 1 80.69 204 GLY A CA 1
ATOM 1555 C C . GLY A 1 204 ? 8.359 -1.787 -9.57 1 80.69 204 GLY A C 1
ATOM 1556 O O . GLY A 1 204 ? 9.016 -2.406 -10.414 1 80.69 204 GLY A O 1
ATOM 1557 N N . GLU A 1 205 ? 8.891 -0.923 -8.812 1 80.88 205 GLU A N 1
ATOM 1558 C CA . GLU A 1 205 ? 10.305 -0.6 -8.906 1 80.88 205 GLU A CA 1
ATOM 1559 C C . GLU A 1 205 ? 11.156 -1.606 -8.133 1 80.88 205 GLU A C 1
ATOM 1561 O O . GLU A 1 205 ? 10.703 -2.158 -7.121 1 80.88 205 GLU A O 1
ATOM 1566 N N . PRO A 1 206 ? 12.352 -1.787 -8.656 1 81.5 206 PRO A N 1
ATOM 1567 C CA . PRO A 1 206 ? 13.242 -2.654 -7.883 1 81.5 206 PRO A CA 1
ATOM 1568 C C . PRO A 1 206 ? 13.664 -2.031 -6.555 1 81.5 206 PRO A C 1
ATOM 1570 O O . PRO A 1 206 ? 13.727 -0.805 -6.438 1 81.5 206 PRO A O 1
ATOM 1573 N N . GLN A 1 207 ? 13.93 -2.908 -5.641 1 87.81 207 GLN A N 1
ATOM 1574 C CA . GLN A 1 207 ? 14.469 -2.426 -4.375 1 87.81 207 GLN A CA 1
ATOM 1575 C C . GLN A 1 207 ? 15.914 -1.965 -4.539 1 87.81 207 GLN A C 1
ATOM 1577 O O . GLN A 1 207 ? 16.703 -2.592 -5.262 1 87.81 207 GLN A O 1
ATOM 1582 N N . SER A 1 208 ? 16.219 -0.913 -3.859 1 85.75 208 SER A N 1
ATOM 1583 C CA . SER A 1 208 ? 17.562 -0.355 -3.943 1 85.75 208 SER A CA 1
ATOM 1584 C C . SER A 1 208 ? 18.625 -1.393 -3.572 1 85.75 208 SER A C 1
ATOM 1586 O O . SER A 1 208 ? 19.703 -1.43 -4.168 1 85.75 208 SER A O 1
ATOM 1588 N N . LEU A 1 209 ? 18.297 -2.221 -2.625 1 92.44 209 LEU A N 1
ATOM 1589 C CA . LEU A 1 209 ? 19.219 -3.266 -2.209 1 92.44 209 LEU A CA 1
ATOM 1590 C C . LEU A 1 209 ? 19.531 -4.211 -3.365 1 92.44 209 LEU A C 1
ATOM 1592 O O . LEU A 1 209 ? 20.688 -4.551 -3.598 1 92.44 209 LEU A O 1
ATOM 1596 N N . ASP A 1 210 ? 18.562 -4.555 -4.055 1 91.75 210 ASP A N 1
ATOM 1597 C CA . ASP A 1 210 ? 18.75 -5.508 -5.145 1 91.75 210 ASP A CA 1
ATOM 1598 C C . ASP A 1 210 ? 19.516 -4.875 -6.301 1 91.75 210 ASP A C 1
ATOM 1600 O O . ASP A 1 210 ? 20.281 -5.559 -6.992 1 91.75 210 ASP A O 1
ATOM 1604 N N . VAL A 1 211 ? 19.25 -3.604 -6.508 1 87.19 211 VAL A N 1
ATOM 1605 C CA . VAL A 1 211 ? 20.016 -2.887 -7.523 1 87.19 211 VAL A CA 1
ATOM 1606 C C . VAL A 1 211 ? 21.5 -2.869 -7.141 1 87.19 211 VAL A C 1
ATOM 1608 O O . VAL A 1 211 ? 22.359 -3.162 -7.969 1 87.19 211 VAL A O 1
ATOM 1611 N N . LEU A 1 212 ? 21.766 -2.586 -5.93 1 89.25 212 LEU A N 1
ATOM 1612 C CA . LEU A 1 212 ? 23.141 -2.541 -5.422 1 89.25 212 LEU A CA 1
ATOM 1613 C C . LEU A 1 212 ? 23.797 -3.91 -5.523 1 89.25 212 LEU A C 1
ATOM 1615 O O . LEU A 1 212 ? 24.938 -4.023 -5.992 1 89.25 212 LEU A O 1
ATOM 1619 N N . LEU A 1 213 ? 23.094 -4.941 -5.102 1 91.75 213 LEU A N 1
ATOM 1620 C CA . LEU A 1 213 ? 23.609 -6.301 -5.145 1 91.75 213 LEU A CA 1
ATOM 1621 C C . LEU A 1 213 ? 23.875 -6.738 -6.582 1 91.75 213 LEU A C 1
ATOM 1623 O O . LEU A 1 213 ? 24.875 -7.395 -6.867 1 91.75 213 LEU A O 1
ATOM 1627 N N . GLY A 1 214 ? 22.938 -6.316 -7.406 1 89.12 214 GLY A N 1
ATOM 1628 C CA . GLY A 1 214 ? 23.094 -6.641 -8.82 1 89.12 214 GLY A CA 1
ATOM 1629 C C . GLY A 1 214 ? 24.359 -6.078 -9.43 1 89.12 214 GLY A C 1
ATOM 1630 O O . GLY A 1 214 ? 25.016 -6.73 -10.25 1 89.12 214 GLY A O 1
ATOM 1631 N N . ASN A 1 215 ? 24.734 -4.941 -9.078 1 88.31 215 ASN A N 1
ATOM 1632 C CA . ASN A 1 215 ? 25.969 -4.316 -9.539 1 88.31 215 ASN A CA 1
ATOM 1633 C C . ASN A 1 215 ? 27.188 -5.129 -9.141 1 88.31 215 ASN A C 1
ATOM 1635 O O . ASN A 1 215 ? 28.234 -5.051 -9.789 1 88.31 215 ASN A O 1
ATOM 1639 N N . ASP A 1 216 ? 27.047 -5.961 -8.109 1 88.94 216 ASP A N 1
ATOM 1640 C CA . ASP A 1 216 ? 28.141 -6.793 -7.613 1 88.94 216 ASP A CA 1
ATOM 1641 C C . ASP A 1 216 ? 27.984 -8.234 -8.086 1 88.94 216 ASP A C 1
ATOM 1643 O O . ASP A 1 216 ? 28.703 -9.125 -7.625 1 88.94 216 ASP A O 1
ATOM 1647 N N . GLY A 1 217 ? 26.984 -8.422 -8.867 1 91.69 217 GLY A N 1
ATOM 1648 C CA . GLY A 1 217 ? 26.75 -9.742 -9.414 1 91.69 217 GLY A CA 1
ATOM 1649 C C . GLY A 1 217 ? 26.125 -10.703 -8.422 1 91.69 217 GLY A C 1
ATOM 1650 O O . GLY A 1 217 ? 26.266 -11.922 -8.547 1 91.69 217 GLY A O 1
ATOM 1651 N N . ARG A 1 218 ? 25.609 -10.148 -7.406 1 91.31 218 ARG A N 1
ATOM 1652 C CA . ARG A 1 218 ? 24.922 -10.945 -6.398 1 91.31 218 ARG A CA 1
ATOM 1653 C C . ARG A 1 218 ? 23.406 -10.789 -6.512 1 91.31 218 ARG A C 1
ATOM 1655 O O . ARG A 1 218 ? 22.906 -9.695 -6.789 1 91.31 218 ARG A O 1
ATOM 1662 N N . PHE A 1 219 ? 22.719 -11.922 -6.289 1 92.62 219 PHE A N 1
ATOM 1663 C CA . PHE A 1 219 ? 21.266 -11.898 -6.43 1 92.62 219 PHE A CA 1
ATOM 1664 C C . PHE A 1 219 ? 20.609 -12.703 -5.316 1 92.62 219 PHE A C 1
ATOM 1666 O O . PHE A 1 219 ? 21.078 -13.781 -4.949 1 92.62 219 PHE A O 1
ATOM 1673 N N . ARG A 1 220 ? 19.594 -12.117 -4.805 1 95.56 220 ARG A N 1
ATOM 1674 C CA . ARG A 1 220 ? 18.75 -12.875 -3.898 1 95.56 220 ARG A CA 1
ATOM 1675 C C . ARG A 1 220 ? 17.75 -13.734 -4.672 1 95.56 220 ARG A C 1
ATOM 1677 O O . ARG A 1 220 ? 17.375 -13.398 -5.797 1 95.56 220 ARG A O 1
ATOM 1684 N N . ASP A 1 221 ? 17.391 -14.82 -4.086 1 95.12 221 ASP A N 1
ATOM 1685 C CA . ASP A 1 221 ? 16.328 -15.648 -4.664 1 95.12 221 ASP A CA 1
ATOM 1686 C C . ASP A 1 221 ? 14.953 -15.156 -4.234 1 95.12 221 ASP A C 1
ATOM 1688 O O . ASP A 1 221 ? 14.406 -15.609 -3.225 1 95.12 221 ASP A O 1
ATOM 1692 N N . ILE A 1 222 ? 14.367 -14.289 -5.07 1 95.31 222 ILE A N 1
ATOM 1693 C CA . ILE A 1 222 ? 13.078 -13.695 -4.75 1 95.31 222 ILE A CA 1
ATOM 1694 C C . ILE A 1 222 ? 11.953 -14.602 -5.238 1 95.31 222 ILE A C 1
ATOM 1696 O O . ILE A 1 222 ? 11.773 -14.781 -6.445 1 95.31 222 ILE A O 1
ATOM 1700 N N . ARG A 1 223 ? 11.148 -15.055 -4.266 1 95.38 223 ARG A N 1
ATOM 1701 C CA . ARG A 1 223 ? 10.062 -15.969 -4.605 1 95.38 223 ARG A CA 1
ATOM 1702 C C . ARG A 1 223 ? 8.742 -15.219 -4.73 1 95.38 223 ARG A C 1
ATOM 1704 O O . ARG A 1 223 ? 7.801 -15.711 -5.359 1 95.38 223 ARG A O 1
ATOM 1711 N N . LEU A 1 224 ? 8.711 -14.07 -4.074 1 96.31 224 LEU A N 1
ATOM 1712 C CA . LEU A 1 224 ? 7.488 -13.273 -4.016 1 96.31 224 LEU A CA 1
ATOM 1713 C C . LEU A 1 224 ? 7.812 -11.789 -3.922 1 96.31 224 LEU A C 1
ATOM 1715 O O . LEU A 1 224 ? 8.711 -11.391 -3.18 1 96.31 224 LEU A O 1
ATOM 1719 N N . THR A 1 225 ? 7.109 -11.031 -4.73 1 96.31 225 THR A N 1
ATOM 1720 C CA . THR A 1 225 ? 7.129 -9.586 -4.57 1 96.31 225 THR A CA 1
ATOM 1721 C C . THR A 1 225 ? 5.77 -9.07 -4.098 1 96.31 225 THR A C 1
ATOM 1723 O O . THR A 1 225 ? 4.762 -9.25 -4.781 1 96.31 225 THR A O 1
ATOM 1726 N N . CYS A 1 226 ? 5.805 -8.453 -2.912 1 95.94 226 CYS A N 1
ATOM 1727 C CA . CYS A 1 226 ? 4.609 -7.852 -2.328 1 95.94 226 CYS A CA 1
ATOM 1728 C C . CYS A 1 226 ? 4.547 -6.359 -2.629 1 95.94 226 CYS A C 1
ATOM 1730 O O . CYS A 1 226 ? 5.555 -5.754 -2.998 1 95.94 226 CYS A O 1
ATOM 1732 N N . GLN A 1 227 ? 3.354 -5.859 -2.365 1 93.69 227 GLN A N 1
ATOM 1733 C CA . GLN A 1 227 ? 3.148 -4.418 -2.49 1 93.69 227 GLN A CA 1
ATOM 1734 C C . GLN A 1 227 ? 3.564 -3.689 -1.217 1 93.69 227 GLN A C 1
ATOM 1736 O O . GLN A 1 227 ? 4.035 -2.551 -1.272 1 93.69 227 GLN A O 1
ATOM 1741 N N . HIS A 1 228 ? 3.334 -4.414 -0.086 1 93.62 228 HIS A N 1
ATOM 1742 C CA . HIS A 1 228 ? 3.486 -3.758 1.207 1 93.62 228 HIS A CA 1
ATOM 1743 C C . HIS A 1 228 ? 4.273 -4.629 2.18 1 93.62 228 HIS A C 1
ATOM 1745 O O . HIS A 1 228 ? 4.125 -5.852 2.182 1 93.62 228 HIS A O 1
ATOM 1751 N N . TYR A 1 229 ? 4.973 -3.93 3.066 1 95.81 229 TYR A N 1
ATOM 1752 C CA . TYR A 1 229 ? 5.824 -4.652 4.004 1 95.81 229 TYR A CA 1
ATOM 1753 C C . TYR A 1 229 ? 4.988 -5.406 5.031 1 95.81 229 TYR A C 1
ATOM 1755 O O . TYR A 1 229 ? 5.402 -6.457 5.523 1 95.81 229 TYR A O 1
ATOM 1763 N N . PHE A 1 230 ? 3.82 -4.953 5.348 1 95.31 230 PHE A N 1
ATOM 1764 C CA . PHE A 1 230 ? 3.016 -5.672 6.328 1 95.31 230 PHE A CA 1
ATOM 1765 C C . PHE A 1 230 ? 2.707 -7.086 5.848 1 95.31 230 PHE A C 1
ATOM 1767 O O . PHE A 1 230 ? 2.875 -8.055 6.594 1 95.31 230 PHE A O 1
ATOM 1774 N N . ALA A 1 231 ? 2.258 -7.184 4.598 1 95.38 231 ALA A N 1
ATOM 1775 C CA . ALA A 1 231 ? 2.002 -8.5 4.016 1 95.38 231 ALA A CA 1
ATOM 1776 C C . ALA A 1 231 ? 3.275 -9.344 3.98 1 95.38 231 ALA A C 1
ATOM 1778 O O . ALA A 1 231 ? 3.248 -10.531 4.297 1 95.38 231 ALA A O 1
ATOM 1779 N N . ALA A 1 232 ? 4.348 -8.719 3.639 1 97.31 232 ALA A N 1
ATOM 1780 C CA . ALA A 1 232 ? 5.629 -9.422 3.568 1 97.31 232 ALA A CA 1
ATOM 1781 C C . ALA A 1 232 ? 6.023 -9.984 4.934 1 97.31 232 ALA A C 1
ATOM 1783 O O . ALA A 1 232 ? 6.504 -11.109 5.031 1 97.31 232 ALA A O 1
ATOM 1784 N N . CYS A 1 233 ? 5.785 -9.211 5.961 1 97.44 233 CYS A N 1
ATOM 1785 C CA . CYS A 1 233 ? 6.121 -9.648 7.309 1 97.44 233 CYS A CA 1
ATOM 1786 C C . CYS A 1 233 ? 5.234 -10.812 7.742 1 97.44 233 CYS A C 1
ATOM 1788 O O . CYS A 1 233 ? 5.695 -11.734 8.414 1 97.44 233 CYS A O 1
ATOM 1790 N N . GLN A 1 234 ? 3.979 -10.75 7.387 1 95.5 234 GLN A N 1
ATOM 1791 C CA . GLN A 1 234 ? 3.08 -11.859 7.691 1 95.5 234 GLN A CA 1
ATOM 1792 C C . GLN A 1 234 ? 3.553 -13.148 7.023 1 95.5 234 GLN A C 1
ATOM 1794 O O . GLN A 1 234 ? 3.494 -14.227 7.625 1 95.5 234 GLN A O 1
ATOM 1799 N N . ILE A 1 235 ? 4.004 -12.984 5.812 1 96.56 235 ILE A N 1
ATOM 1800 C CA . ILE A 1 235 ? 4.477 -14.133 5.047 1 96.56 235 ILE A CA 1
ATOM 1801 C C . ILE A 1 235 ? 5.746 -14.695 5.688 1 96.56 235 ILE A C 1
ATOM 1803 O O . ILE A 1 235 ? 5.883 -15.914 5.832 1 96.56 235 ILE A O 1
ATOM 1807 N N . ALA A 1 236 ? 6.609 -13.844 6.086 1 97.56 236 ALA A N 1
ATOM 1808 C CA . ALA A 1 236 ? 7.824 -14.273 6.773 1 97.56 236 ALA A CA 1
ATOM 1809 C C . ALA A 1 236 ? 7.488 -14.984 8.086 1 97.56 236 ALA A C 1
ATOM 1811 O O . ALA A 1 236 ? 8.164 -15.938 8.469 1 97.56 236 ALA A O 1
ATOM 1812 N N . ALA A 1 237 ? 6.453 -14.539 8.711 1 96.25 237 ALA A N 1
ATOM 1813 C CA . ALA A 1 237 ? 6.078 -15.062 10.023 1 96.25 237 ALA A CA 1
ATOM 1814 C C . ALA A 1 237 ? 5.531 -16.484 9.914 1 96.25 237 ALA A C 1
ATOM 1816 O O . ALA A 1 237 ? 5.602 -17.25 10.867 1 96.25 237 ALA A O 1
ATOM 1817 N N . THR A 1 238 ? 5.008 -16.828 8.781 1 91.62 238 THR A N 1
ATOM 1818 C CA . THR A 1 238 ? 4.293 -18.094 8.672 1 91.62 238 THR A CA 1
ATOM 1819 C C . THR A 1 238 ? 5.004 -19.047 7.703 1 91.62 238 THR A C 1
ATOM 1821 O O . THR A 1 238 ? 4.508 -20.141 7.418 1 91.62 238 THR A O 1
ATOM 1824 N N . GLY A 1 239 ? 6.086 -18.594 7.168 1 94.12 239 GLY A N 1
ATOM 1825 C CA . GLY A 1 239 ? 6.785 -19.406 6.184 1 94.12 239 GLY A CA 1
ATOM 1826 C C . GLY A 1 239 ? 8.297 -19.312 6.301 1 94.12 239 GLY A C 1
ATOM 1827 O O . GLY A 1 239 ? 8.82 -18.922 7.34 1 94.12 239 GLY A O 1
ATOM 1828 N N . ASN A 1 240 ? 8.93 -19.703 5.219 1 95.12 240 ASN A N 1
ATOM 1829 C CA . ASN A 1 240 ? 10.383 -19.812 5.289 1 95.12 240 ASN A CA 1
ATOM 1830 C C . ASN A 1 240 ? 11.07 -18.703 4.512 1 95.12 240 ASN A C 1
ATOM 1832 O O . ASN A 1 240 ? 12.289 -18.703 4.363 1 95.12 240 ASN A O 1
ATOM 1836 N N . LEU A 1 241 ? 10.281 -17.797 4.051 1 97.75 241 LEU A N 1
ATOM 1837 C CA . LEU A 1 241 ? 10.875 -16.688 3.309 1 97.75 241 LEU A CA 1
ATOM 1838 C C . LEU A 1 241 ? 11.438 -15.641 4.258 1 97.75 241 LEU A C 1
ATOM 1840 O O . LEU A 1 241 ? 10.828 -15.344 5.289 1 97.75 241 LEU A O 1
ATOM 1844 N N . LEU A 1 242 ? 12.578 -15.062 3.887 1 98.5 242 LEU A N 1
ATOM 1845 C CA . LEU A 1 242 ? 13.156 -13.93 4.59 1 98.5 242 LEU A CA 1
ATOM 1846 C C . LEU A 1 242 ? 12.664 -12.609 3.994 1 98.5 242 LEU A C 1
ATOM 1848 O O . LEU A 1 242 ? 12.414 -12.523 2.791 1 98.5 242 LEU A O 1
ATOM 1852 N N . VAL A 1 243 ? 12.562 -11.602 4.824 1 98.56 243 VAL A N 1
ATOM 1853 C CA . VAL A 1 243 ? 12.242 -10.266 4.332 1 98.56 243 VAL A CA 1
ATOM 1854 C C . VAL A 1 243 ? 13.266 -9.258 4.844 1 98.56 243 VAL A C 1
ATOM 1856 O O . VAL A 1 243 ? 13.578 -9.242 6.035 1 98.56 243 VAL A O 1
ATOM 1859 N N . THR A 1 244 ? 13.883 -8.539 3.955 1 98.25 244 THR A N 1
ATOM 1860 C CA . THR A 1 244 ? 14.766 -7.426 4.289 1 98.25 244 THR A CA 1
ATOM 1861 C C . THR A 1 244 ? 13.992 -6.113 4.324 1 98.25 244 THR A C 1
ATOM 1863 O O . THR A 1 244 ? 13.305 -5.77 3.359 1 98.25 244 THR A O 1
ATOM 1866 N N . LEU A 1 245 ? 14.07 -5.414 5.469 1 97.38 245 LEU A N 1
ATOM 1867 C CA . LEU A 1 245 ? 13.242 -4.23 5.656 1 97.38 245 LEU A CA 1
ATOM 1868 C C . LEU A 1 245 ? 13.906 -3.244 6.609 1 97.38 245 LEU A C 1
ATOM 1870 O O . LEU A 1 245 ? 14.898 -3.578 7.262 1 97.38 245 LEU A O 1
ATOM 1874 N N . PRO A 1 246 ? 13.406 -2.012 6.648 1 96.19 246 PRO A N 1
ATOM 1875 C CA . PRO A 1 246 ? 13.977 -1.028 7.566 1 96.19 246 PRO A CA 1
ATOM 1876 C C . PRO A 1 246 ? 13.883 -1.461 9.031 1 96.19 246 PRO A C 1
ATOM 1878 O O . PRO A 1 246 ? 12.859 -2.014 9.445 1 96.19 246 PRO A O 1
ATOM 1881 N N . HIS A 1 247 ? 14.891 -1.152 9.734 1 96.25 247 HIS A N 1
ATOM 1882 C CA . HIS A 1 247 ? 15.039 -1.568 11.125 1 96.25 247 HIS A CA 1
ATOM 1883 C C . HIS A 1 247 ? 13.875 -1.063 11.977 1 96.25 247 HIS A C 1
ATOM 1885 O O . HIS A 1 247 ? 13.289 -1.826 12.75 1 96.25 247 HIS A O 1
ATOM 1891 N N . THR A 1 248 ? 13.531 0.159 11.852 1 93.06 248 THR A N 1
ATOM 1892 C CA . THR A 1 248 ? 12.492 0.777 12.672 1 93.06 248 THR A CA 1
ATOM 1893 C C . THR A 1 248 ? 11.156 0.063 12.477 1 93.06 248 THR A C 1
ATOM 1895 O O . THR A 1 248 ? 10.43 -0.175 13.445 1 93.06 248 THR A O 1
ATOM 1898 N N . TYR A 1 249 ? 10.891 -0.293 11.266 1 95.75 249 TYR A N 1
ATOM 1899 C CA . TYR A 1 249 ? 9.641 -0.99 10.984 1 95.75 249 TYR A CA 1
ATOM 1900 C C . TYR A 1 249 ? 9.695 -2.43 11.477 1 95.75 249 TYR A C 1
ATOM 1902 O O . TYR A 1 249 ? 8.695 -2.959 11.977 1 95.75 249 TYR A O 1
ATOM 1910 N N . ALA A 1 250 ? 10.82 -3.037 11.328 1 97.19 250 ALA A N 1
ATOM 1911 C CA . ALA A 1 250 ? 10.992 -4.422 11.758 1 97.19 250 ALA A CA 1
ATOM 1912 C C . ALA A 1 250 ? 10.695 -4.574 13.242 1 97.19 250 ALA A C 1
ATOM 1914 O O . ALA A 1 250 ? 10.039 -5.535 13.656 1 97.19 250 ALA A O 1
ATOM 1915 N N . LEU A 1 251 ? 11.117 -3.65 14 1 94.19 251 LEU A N 1
ATOM 1916 C CA . LEU A 1 251 ? 10.914 -3.715 15.438 1 94.19 251 LEU A CA 1
ATOM 1917 C C . LEU A 1 251 ? 9.43 -3.611 15.789 1 94.19 251 LEU A C 1
ATOM 1919 O O . LEU A 1 251 ? 8.945 -4.309 16.672 1 94.19 251 LEU A O 1
ATOM 1923 N N . ARG A 1 252 ? 8.781 -2.787 15.07 1 92.62 252 ARG A N 1
ATOM 1924 C CA . ARG A 1 252 ? 7.348 -2.652 15.297 1 92.62 252 ARG A CA 1
ATOM 1925 C C . ARG A 1 252 ? 6.609 -3.932 14.914 1 92.62 252 ARG A C 1
ATOM 1927 O O . ARG A 1 252 ? 5.699 -4.367 15.617 1 92.62 252 ARG A O 1
ATOM 1934 N N . MET A 1 253 ? 7 -4.48 13.82 1 95.31 253 MET A N 1
ATOM 1935 C CA . MET A 1 253 ? 6.352 -5.703 13.352 1 95.31 253 MET A CA 1
ATOM 1936 C C . MET A 1 253 ? 6.645 -6.867 14.289 1 95.31 253 MET A C 1
ATOM 1938 O O . MET A 1 253 ? 5.785 -7.727 14.508 1 95.31 253 MET A O 1
ATOM 1942 N N . ALA A 1 254 ? 7.82 -6.879 14.852 1 95.94 254 ALA A N 1
ATOM 1943 C CA . ALA A 1 254 ? 8.203 -7.957 15.766 1 95.94 254 ALA A CA 1
ATOM 1944 C C . ALA A 1 254 ? 7.348 -7.93 17.031 1 95.94 254 ALA A C 1
ATOM 1946 O O . ALA A 1 254 ? 7.191 -8.953 17.703 1 95.94 254 ALA A O 1
ATOM 1947 N N . ALA A 1 255 ? 6.801 -6.801 17.344 1 92.69 255 ALA A N 1
ATOM 1948 C CA . ALA A 1 255 ? 5.918 -6.672 18.5 1 92.69 255 ALA A CA 1
ATOM 1949 C C . ALA A 1 255 ? 4.523 -7.203 18.188 1 92.69 255 ALA A C 1
ATOM 1951 O O . ALA A 1 255 ? 3.758 -7.531 19.094 1 92.69 255 ALA A O 1
ATOM 1952 N N . LEU A 1 256 ? 4.219 -7.332 16.938 1 92.25 256 LEU A N 1
ATOM 1953 C CA . LEU A 1 256 ? 2.863 -7.684 16.531 1 92.25 256 LEU A CA 1
ATOM 1954 C C . LEU A 1 256 ? 2.814 -9.109 15.977 1 92.25 256 LEU A C 1
ATOM 1956 O O . LEU A 1 256 ? 1.774 -9.766 16.031 1 92.25 256 LEU A O 1
ATOM 1960 N N . LEU A 1 257 ? 3.898 -9.57 15.391 1 95.06 257 LEU A N 1
ATOM 1961 C CA . LEU A 1 257 ? 3.947 -10.844 14.68 1 95.06 257 LEU A CA 1
ATOM 1962 C C . LEU A 1 257 ? 5.055 -11.734 15.234 1 95.06 257 LEU A C 1
ATOM 1964 O O . LEU A 1 257 ? 6 -11.242 15.859 1 95.06 257 LEU A O 1
ATOM 1968 N N . PRO A 1 258 ? 4.918 -13.031 15.047 1 96.44 258 PRO A N 1
ATOM 1969 C CA . PRO A 1 258 ? 5.949 -13.945 15.547 1 96.44 258 PRO A CA 1
ATOM 1970 C C . PRO A 1 258 ? 7.176 -13.992 14.641 1 96.44 258 PRO A C 1
ATOM 1972 O O . PRO A 1 258 ? 7.492 -15.039 14.078 1 96.44 258 PRO A O 1
ATOM 1975 N N . ILE A 1 259 ? 7.852 -12.875 14.602 1 97.69 259 ILE A N 1
ATOM 1976 C CA . ILE A 1 259 ? 9.07 -12.789 13.812 1 97.69 259 ILE A CA 1
ATOM 1977 C C . ILE A 1 259 ? 10.234 -12.352 14.695 1 97.69 259 ILE A C 1
ATOM 1979 O O . ILE A 1 259 ? 10.023 -11.742 15.75 1 97.69 259 ILE A O 1
ATOM 1983 N N . VAL A 1 260 ? 11.414 -12.727 14.289 1 98.19 260 VAL A N 1
ATOM 1984 C CA . VAL A 1 260 ? 12.641 -12.25 14.914 1 98.19 260 VAL A CA 1
ATOM 1985 C C . VAL A 1 260 ? 13.43 -11.398 13.914 1 98.19 260 VAL A C 1
ATOM 1987 O O . VAL A 1 260 ? 13.312 -11.586 12.703 1 98.19 260 VAL A O 1
ATOM 1990 N N . VAL A 1 261 ? 14.18 -10.477 14.438 1 98 261 VAL A N 1
ATOM 1991 C CA . VAL A 1 261 ? 14.953 -9.547 13.625 1 98 261 VAL A CA 1
ATOM 1992 C C . VAL A 1 261 ? 16.438 -9.859 13.75 1 98 261 VAL A C 1
ATOM 1994 O O . VAL A 1 261 ? 16.953 -9.992 14.867 1 98 261 VAL A O 1
ATOM 1997 N N . ARG A 1 262 ? 17.094 -10.023 12.656 1 97.94 262 ARG A N 1
ATOM 1998 C CA . ARG A 1 262 ? 18.531 -10.273 12.602 1 97.94 262 ARG A CA 1
ATOM 1999 C C . ARG A 1 262 ? 19.25 -9.188 11.797 1 97.94 262 ARG A C 1
ATOM 2001 O O . ARG A 1 262 ? 18.688 -8.656 10.836 1 97.94 262 ARG A O 1
ATOM 2008 N N . PRO A 1 263 ? 20.469 -8.914 12.203 1 97.5 263 PRO A N 1
ATOM 2009 C CA . PRO A 1 263 ? 21.234 -7.973 11.383 1 97.5 263 PRO A CA 1
ATOM 2010 C C . PRO A 1 263 ? 21.438 -8.461 9.945 1 97.5 263 PRO A C 1
ATOM 2012 O O . PRO A 1 263 ? 21.609 -9.656 9.719 1 97.5 263 PRO A O 1
ATOM 2015 N N . LEU A 1 264 ? 21.297 -7.523 8.992 1 97.88 264 LEU A N 1
ATOM 2016 C CA . LEU A 1 264 ? 21.641 -7.832 7.609 1 97.88 264 LEU A CA 1
ATOM 2017 C C . LEU A 1 264 ? 23.125 -8.203 7.484 1 97.88 264 LEU A C 1
ATOM 2019 O O . LEU A 1 264 ? 24 -7.438 7.902 1 97.88 264 LEU A O 1
ATOM 2023 N N . PRO A 1 265 ? 23.391 -9.344 6.988 1 97.38 265 PRO A N 1
ATOM 2024 C CA . PRO A 1 265 ? 24.797 -9.781 6.922 1 97.38 265 PRO A CA 1
ATOM 2025 C C . PRO A 1 265 ? 25.531 -9.203 5.719 1 97.38 265 PRO A C 1
ATOM 2027 O O . PRO A 1 265 ? 26.266 -9.93 5.031 1 97.38 265 PRO A O 1
ATOM 2030 N N . LEU A 1 266 ? 25.266 -8.008 5.441 1 95.38 266 LEU A N 1
ATOM 2031 C CA . LEU A 1 266 ? 25.922 -7.211 4.41 1 95.38 266 LEU A CA 1
ATOM 2032 C C . LEU A 1 266 ? 26.422 -5.891 4.984 1 95.38 266 LEU A C 1
ATOM 2034 O O . LEU A 1 266 ? 25.812 -5.344 5.914 1 95.38 266 LEU A O 1
ATOM 2038 N N . ARG A 1 267 ? 27.484 -5.418 4.535 1 90.5 267 ARG A N 1
ATOM 2039 C CA . ARG A 1 267 ? 28.031 -4.152 5.012 1 90.5 267 ARG A CA 1
ATOM 2040 C C . ARG A 1 267 ? 27.406 -2.971 4.281 1 90.5 267 ARG A C 1
ATOM 2042 O O . ARG A 1 267 ? 27.969 -2.469 3.303 1 90.5 267 ARG A O 1
ATOM 2049 N N . LEU A 1 268 ? 26.266 -2.635 4.727 1 92.12 268 LEU A N 1
ATOM 2050 C CA . LEU A 1 268 ? 25.578 -1.479 4.164 1 92.12 268 LEU A CA 1
ATOM 2051 C C . LEU A 1 268 ? 25.469 -0.358 5.191 1 92.12 268 LEU A C 1
ATOM 2053 O O . LEU A 1 268 ? 25.172 -0.611 6.363 1 92.12 268 LEU A O 1
ATOM 2057 N N . LYS A 1 269 ? 25.766 0.774 4.781 1 91.25 269 LYS A N 1
ATOM 2058 C CA . LYS A 1 269 ? 25.594 1.938 5.648 1 91.25 269 LYS A CA 1
ATOM 2059 C C . LYS A 1 269 ? 24.125 2.279 5.832 1 91.25 269 LYS A C 1
ATOM 2061 O O . LYS A 1 269 ? 23.297 2.002 4.953 1 91.25 269 LYS A O 1
ATOM 2066 N N . PRO A 1 270 ? 23.859 2.859 7.004 1 94.81 270 PRO A N 1
ATOM 2067 C CA . PRO A 1 270 ? 22.5 3.395 7.148 1 94.81 270 PRO A CA 1
ATOM 2068 C C . PRO A 1 270 ? 22.141 4.406 6.059 1 94.81 270 PRO A C 1
ATOM 2070 O O . PRO A 1 270 ? 23.047 4.977 5.426 1 94.81 270 PRO A O 1
ATOM 2073 N N . PHE A 1 271 ? 20.891 4.473 5.812 1 93.75 271 PHE A N 1
ATOM 2074 C CA . PHE A 1 271 ? 20.422 5.441 4.82 1 93.75 271 PHE A CA 1
ATOM 2075 C C . PHE A 1 271 ? 19.625 6.559 5.477 1 93.75 271 PHE A C 1
ATOM 2077 O O . PHE A 1 271 ? 18.922 6.328 6.461 1 93.75 271 PHE A O 1
ATOM 2084 N N . PRO A 1 272 ? 19.719 7.719 4.895 1 95.38 272 PRO A N 1
ATOM 2085 C CA . PRO A 1 272 ? 19 8.852 5.473 1 95.38 272 PRO A CA 1
ATOM 2086 C C . PRO A 1 272 ? 17.531 8.891 5.062 1 95.38 272 PRO A C 1
ATOM 2088 O O . PRO A 1 272 ? 17.188 8.469 3.957 1 95.38 272 PRO A O 1
ATOM 2091 N N . LEU A 1 273 ? 16.734 9.289 5.969 1 96.38 273 LEU A N 1
ATOM 2092 C CA . LEU A 1 273 ? 15.391 9.766 5.676 1 96.38 273 LEU A CA 1
ATOM 2093 C C . LEU A 1 273 ? 15.336 11.289 5.695 1 96.38 273 LEU A C 1
ATOM 2095 O O . LEU A 1 273 ? 15.773 11.914 6.664 1 96.38 273 LEU A O 1
ATOM 2099 N N . LEU A 1 274 ? 14.797 11.805 4.586 1 97.75 274 LEU A N 1
ATOM 2100 C CA . LEU A 1 274 ? 14.812 13.25 4.402 1 97.75 274 LEU A CA 1
ATOM 2101 C C . LEU A 1 274 ? 13.406 13.781 4.148 1 97.75 274 LEU A C 1
ATOM 2103 O O . LEU A 1 274 ? 12.562 13.086 3.578 1 97.75 274 LEU A O 1
ATOM 2107 N N . ALA A 1 275 ? 13.203 14.992 4.656 1 98.19 275 ALA A N 1
ATOM 2108 C CA . ALA A 1 275 ? 12 15.734 4.293 1 98.19 275 ALA A CA 1
ATOM 2109 C C . ALA A 1 275 ? 12.273 16.688 3.129 1 98.19 275 ALA A C 1
ATOM 2111 O O . ALA A 1 275 ? 13.328 17.328 3.074 1 98.19 275 ALA A O 1
ATOM 2112 N N . TYR A 1 276 ? 11.352 16.75 2.178 1 98.31 276 TYR A N 1
ATOM 2113 C CA . TYR A 1 276 ? 11.445 17.609 0.996 1 98.31 276 TYR A CA 1
ATOM 2114 C C . TYR A 1 276 ? 10.227 18.516 0.878 1 98.31 276 TYR A C 1
ATOM 2116 O O . TYR A 1 276 ? 9.094 18.062 1.102 1 98.31 276 TYR A O 1
ATOM 2124 N N . TRP A 1 277 ? 10.406 19.719 0.575 1 98 277 TRP A N 1
ATOM 2125 C CA . TRP A 1 277 ? 9.312 20.625 0.245 1 98 277 TRP A CA 1
ATOM 2126 C C . TRP A 1 277 ? 9.773 21.688 -0.739 1 98 277 TRP A C 1
ATOM 2128 O O . TRP A 1 277 ? 10.969 21.891 -0.938 1 98 277 TRP A O 1
ATOM 2138 N N . HIS A 1 278 ? 8.828 22.281 -1.421 1 95.94 278 HIS A N 1
ATOM 2139 C CA . HIS A 1 278 ? 9.164 23.344 -2.361 1 95.94 278 HIS A CA 1
ATOM 2140 C C . HIS A 1 278 ? 9.516 24.641 -1.629 1 95.94 278 HIS A C 1
ATOM 2142 O O . HIS A 1 278 ? 8.859 25 -0.651 1 95.94 278 HIS A O 1
ATOM 2148 N N . GLU A 1 279 ? 10.445 25.375 -2.119 1 93.56 279 GLU A N 1
ATOM 2149 C CA . GLU A 1 279 ? 10.961 26.578 -1.46 1 93.56 279 GLU A CA 1
ATOM 2150 C C . GLU A 1 279 ? 9.875 27.641 -1.339 1 93.56 279 GLU A C 1
ATOM 2152 O O . GLU A 1 279 ? 9.93 28.5 -0.443 1 93.56 279 GLU A O 1
ATOM 2157 N N . SER A 1 280 ? 8.961 27.625 -2.211 1 88.75 280 SER A N 1
ATOM 2158 C CA . SER A 1 280 ? 7.875 28.594 -2.188 1 88.75 280 SER A CA 1
ATOM 2159 C C . SER A 1 280 ? 7.078 28.5 -0.89 1 88.75 280 SER A C 1
ATOM 2161 O O . SER A 1 280 ? 6.34 29.438 -0.542 1 88.75 280 SER A O 1
ATOM 2163 N N . ARG A 1 281 ? 7.258 27.375 -0.176 1 90.88 281 ARG A N 1
ATOM 2164 C CA . ARG A 1 281 ? 6.5 27.156 1.055 1 90.88 281 ARG A CA 1
ATOM 2165 C C . ARG A 1 281 ? 7.32 27.562 2.275 1 90.88 281 ARG A C 1
ATOM 2167 O O . ARG A 1 281 ? 6.836 27.5 3.406 1 90.88 281 ARG A O 1
ATOM 2174 N N . ASP A 1 282 ? 8.469 28.062 2.123 1 88.5 282 ASP A N 1
ATOM 2175 C CA . ASP A 1 282 ? 9.383 28.375 3.223 1 88.5 282 ASP A CA 1
ATOM 2176 C C . ASP A 1 282 ? 8.797 29.453 4.137 1 88.5 282 ASP A C 1
ATOM 2178 O O . ASP A 1 282 ? 8.922 29.359 5.363 1 88.5 282 ASP A O 1
ATOM 2182 N N . ALA A 1 283 ? 8.141 30.359 3.594 1 83.94 283 ALA A N 1
ATOM 2183 C CA . ALA A 1 283 ? 7.668 31.5 4.379 1 83.94 283 ALA A CA 1
ATOM 2184 C C . ALA A 1 283 ? 6.234 31.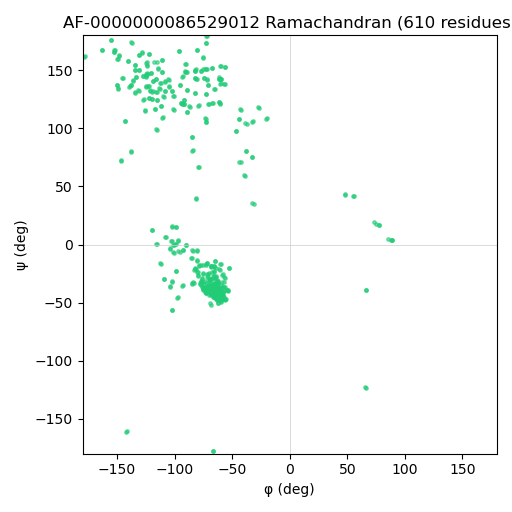281 4.844 1 83.94 283 ALA A C 1
ATOM 2186 O O . ALA A 1 283 ? 5.684 32.094 5.582 1 83.94 283 ALA A O 1
ATOM 2187 N N . ASP A 1 284 ? 5.633 30.172 4.348 1 87 284 ASP A N 1
ATOM 2188 C CA . ASP A 1 284 ? 4.281 29.812 4.773 1 87 284 ASP A CA 1
ATOM 2189 C C . ASP A 1 284 ? 4.277 29.281 6.203 1 87 284 ASP A C 1
ATOM 2191 O O . ASP A 1 284 ? 4.668 28.141 6.445 1 87 284 ASP A O 1
ATOM 2195 N N . ARG A 1 285 ? 3.803 30.078 7.16 1 88.06 285 ARG A N 1
ATOM 2196 C CA . ARG A 1 285 ? 3.898 29.75 8.578 1 88.06 285 ARG A CA 1
ATOM 2197 C C . ARG A 1 285 ? 3.145 28.469 8.898 1 88.06 285 ARG A C 1
ATOM 2199 O O . ARG A 1 285 ? 3.57 27.688 9.75 1 88.06 285 ARG A O 1
ATOM 2206 N N . ALA A 1 286 ? 1.979 28.312 8.289 1 90.06 286 ALA A N 1
ATOM 2207 C CA . ALA A 1 286 ? 1.218 27.078 8.492 1 90.06 286 ALA A CA 1
ATOM 2208 C C . ALA A 1 286 ? 2.01 25.859 8.023 1 90.06 286 ALA A C 1
ATOM 2210 O O . ALA A 1 286 ? 2.115 24.875 8.742 1 90.06 286 ALA A O 1
ATOM 2211 N N . HIS A 1 287 ? 2.592 26.016 6.848 1 94.12 287 HIS A N 1
ATOM 2212 C CA . HIS A 1 287 ? 3.393 24.922 6.301 1 94.12 287 HIS A CA 1
ATOM 2213 C C . HIS A 1 287 ? 4.637 24.672 7.148 1 94.12 287 HIS A C 1
ATOM 2215 O O . HIS A 1 287 ? 5 23.531 7.395 1 94.12 287 HIS A O 1
ATOM 2221 N N . GLN A 1 288 ? 5.219 25.719 7.59 1 94 288 GLN A N 1
ATOM 2222 C CA . GLN A 1 288 ? 6.395 25.609 8.445 1 94 288 GLN A CA 1
ATOM 2223 C C . GLN A 1 288 ? 6.07 24.828 9.719 1 94 288 GLN A C 1
ATOM 2225 O O . GLN A 1 288 ? 6.797 23.906 10.094 1 94 288 GLN A O 1
ATOM 2230 N N . TRP A 1 289 ? 5.055 25.219 10.297 1 94.56 289 TRP A N 1
ATOM 2231 C CA . TRP A 1 289 ? 4.668 24.562 11.531 1 94.56 289 TRP A CA 1
ATOM 2232 C C . TRP A 1 289 ? 4.402 23.078 11.289 1 94.56 289 TRP A C 1
ATOM 2234 O O . TRP A 1 289 ? 4.895 22.219 12.031 1 94.56 289 TRP A O 1
ATOM 2244 N N . VAL A 1 290 ? 3.682 22.75 10.242 1 96.69 290 VAL A N 1
ATOM 2245 C CA . VAL A 1 290 ? 3.316 21.375 9.922 1 96.69 290 VAL A CA 1
ATOM 2246 C C . VAL A 1 290 ? 4.578 20.562 9.656 1 96.69 290 VAL A C 1
ATOM 2248 O O . VAL A 1 290 ? 4.742 19.469 10.211 1 96.69 290 VAL A O 1
ATOM 2251 N N . ARG A 1 291 ? 5.441 21.094 8.797 1 97.06 291 ARG A N 1
ATOM 2252 C CA . ARG A 1 291 ? 6.621 20.312 8.43 1 97.06 291 ARG A CA 1
ATOM 2253 C C . ARG A 1 291 ? 7.535 20.094 9.633 1 97.06 291 ARG A C 1
ATOM 2255 O O . ARG A 1 291 ? 8.102 19.016 9.805 1 97.06 291 ARG A O 1
ATOM 2262 N N . GLU A 1 292 ? 7.656 21.094 10.492 1 96.75 292 GLU A N 1
ATOM 2263 C CA . GLU A 1 292 ? 8.492 20.953 11.68 1 96.75 292 GLU A CA 1
ATOM 2264 C C . GLU A 1 292 ? 7.891 19.969 12.672 1 96.75 292 GLU A C 1
ATOM 2266 O O . GLU A 1 292 ? 8.609 19.172 13.281 1 96.75 292 GLU A O 1
ATOM 2271 N N . ARG A 1 293 ? 6.629 20.047 12.805 1 96.44 293 ARG A N 1
ATOM 2272 C CA . ARG A 1 293 ? 5.949 19.125 13.719 1 96.44 293 ARG A CA 1
ATOM 2273 C C . ARG A 1 293 ? 6.023 17.688 13.219 1 96.44 293 ARG A C 1
ATOM 2275 O O . ARG A 1 293 ? 6.273 16.766 13.992 1 96.44 293 ARG A O 1
ATOM 2282 N N . ILE A 1 294 ? 5.836 17.453 11.93 1 97.06 294 ILE A N 1
ATOM 2283 C CA . ILE A 1 294 ? 5.941 16.125 11.328 1 97.06 294 ILE A CA 1
ATOM 2284 C C . ILE A 1 294 ? 7.367 15.609 11.484 1 97.06 294 ILE A C 1
ATOM 2286 O O . ILE A 1 294 ? 7.578 14.453 11.852 1 97.06 294 ILE A O 1
ATOM 2290 N N . ALA A 1 295 ? 8.297 16.5 11.25 1 97.25 295 ALA A N 1
ATOM 2291 C CA . ALA A 1 295 ? 9.703 16.109 11.398 1 97.25 295 ALA A CA 1
ATOM 2292 C C . ALA A 1 295 ? 9.992 15.633 12.82 1 97.25 295 ALA A C 1
ATOM 2294 O O . ALA A 1 295 ? 10.633 14.594 13.016 1 97.25 295 ALA A O 1
ATOM 2295 N N . ALA A 1 296 ? 9.523 16.359 13.781 1 96.44 296 ALA A N 1
ATOM 2296 C CA . ALA A 1 296 ? 9.75 16.016 15.18 1 96.44 296 ALA A CA 1
ATOM 2297 C C . ALA A 1 296 ? 9.117 14.664 15.516 1 96.44 296 ALA A C 1
ATOM 2299 O O . ALA A 1 296 ? 9.727 13.836 16.203 1 96.44 296 ALA A O 1
ATOM 2300 N N . LEU A 1 297 ? 7.996 14.398 15.008 1 95.25 297 LEU A N 1
ATOM 2301 C CA . LEU A 1 297 ? 7.262 13.172 15.32 1 95.25 297 LEU A CA 1
ATOM 2302 C C . LEU A 1 297 ? 7.871 11.977 14.594 1 95.25 297 LEU A C 1
ATOM 2304 O O . LEU A 1 297 ? 7.895 10.867 15.133 1 95.25 297 LEU A O 1
ATOM 2308 N N . VAL A 1 298 ? 8.336 12.172 13.367 1 95.56 298 VAL A N 1
ATOM 2309 C CA . VAL A 1 298 ? 9.031 11.109 12.648 1 95.56 298 VAL A CA 1
ATOM 2310 C C . VAL A 1 298 ? 10.297 10.711 13.398 1 95.56 298 VAL A C 1
ATOM 2312 O O . VAL A 1 298 ? 10.57 9.523 13.586 1 95.56 298 VAL A O 1
ATOM 2315 N N . ARG A 1 299 ? 11.016 11.688 13.922 1 94.12 299 ARG A N 1
ATOM 2316 C CA . ARG A 1 299 ? 12.234 11.43 14.68 1 94.12 299 ARG A CA 1
ATOM 2317 C C . ARG A 1 299 ? 11.938 10.648 15.953 1 94.12 299 ARG A C 1
ATOM 2319 O O . ARG A 1 299 ? 12.664 9.719 16.297 1 94.12 299 ARG A O 1
ATOM 2326 N N . SER A 1 300 ? 10.883 10.984 16.547 1 90.38 300 SER A N 1
ATOM 2327 C CA . SER A 1 300 ? 10.539 10.352 17.812 1 90.38 300 SER A CA 1
ATOM 2328 C C . SER A 1 300 ? 9.992 8.938 17.594 1 90.38 300 SER A C 1
ATOM 2330 O O . SER A 1 300 ? 10.055 8.102 18.5 1 90.38 300 SER A O 1
ATOM 2332 N N . SER A 1 301 ? 9.359 8.703 16.469 1 85.19 301 SER A N 1
ATOM 2333 C CA . SER A 1 301 ? 8.789 7.391 16.188 1 85.19 301 SER A CA 1
ATOM 2334 C C . SER A 1 301 ? 9.883 6.348 15.961 1 85.19 301 SER A C 1
ATOM 2336 O O . SER A 1 301 ? 9.672 5.16 16.203 1 85.19 301 SER A O 1
ATOM 2338 N N . ALA A 1 302 ? 10.977 6.773 15.477 1 75.06 302 ALA A N 1
ATOM 2339 C CA . ALA A 1 302 ? 12.109 5.879 15.273 1 75.06 302 ALA A CA 1
ATOM 2340 C C . ALA A 1 302 ? 12.797 5.547 16.594 1 75.06 302 ALA A C 1
ATOM 2342 O O . ALA A 1 302 ? 13.289 4.434 16.781 1 75.06 302 ALA A O 1
ATOM 2343 N N . GLY A 1 303 ? 12.828 6.52 17.406 1 68.69 303 GLY A N 1
ATOM 2344 C CA . GLY A 1 303 ? 13.438 6.312 18.719 1 68.69 303 GLY A CA 1
ATOM 2345 C C . GLY A 1 303 ? 12.617 5.406 19.609 1 68.69 303 GLY A C 1
ATOM 2346 O O . GLY A 1 303 ? 13.18 4.641 20.406 1 68.69 303 GLY A O 1
ATOM 2347 N N . ALA A 1 304 ? 11.344 5.484 19.5 1 61.41 304 ALA A N 1
ATOM 2348 C CA . ALA A 1 304 ? 10.453 4.672 20.328 1 61.41 304 ALA A CA 1
ATOM 2349 C C . ALA A 1 304 ? 10.57 3.195 19.969 1 61.41 304 ALA A C 1
ATOM 2351 O O . ALA A 1 304 ? 10.359 2.326 20.812 1 61.41 304 ALA A O 1
ATOM 2352 N N . ALA A 1 305 ? 10.969 2.951 18.875 1 56.44 305 ALA A N 1
ATOM 2353 C CA . ALA A 1 305 ? 11.094 1.56 18.453 1 56.44 305 ALA A CA 1
ATOM 2354 C C . ALA A 1 305 ? 12.336 0.91 19.047 1 56.44 305 ALA A C 1
ATOM 2356 O O . ALA A 1 305 ? 12.367 -0.307 19.25 1 56.44 305 ALA A O 1
ATOM 2357 N N . ASP A 1 306 ? 13.344 1.702 19.172 1 48.19 306 ASP A N 1
ATOM 2358 C CA . ASP A 1 306 ? 14.609 1.232 19.734 1 48.19 306 ASP A CA 1
ATOM 2359 C C . ASP A 1 306 ? 14.523 1.081 21.25 1 48.19 306 ASP A C 1
ATOM 2361 O O . ASP A 1 306 ? 15.391 0.454 21.859 1 48.19 306 ASP A O 1
ATOM 2365 N N . ALA A 1 307 ? 13.422 1.789 21.766 1 43.41 307 ALA A N 1
ATOM 2366 C CA . ALA A 1 307 ? 13.352 1.753 23.234 1 43.41 307 ALA A CA 1
ATOM 2367 C C . ALA A 1 307 ? 12.578 0.528 23.703 1 43.41 307 ALA A C 1
ATOM 2369 O O . ALA A 1 307 ? 11.672 0.049 23.016 1 43.41 307 ALA A O 1
ATOM 2370 N N . MET B 1 1 ? -3.279 -19.344 -58.469 1 25.77 1 MET B N 1
ATOM 2371 C CA . MET B 1 1 ? -3.432 -20.125 -57.25 1 25.77 1 MET B CA 1
ATOM 2372 C C . MET B 1 1 ? -2.742 -19.438 -56.094 1 25.77 1 MET B C 1
ATOM 2374 O O . MET B 1 1 ? -1.549 -19.141 -56.156 1 25.77 1 MET B O 1
ATOM 2378 N N . PRO B 1 2 ? -3.34 -18.484 -55.406 1 30.81 2 PRO B N 1
ATOM 2379 C CA . PRO B 1 2 ? -2.66 -17.688 -54.375 1 30.81 2 PRO B CA 1
ATOM 2380 C C . PRO B 1 2 ? -1.841 -18.547 -53.406 1 30.81 2 PRO B C 1
ATOM 2382 O O . PRO B 1 2 ? -2.213 -19.688 -53.125 1 30.81 2 PRO B O 1
ATOM 2385 N N . ALA B 1 3 ? -0.55 -18.609 -53.688 1 33.97 3 ALA B N 1
ATOM 2386 C CA . ALA B 1 3 ? 0.396 -19.359 -52.875 1 33.97 3 ALA B CA 1
ATOM 2387 C C . ALA B 1 3 ? -0.024 -19.344 -51.406 1 33.97 3 ALA B C 1
ATOM 2389 O O . ALA B 1 3 ? -0.175 -18.281 -50.781 1 33.97 3 ALA B O 1
ATOM 2390 N N . ASP B 1 4 ? -0.991 -20.062 -50.969 1 36.97 4 ASP B N 1
ATOM 2391 C CA . ASP B 1 4 ? -1.437 -20.438 -49.625 1 36.97 4 ASP B CA 1
ATOM 2392 C C . ASP B 1 4 ? -0.253 -20.578 -48.656 1 36.97 4 ASP B C 1
ATOM 2394 O O . ASP B 1 4 ? 0.364 -21.641 -48.562 1 36.97 4 ASP B O 1
ATOM 2398 N N . HIS B 1 5 ? 0.823 -19.75 -48.75 1 40.84 5 HIS B N 1
ATOM 2399 C CA . HIS B 1 5 ? 2.088 -19.828 -48.031 1 40.84 5 HIS B CA 1
ATOM 2400 C C . HIS B 1 5 ? 1.864 -20.125 -46.531 1 40.84 5 HIS B C 1
ATOM 2402 O O . HIS B 1 5 ? 1.363 -19.281 -45.812 1 40.84 5 HIS B O 1
ATOM 2408 N N . ARG B 1 6 ? 1.475 -21.266 -46.25 1 47.09 6 ARG B N 1
ATOM 2409 C CA . ARG B 1 6 ? 1.359 -21.875 -44.938 1 47.09 6 ARG B CA 1
ATOM 2410 C C . ARG B 1 6 ? 2.523 -21.453 -44.031 1 47.09 6 ARG B C 1
ATOM 2412 O O . ARG B 1 6 ? 3.678 -21.781 -44.312 1 47.09 6 ARG B O 1
ATOM 2419 N N . LEU B 1 7 ? 2.523 -20.391 -43.469 1 53.72 7 LEU B N 1
ATOM 2420 C CA . LEU B 1 7 ? 3.52 -19.953 -42.5 1 53.72 7 LEU B CA 1
ATOM 2421 C C . LEU B 1 7 ? 3.938 -21.109 -41.594 1 53.72 7 LEU B C 1
ATOM 2423 O O . LEU B 1 7 ? 3.088 -21.812 -41.062 1 53.72 7 LEU B O 1
ATOM 2427 N N . ASP B 1 8 ? 5.156 -21.688 -41.812 1 59.12 8 ASP B N 1
ATOM 2428 C CA . ASP B 1 8 ? 5.773 -22.656 -40.938 1 59.12 8 ASP B CA 1
ATOM 2429 C C . ASP B 1 8 ? 5.641 -22.219 -39.469 1 59.12 8 ASP B C 1
ATOM 2431 O O . ASP B 1 8 ? 6.168 -21.172 -39.094 1 59.12 8 ASP B O 1
ATOM 2435 N N . LEU B 1 9 ? 4.832 -22.891 -38.812 1 64.19 9 LEU B N 1
ATOM 2436 C CA . LEU B 1 9 ? 4.527 -22.594 -37.406 1 64.19 9 LEU B CA 1
ATOM 2437 C C . LEU B 1 9 ? 5.805 -22.516 -36.594 1 64.19 9 LEU B C 1
ATOM 2439 O O . LEU B 1 9 ? 5.828 -21.859 -35.531 1 64.19 9 LEU B O 1
ATOM 2443 N N . ASN B 1 10 ? 6.801 -23.094 -37.125 1 68.19 10 ASN B N 1
ATOM 2444 C CA . ASN B 1 10 ? 8.078 -23.078 -36.438 1 68.19 10 ASN B CA 1
ATOM 2445 C C . ASN B 1 10 ? 8.688 -21.672 -36.406 1 68.19 10 ASN B C 1
ATOM 2447 O O . ASN B 1 10 ? 9.492 -21.375 -35.531 1 68.19 10 ASN B O 1
ATOM 2451 N N . LEU B 1 11 ? 8.18 -20.859 -37.281 1 79.5 11 LEU B N 1
ATOM 2452 C CA . LEU B 1 11 ? 8.688 -19.5 -37.344 1 79.5 11 LEU B CA 1
ATOM 2453 C C . LEU B 1 11 ? 8.281 -18.719 -36.094 1 79.5 11 LEU B C 1
ATOM 2455 O O . LEU B 1 11 ? 9.039 -17.875 -35.625 1 79.5 11 LEU B O 1
ATOM 2459 N N . PHE B 1 12 ? 7.16 -19.141 -35.594 1 80.56 12 PHE B N 1
ATOM 2460 C CA . PHE B 1 12 ? 6.66 -18.438 -34.438 1 80.56 12 PHE B CA 1
ATOM 2461 C C . PHE B 1 12 ? 7.453 -18.828 -33.188 1 80.56 12 PHE B C 1
ATOM 2463 O O . PHE B 1 12 ? 7.574 -18.031 -32.25 1 80.56 12 PHE B O 1
ATOM 2470 N N . ARG B 1 13 ? 8.008 -20 -33.25 1 80.69 13 ARG B N 1
ATOM 2471 C CA . ARG B 1 13 ? 8.914 -20.391 -32.188 1 80.69 13 ARG B CA 1
ATOM 2472 C C . ARG B 1 13 ? 10.164 -19.516 -32.156 1 80.69 13 ARG B C 1
ATOM 2474 O O . ARG B 1 13 ? 10.648 -19.156 -31.078 1 80.69 13 ARG B O 1
ATOM 2481 N N . VAL B 1 14 ? 10.586 -19.172 -33.312 1 85.31 14 VAL B N 1
ATOM 2482 C CA . VAL B 1 14 ? 11.766 -18.312 -33.469 1 85.31 14 VAL B CA 1
ATOM 2483 C C . VAL B 1 14 ? 11.438 -16.906 -32.969 1 85.31 14 VAL B C 1
ATOM 2485 O O . VAL B 1 14 ? 12.219 -16.297 -32.25 1 85.31 14 VAL B O 1
ATOM 2488 N N . LEU B 1 15 ? 10.258 -16.438 -33.344 1 88.12 15 LEU B N 1
ATOM 2489 C CA . LEU B 1 15 ? 9.812 -15.117 -32.906 1 88.12 15 LEU B CA 1
ATOM 2490 C C . LEU B 1 15 ? 9.805 -15.047 -31.375 1 88.12 15 LEU B C 1
ATOM 2492 O O . LEU B 1 15 ? 10.328 -14.094 -30.781 1 88.12 15 LEU B O 1
ATOM 2496 N N . ASP B 1 16 ? 9.258 -16.062 -30.844 1 85.38 16 ASP B N 1
ATOM 2497 C CA . ASP B 1 16 ? 9.148 -16.141 -29.391 1 85.38 16 ASP B CA 1
ATOM 2498 C C . ASP B 1 16 ? 10.523 -16.203 -28.734 1 85.38 16 ASP B C 1
ATOM 2500 O O . ASP B 1 16 ? 10.781 -15.531 -27.75 1 85.38 16 ASP B O 1
ATOM 2504 N N . ALA B 1 17 ? 11.438 -16.984 -29.203 1 85.56 17 ALA B N 1
ATOM 2505 C CA . ALA B 1 17 ? 12.789 -17.156 -28.656 1 85.56 17 ALA B CA 1
ATOM 2506 C C . ALA B 1 17 ? 13.57 -15.844 -28.719 1 85.56 17 ALA B C 1
ATOM 2508 O O . ALA B 1 17 ? 14.266 -15.492 -27.75 1 85.56 17 ALA B O 1
ATOM 2509 N N . VAL B 1 18 ? 13.359 -15.133 -29.75 1 89 18 VAL B N 1
ATOM 2510 C CA . VAL B 1 18 ? 14.062 -13.859 -29.891 1 89 18 VAL B CA 1
ATOM 2511 C C . VAL B 1 18 ? 13.492 -12.844 -28.906 1 89 18 VAL B C 1
ATOM 2513 O O . VAL B 1 18 ? 14.234 -12.086 -28.281 1 89 18 VAL B O 1
ATOM 2516 N N . TYR B 1 19 ? 12.234 -12.93 -28.781 1 86.25 19 TYR B N 1
ATOM 2517 C CA . TYR B 1 19 ? 11.555 -12.016 -27.859 1 86.25 19 TYR B CA 1
ATOM 2518 C C . TYR B 1 19 ? 11.977 -12.273 -26.422 1 86.25 19 TYR B C 1
ATOM 2520 O O . TYR B 1 19 ? 12.273 -11.344 -25.672 1 86.25 19 TYR B O 1
ATOM 2528 N N . VAL B 1 20 ? 12.031 -13.523 -26.062 1 81.44 20 VAL B N 1
ATOM 2529 C CA . VAL B 1 20 ? 12.281 -13.953 -24.703 1 81.44 20 VAL B CA 1
ATOM 2530 C C . VAL B 1 20 ? 13.766 -13.781 -24.375 1 81.44 20 VAL B C 1
ATOM 2532 O O . VAL B 1 20 ? 14.125 -13.312 -23.297 1 81.44 20 VAL B O 1
ATOM 2535 N N . HIS B 1 21 ? 14.641 -14.07 -25.297 1 79.81 21 HIS B N 1
ATOM 2536 C CA . HIS B 1 21 ? 16.062 -14.141 -25.016 1 79.81 21 HIS B CA 1
ATOM 2537 C C . HIS B 1 21 ? 16.781 -12.875 -25.453 1 79.81 21 HIS B C 1
ATOM 2539 O O . HIS B 1 21 ? 17.984 -12.703 -25.203 1 79.81 21 HIS B O 1
ATOM 2545 N N . GLY B 1 22 ? 16.016 -12.008 -26.141 1 79.88 22 GLY B N 1
ATOM 2546 C CA . GLY B 1 22 ? 16.484 -10.656 -26.406 1 79.88 22 GLY B CA 1
ATOM 2547 C C . GLY B 1 22 ? 17.547 -10.586 -27.484 1 79.88 22 GLY B C 1
ATOM 2548 O O . GLY B 1 22 ? 18.375 -9.672 -27.484 1 79.88 22 GLY B O 1
ATOM 2549 N N . GLY B 1 23 ? 17.703 -11.641 -28.344 1 85.38 23 GLY B N 1
ATOM 2550 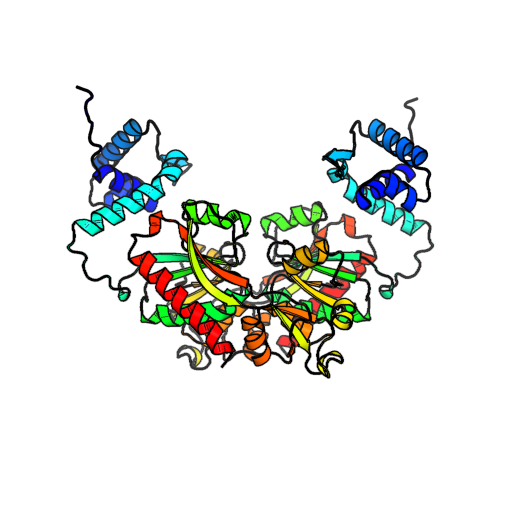C CA . GLY B 1 23 ? 18.688 -11.586 -29.391 1 85.38 23 GLY B CA 1
ATOM 2551 C C . GLY B 1 23 ? 18.703 -12.82 -30.281 1 85.38 23 GLY B C 1
ATOM 2552 O O . GLY B 1 23 ? 18.188 -13.875 -29.891 1 85.38 23 GLY B O 1
ATOM 2553 N N . ILE B 1 24 ? 19.328 -12.656 -31.484 1 87.06 24 ILE B N 1
ATOM 2554 C CA . ILE B 1 24 ? 19.328 -13.711 -32.5 1 87.06 24 ILE B CA 1
ATOM 2555 C C . ILE B 1 24 ? 20.266 -14.836 -32.062 1 87.06 24 ILE B C 1
ATOM 2557 O O . ILE B 1 24 ? 19.906 -16.016 -32.156 1 87.06 24 ILE B O 1
ATOM 2561 N N . GLY B 1 25 ? 21.391 -14.391 -31.531 1 86.81 25 GLY B N 1
ATOM 2562 C CA . GLY B 1 25 ? 22.328 -15.398 -31.078 1 86.81 25 GLY B CA 1
ATOM 2563 C C . GLY B 1 25 ? 21.812 -16.219 -29.906 1 86.81 25 GLY B C 1
ATOM 2564 O O . GLY B 1 25 ? 21.906 -17.438 -29.906 1 86.81 25 GLY B O 1
ATOM 2565 N N . ALA B 1 26 ? 21.234 -15.578 -29 1 85 26 ALA B N 1
ATOM 2566 C CA . ALA B 1 26 ? 20.672 -16.234 -27.812 1 85 26 ALA B CA 1
ATOM 2567 C C . ALA B 1 26 ? 19.5 -17.125 -28.188 1 85 26 ALA B C 1
ATOM 2569 O O . ALA B 1 26 ? 19.359 -18.234 -27.656 1 85 26 ALA B O 1
ATOM 2570 N N . ALA B 1 27 ? 18.75 -16.703 -29.031 1 88.62 27 ALA B N 1
ATOM 2571 C CA . ALA B 1 27 ? 17.625 -17.484 -29.516 1 88.62 27 ALA B CA 1
ATOM 2572 C C . ALA B 1 27 ? 18.109 -18.734 -30.25 1 88.62 27 ALA B C 1
ATOM 2574 O O . ALA B 1 27 ? 17.531 -19.812 -30.094 1 88.62 27 ALA B O 1
ATOM 2575 N N . ALA B 1 28 ? 19.125 -18.625 -31 1 89.88 28 ALA B N 1
ATOM 2576 C CA . ALA B 1 28 ? 19.703 -19.75 -31.734 1 89.88 28 ALA B CA 1
ATOM 2577 C C . ALA B 1 28 ? 20.172 -20.844 -30.781 1 89.88 28 ALA B C 1
ATOM 2579 O O . ALA B 1 28 ? 19.875 -22.016 -30.984 1 89.88 28 ALA B O 1
ATOM 2580 N N . ARG B 1 29 ? 20.781 -20.422 -29.797 1 83 29 ARG B N 1
ATOM 2581 C CA . ARG B 1 29 ? 21.25 -21.359 -28.781 1 83 29 ARG B CA 1
ATOM 2582 C C . ARG B 1 29 ? 20.078 -22.047 -28.094 1 83 29 ARG B C 1
ATOM 2584 O O . ARG B 1 29 ? 20.078 -23.266 -27.906 1 83 29 ARG B O 1
ATOM 2591 N N . ALA B 1 30 ? 19.094 -21.328 -27.875 1 81.62 30 ALA B N 1
ATOM 2592 C CA . ALA B 1 30 ? 17.938 -21.828 -27.125 1 81.62 30 ALA B CA 1
ATOM 2593 C C . ALA B 1 30 ? 17.141 -22.812 -27.969 1 81.62 30 ALA B C 1
ATOM 2595 O O . ALA B 1 30 ? 16.578 -23.781 -27.438 1 81.62 30 ALA B O 1
ATOM 2596 N N . LEU B 1 31 ? 17.094 -22.641 -29.203 1 82.12 31 LEU B N 1
ATOM 2597 C CA . LEU B 1 31 ? 16.281 -23.453 -30.094 1 82.12 31 LEU B CA 1
ATOM 2598 C C . LEU B 1 31 ? 17.109 -24.547 -30.766 1 82.12 31 LEU B C 1
ATOM 2600 O O . LEU B 1 31 ? 16.594 -25.344 -31.531 1 82.12 31 LEU B O 1
ATOM 2604 N N . HIS B 1 32 ? 18.422 -24.531 -30.391 1 83.75 32 HIS B N 1
ATOM 2605 C CA . HIS B 1 32 ? 19.344 -25.469 -31.016 1 83.75 32 HIS B CA 1
ATOM 2606 C C . HIS B 1 32 ? 19.328 -25.344 -32.531 1 83.75 32 HIS B C 1
ATOM 2608 O O . HIS B 1 32 ? 19.234 -26.344 -33.25 1 83.75 32 HIS B O 1
ATOM 2614 N N . LEU B 1 33 ? 19.297 -24.172 -32.906 1 84.44 33 LEU B N 1
ATOM 2615 C CA . LEU B 1 33 ? 19.375 -23.828 -34.312 1 84.44 33 LEU B CA 1
ATOM 2616 C C . LEU B 1 33 ? 20.625 -23 -34.594 1 84.44 33 LEU B C 1
ATOM 2618 O O . LEU B 1 33 ? 21.25 -22.469 -33.688 1 84.44 33 LEU B O 1
ATOM 2622 N N . THR B 1 34 ? 21.062 -23.016 -35.844 1 83.69 34 THR B N 1
ATOM 2623 C CA . THR B 1 34 ? 22.156 -22.141 -36.219 1 83.69 34 THR B CA 1
ATOM 2624 C C . THR B 1 34 ? 21.656 -20.688 -36.344 1 83.69 34 THR B C 1
ATOM 2626 O O . THR B 1 34 ? 20.469 -20.453 -36.594 1 83.69 34 THR B O 1
ATOM 2629 N N . GLN B 1 35 ? 22.547 -19.797 -36.094 1 88.12 35 GLN B N 1
ATOM 2630 C CA . GLN B 1 35 ? 22.203 -18.375 -36.188 1 88.12 35 GLN B CA 1
ATOM 2631 C C . GLN B 1 35 ? 21.672 -18.031 -37.562 1 88.12 35 GLN B C 1
ATOM 2633 O O . GLN B 1 35 ? 20.672 -17.297 -37.688 1 88.12 35 GLN B O 1
ATOM 2638 N N . PRO B 1 36 ? 22.234 -18.562 -38.625 1 88.62 36 PRO B N 1
ATOM 2639 C CA . PRO B 1 36 ? 21.656 -18.25 -39.938 1 88.62 36 PRO B CA 1
ATOM 2640 C C . PRO B 1 36 ? 20.219 -18.766 -40.094 1 88.62 36 PRO B C 1
ATOM 2642 O O . PRO B 1 36 ? 19.391 -18.109 -40.719 1 88.62 36 PRO B O 1
ATOM 2645 N N . ALA B 1 37 ? 19.969 -19.844 -39.469 1 84.62 37 ALA B N 1
ATOM 2646 C CA . ALA B 1 37 ? 18.625 -20.422 -39.5 1 84.62 37 ALA B CA 1
ATOM 2647 C C . ALA B 1 37 ? 17.625 -19.516 -38.812 1 84.62 37 ALA B C 1
ATOM 2649 O O . ALA B 1 37 ? 16.516 -19.297 -39.312 1 84.62 37 ALA B O 1
ATOM 2650 N N . VAL B 1 38 ? 18.047 -19.031 -37.688 1 89.75 38 VAL B N 1
ATOM 2651 C CA . VAL B 1 38 ? 17.188 -18.125 -36.938 1 89.75 38 VAL B CA 1
ATOM 2652 C C . VAL B 1 38 ? 16.984 -16.828 -37.719 1 89.75 38 VAL B C 1
ATOM 2654 O O . VAL B 1 38 ? 15.875 -16.297 -37.812 1 89.75 38 VAL B O 1
ATOM 2657 N N . THR B 1 39 ? 18.016 -16.359 -38.281 1 89.06 39 THR B N 1
ATOM 2658 C CA . THR B 1 39 ? 17.969 -15.141 -39.094 1 89.06 39 THR B CA 1
ATOM 2659 C C . THR B 1 39 ? 17.031 -15.312 -40.281 1 89.06 39 THR B C 1
ATOM 2661 O O . THR B 1 39 ? 16.203 -14.445 -40.562 1 89.06 39 THR B O 1
ATOM 2664 N N . HIS B 1 40 ? 17.156 -16.422 -40.875 1 87.06 40 HIS B N 1
ATOM 2665 C CA . HIS B 1 40 ? 16.312 -16.703 -42.031 1 87.06 40 HIS B CA 1
ATOM 2666 C C . HIS B 1 40 ? 14.844 -16.781 -41.625 1 87.06 40 HIS B C 1
ATOM 2668 O O . HIS B 1 40 ? 13.977 -16.234 -42.312 1 87.06 40 HIS B O 1
ATOM 2674 N N . ALA B 1 41 ? 14.656 -17.484 -40.562 1 86.75 41 ALA B N 1
ATOM 2675 C CA . ALA B 1 41 ? 13.297 -17.609 -40.031 1 86.75 41 ALA B CA 1
ATOM 2676 C C . ALA B 1 41 ? 12.711 -16.25 -39.719 1 86.75 41 ALA B C 1
ATOM 2678 O O . ALA B 1 41 ? 11.555 -15.961 -40.031 1 86.75 41 ALA B O 1
ATOM 2679 N N . LEU B 1 42 ? 13.484 -15.422 -39.125 1 88.81 42 LEU B N 1
ATOM 2680 C CA . LEU B 1 42 ? 13.031 -14.094 -38.719 1 88.81 42 LEU B CA 1
ATOM 2681 C C . LEU B 1 42 ? 12.773 -13.227 -39.969 1 88.81 42 LEU B C 1
ATOM 2683 O O . LEU B 1 42 ? 11.82 -12.445 -40 1 88.81 42 LEU B O 1
ATOM 2687 N N . ASN B 1 43 ? 13.586 -13.391 -40.938 1 87.56 43 ASN B N 1
ATOM 2688 C CA . ASN B 1 43 ? 13.398 -12.648 -42.188 1 87.56 43 ASN B CA 1
ATOM 2689 C C . ASN B 1 43 ? 12.086 -13.039 -42.844 1 87.56 43 ASN B C 1
ATOM 2691 O O . ASN B 1 43 ? 11.383 -12.18 -43.406 1 87.56 43 ASN B O 1
ATOM 2695 N N . ARG B 1 44 ? 11.805 -14.281 -42.781 1 84.06 44 ARG B N 1
ATOM 2696 C CA . ARG B 1 44 ? 10.539 -14.75 -43.344 1 84.06 44 ARG B CA 1
ATOM 2697 C C . ARG B 1 44 ? 9.352 -14.148 -42.594 1 84.06 44 ARG B C 1
ATOM 2699 O O . ARG B 1 44 ? 8.359 -13.75 -43.219 1 84.06 44 ARG B O 1
ATOM 2706 N N . LEU B 1 45 ? 9.5 -14.117 -41.312 1 86.69 45 LEU B N 1
ATOM 2707 C CA . LEU B 1 45 ? 8.445 -13.523 -40.5 1 86.69 45 LEU B CA 1
ATOM 2708 C C . LEU B 1 45 ? 8.32 -12.023 -40.781 1 86.69 45 LEU B C 1
ATOM 2710 O O . LEU B 1 45 ? 7.215 -11.492 -40.844 1 86.69 45 LEU B O 1
ATOM 2714 N N . ARG B 1 46 ? 9.422 -11.406 -40.906 1 89.19 46 ARG B N 1
ATOM 2715 C CA . ARG B 1 46 ? 9.438 -9.984 -41.219 1 89.19 46 ARG B CA 1
ATOM 2716 C C . ARG B 1 46 ? 8.719 -9.711 -42.562 1 89.19 46 ARG B C 1
ATOM 2718 O O . ARG B 1 46 ? 7.949 -8.75 -42.656 1 89.19 46 ARG B O 1
ATOM 2725 N N . ALA B 1 47 ? 9 -10.547 -43.469 1 86.12 47 ALA B N 1
ATOM 2726 C CA . ALA B 1 47 ? 8.359 -10.422 -44.781 1 86.12 47 ALA B CA 1
ATOM 2727 C C . ALA B 1 47 ? 6.855 -10.641 -44.688 1 86.12 47 ALA B C 1
ATOM 2729 O O . ALA B 1 47 ? 6.074 -9.93 -45.312 1 86.12 47 ALA B O 1
ATOM 2730 N N . HIS B 1 48 ? 6.562 -11.602 -43.906 1 81.44 48 HIS B N 1
ATOM 2731 C CA . HIS B 1 48 ? 5.148 -11.93 -43.75 1 81.44 48 HIS B CA 1
ATOM 2732 C C . HIS B 1 48 ? 4.387 -10.789 -43.094 1 81.44 48 HIS B C 1
ATOM 2734 O O . HIS B 1 48 ? 3.275 -10.453 -43.5 1 81.44 48 HIS B O 1
ATOM 2740 N N . PHE B 1 49 ? 4.977 -10.195 -42.094 1 84.62 49 PHE B N 1
ATOM 2741 C CA . PHE B 1 49 ? 4.297 -9.172 -41.312 1 84.62 49 PHE B CA 1
ATOM 2742 C C . PHE B 1 49 ? 4.594 -7.785 -41.875 1 84.62 49 PHE B C 1
ATOM 2744 O O . PHE B 1 49 ? 4.008 -6.797 -41.438 1 84.62 49 PHE B O 1
ATOM 2751 N N . ASP B 1 50 ? 5.441 -7.773 -42.844 1 87.75 50 ASP B N 1
ATOM 2752 C CA . ASP B 1 50 ? 5.898 -6.5 -43.406 1 87.75 50 ASP B CA 1
ATOM 2753 C C . ASP B 1 50 ? 6.312 -5.535 -42.281 1 87.75 50 ASP B C 1
ATOM 2755 O O . ASP B 1 50 ? 5.859 -4.391 -42.25 1 87.75 50 ASP B O 1
ATOM 2759 N N . ASP B 1 51 ? 6.992 -6.043 -41.344 1 87.62 51 ASP B N 1
ATOM 2760 C CA . ASP B 1 51 ? 7.504 -5.363 -40.156 1 87.62 51 ASP B CA 1
ATOM 2761 C C . ASP B 1 51 ? 8.867 -5.922 -39.75 1 87.62 51 ASP B C 1
ATOM 2763 O O . ASP B 1 51 ? 9.094 -7.129 -39.812 1 87.62 51 ASP B O 1
ATOM 2767 N N . PRO B 1 52 ? 9.727 -5.082 -39.281 1 91.44 52 PRO B N 1
ATOM 2768 C CA . PRO B 1 52 ? 11.031 -5.586 -38.812 1 91.44 52 PRO B CA 1
ATOM 2769 C C . PRO B 1 52 ? 10.922 -6.512 -37.625 1 91.44 52 PRO B C 1
ATOM 2771 O O . PRO B 1 52 ? 11.844 -7.285 -37.344 1 91.44 52 PRO B O 1
ATOM 2774 N N . LEU B 1 53 ? 9.883 -6.535 -36.844 1 91.38 53 LEU B N 1
ATOM 2775 C CA . LEU B 1 53 ? 9.531 -7.32 -35.656 1 91.38 53 LEU B CA 1
ATOM 2776 C C . LEU B 1 53 ? 10.453 -6.992 -34.5 1 91.38 53 LEU B C 1
ATOM 2778 O O . LEU B 1 53 ? 9.992 -6.859 -33.344 1 91.38 53 LEU B O 1
ATOM 2782 N N . PHE B 1 54 ? 11.758 -6.789 -34.781 1 91 54 PHE B N 1
ATOM 2783 C CA . PHE B 1 54 ? 12.742 -6.383 -33.812 1 91 54 PHE B CA 1
ATOM 2784 C C . PHE B 1 54 ? 13.68 -5.324 -34.375 1 91 54 PHE B C 1
ATOM 2786 O O . PHE B 1 54 ? 14.039 -5.371 -35.562 1 91 54 PHE B O 1
ATOM 2793 N N . VAL B 1 55 ? 13.922 -4.309 -33.469 1 87.75 55 VAL B N 1
ATOM 2794 C CA . VAL B 1 55 ? 14.844 -3.256 -33.875 1 87.75 55 VAL B CA 1
ATOM 2795 C C . VAL B 1 55 ? 15.961 -3.121 -32.875 1 87.75 55 VAL B C 1
ATOM 2797 O O . VAL B 1 55 ? 15.773 -3.43 -31.688 1 87.75 55 VAL B O 1
ATOM 2800 N N . ARG B 1 56 ? 17.125 -2.842 -33.312 1 80.12 56 ARG B N 1
ATOM 2801 C CA . ARG B 1 56 ? 18.266 -2.646 -32.406 1 80.12 56 ARG B CA 1
ATOM 2802 C C . ARG B 1 56 ? 18.234 -1.267 -31.766 1 80.12 56 ARG B C 1
ATOM 2804 O O . ARG B 1 56 ? 18.016 -0.261 -32.438 1 80.12 56 ARG B O 1
ATOM 2811 N N . GLN B 1 57 ? 18.172 -1.261 -30.562 1 76.88 57 GLN B N 1
ATOM 2812 C CA . GLN B 1 57 ? 18.344 -0.038 -29.781 1 76.88 57 GLN B CA 1
ATOM 2813 C C . GLN B 1 57 ? 19.578 -0.116 -28.906 1 76.88 57 GLN B C 1
ATOM 2815 O O . GLN B 1 57 ? 19.547 -0.724 -27.828 1 76.88 57 GLN B O 1
ATOM 2820 N N . GLY B 1 58 ? 20.688 0.479 -29.344 1 74.38 58 GLY B N 1
ATOM 2821 C CA . GLY B 1 58 ? 21.969 0.282 -28.688 1 74.38 58 GLY B CA 1
ATOM 2822 C C . GLY B 1 58 ? 22.484 -1.143 -28.797 1 74.38 58 GLY B C 1
ATOM 2823 O O . GLY B 1 58 ? 22.609 -1.678 -29.891 1 74.38 58 GLY B O 1
ATOM 2824 N N . ASN B 1 59 ? 22.734 -1.738 -27.594 1 70.06 59 ASN B N 1
ATOM 2825 C CA . ASN B 1 59 ? 23.234 -3.111 -27.562 1 70.06 59 ASN B CA 1
ATOM 2826 C C . ASN B 1 59 ? 22.094 -4.105 -27.297 1 70.06 59 ASN B C 1
ATOM 2828 O O . ASN B 1 59 ? 22.359 -5.273 -27 1 70.06 59 ASN B O 1
ATOM 2832 N N . ARG B 1 60 ? 20.875 -3.557 -27.484 1 71.56 60 ARG B N 1
ATOM 2833 C CA . ARG B 1 60 ? 19.766 -4.457 -27.188 1 71.56 60 ARG B CA 1
ATOM 2834 C C . ARG B 1 60 ? 18.828 -4.586 -28.391 1 71.56 60 ARG B C 1
ATOM 2836 O O . ARG B 1 60 ? 18.703 -3.658 -29.188 1 71.56 60 ARG B O 1
ATOM 2843 N N . VAL B 1 61 ? 18.266 -5.77 -28.5 1 79.06 61 VAL B N 1
ATOM 2844 C CA . VAL B 1 61 ? 17.219 -6.027 -29.469 1 79.06 61 VAL B CA 1
ATOM 2845 C C . VAL B 1 61 ? 15.852 -5.832 -28.828 1 79.06 61 VAL B C 1
ATOM 2847 O O . VAL B 1 61 ? 15.547 -6.449 -27.797 1 79.06 61 VAL B O 1
ATOM 2850 N N . VAL B 1 62 ? 15.07 -4.852 -29.453 1 84.06 62 VAL B N 1
ATOM 2851 C CA . VAL B 1 62 ? 13.773 -4.527 -28.859 1 84.06 62 VAL B CA 1
ATOM 2852 C C . VAL B 1 62 ? 12.656 -4.887 -29.828 1 84.06 62 VAL B C 1
ATOM 2854 O O . VAL B 1 62 ? 12.781 -4.672 -31.031 1 84.06 62 VAL B O 1
ATOM 2857 N N . ALA B 1 63 ? 11.547 -5.391 -29.266 1 86.88 63 ALA B N 1
ATOM 2858 C CA . ALA B 1 63 ? 10.367 -5.754 -30.047 1 86.88 63 ALA B CA 1
ATOM 2859 C C . ALA B 1 63 ? 9.648 -4.516 -30.578 1 86.88 63 ALA B C 1
ATOM 2861 O O . ALA B 1 63 ? 9.547 -3.506 -29.875 1 86.88 63 ALA B O 1
ATOM 2862 N N . THR B 1 64 ? 9.219 -4.578 -31.859 1 86.69 64 THR B N 1
ATOM 2863 C CA . THR B 1 64 ? 8.391 -3.514 -32.406 1 86.69 64 THR B CA 1
ATOM 2864 C C . THR B 1 64 ? 6.977 -3.562 -31.844 1 86.69 64 THR B C 1
ATOM 2866 O O . THR B 1 64 ? 6.625 -4.512 -31.141 1 86.69 64 THR B O 1
ATOM 2869 N N . GLU B 1 65 ? 6.246 -2.574 -32.188 1 79.62 65 GLU B N 1
ATOM 2870 C CA . GLU B 1 65 ? 4.848 -2.537 -31.781 1 79.62 65 GLU B CA 1
ATOM 2871 C C . GLU B 1 65 ? 4.07 -3.727 -32.344 1 79.62 65 GLU B C 1
ATOM 2873 O O . GLU B 1 65 ? 3.217 -4.293 -31.656 1 79.62 65 GLU B O 1
ATOM 2878 N N . ARG B 1 66 ? 4.41 -4.039 -33.469 1 81.62 66 ARG B N 1
ATOM 2879 C CA . ARG B 1 66 ? 3.754 -5.18 -34.125 1 81.62 66 ARG B CA 1
ATOM 2880 C C . ARG B 1 66 ? 4.047 -6.469 -33.344 1 81.62 66 ARG B C 1
ATOM 2882 O O . ARG B 1 66 ? 3.139 -7.266 -33.094 1 81.62 66 ARG B O 1
ATOM 2889 N N . THR B 1 67 ? 5.293 -6.66 -33 1 85.44 67 THR B N 1
ATOM 2890 C CA . THR B 1 67 ? 5.668 -7.84 -32.25 1 85.44 67 THR B CA 1
ATOM 2891 C C . THR B 1 67 ? 4.973 -7.844 -30.875 1 85.44 67 THR B C 1
ATOM 2893 O O . THR B 1 67 ? 4.418 -8.859 -30.453 1 85.44 67 THR B O 1
ATOM 2896 N N . ARG B 1 68 ? 4.918 -6.742 -30.297 1 80 68 ARG B N 1
ATOM 2897 C CA . ARG B 1 68 ? 4.316 -6.637 -28.969 1 80 68 ARG B CA 1
ATOM 2898 C C . ARG B 1 68 ? 2.82 -6.93 -29.016 1 80 68 ARG B C 1
ATOM 2900 O O . ARG B 1 68 ? 2.264 -7.512 -28.094 1 80 68 ARG B O 1
ATOM 2907 N N . SER B 1 69 ? 2.326 -6.648 -30.188 1 78.44 69 SER B N 1
ATOM 2908 C CA . SER B 1 69 ? 0.887 -6.832 -30.344 1 78.44 69 SER B CA 1
ATOM 2909 C C . SER B 1 69 ? 0.536 -8.297 -30.578 1 78.44 69 SER B C 1
ATOM 2911 O O . SER B 1 69 ? -0.579 -8.727 -30.266 1 78.44 69 SER B O 1
ATOM 2913 N N . ILE B 1 70 ? 1.474 -9.047 -31.062 1 77.88 70 ILE B N 1
ATOM 2914 C CA . ILE B 1 70 ? 1.075 -10.391 -31.469 1 77.88 70 ILE B CA 1
ATOM 2915 C C . ILE B 1 70 ? 1.722 -11.422 -30.547 1 77.88 70 ILE B C 1
ATOM 2917 O O . ILE B 1 70 ? 1.302 -12.578 -30.516 1 77.88 70 ILE B O 1
ATOM 2921 N N . ILE B 1 71 ? 2.727 -10.969 -29.812 1 81.19 71 ILE B N 1
ATOM 2922 C CA . ILE B 1 71 ? 3.596 -11.938 -29.156 1 81.19 71 ILE B CA 1
ATOM 2923 C C . ILE B 1 71 ? 2.803 -12.703 -28.094 1 81.19 71 ILE B C 1
ATOM 2925 O O . ILE B 1 71 ? 2.992 -13.906 -27.922 1 81.19 71 ILE B O 1
ATOM 2929 N N . ALA B 1 72 ? 1.904 -12.109 -27.609 1 71.81 72 ALA B N 1
ATOM 2930 C CA . ALA B 1 72 ? 1.086 -12.781 -26.594 1 71.81 72 ALA B CA 1
ATOM 2931 C C . ALA B 1 72 ? 0.267 -13.906 -27.219 1 71.81 72 ALA B C 1
ATOM 2933 O O . ALA B 1 72 ? 0.18 -15.008 -26.672 1 71.81 72 ALA B O 1
ATOM 2934 N N . ASP B 1 73 ? -0.227 -13.656 -28.344 1 71.06 73 ASP B N 1
ATOM 2935 C CA . ASP B 1 73 ? -0.999 -14.656 -29.078 1 71.06 73 ASP B CA 1
ATOM 2936 C C . ASP B 1 73 ? -0.105 -15.797 -29.547 1 71.06 73 ASP B C 1
ATOM 2938 O O . ASP B 1 73 ? -0.485 -16.969 -29.469 1 71.06 73 ASP B O 1
ATOM 2942 N N . VAL B 1 74 ? 1.001 -15.469 -30.016 1 75.12 74 VAL B N 1
ATOM 2943 C CA . VAL B 1 74 ? 1.956 -16.453 -30.5 1 75.12 74 VAL B CA 1
ATOM 2944 C C . VAL B 1 74 ? 2.357 -17.391 -29.359 1 75.12 74 VAL B C 1
ATOM 2946 O O . VAL B 1 74 ? 2.334 -18.625 -29.516 1 75.12 74 VAL B O 1
ATOM 2949 N N . GLN B 1 75 ? 2.639 -16.797 -28.266 1 73.31 75 GLN B N 1
ATOM 2950 C CA . GLN B 1 75 ? 3.076 -17.594 -27.125 1 73.31 75 GLN B CA 1
ATOM 2951 C C . GLN B 1 75 ? 1.954 -18.5 -26.625 1 73.31 75 GLN B C 1
ATOM 2953 O O . GLN B 1 75 ? 2.188 -19.656 -26.297 1 73.31 75 GLN B O 1
ATOM 2958 N N . LEU B 1 76 ? 0.821 -18.062 -26.719 1 63.47 76 LEU B N 1
ATOM 2959 C CA . LEU B 1 76 ? -0.358 -18.828 -26.344 1 63.47 76 LEU B CA 1
ATOM 2960 C C . LEU B 1 76 ? -0.54 -20.031 -27.266 1 63.47 76 LEU B C 1
ATOM 2962 O O . LEU B 1 76 ? -0.733 -21.156 -26.797 1 63.47 76 LEU B O 1
ATOM 2966 N N . HIS B 1 77 ? -0.392 -19.766 -28.469 1 62.62 77 HIS B N 1
ATOM 2967 C CA . HIS B 1 77 ? -0.639 -20.828 -29.453 1 62.62 77 HIS B CA 1
ATOM 2968 C C . HIS B 1 77 ? 0.535 -21.797 -29.531 1 62.62 77 HIS B C 1
ATOM 2970 O O . HIS B 1 77 ? 0.339 -23 -29.703 1 62.62 77 HIS B O 1
ATOM 2976 N N . LEU B 1 78 ? 1.699 -21.297 -29.344 1 64.5 78 LEU B N 1
ATOM 2977 C CA . LEU B 1 78 ? 2.854 -22.188 -29.312 1 64.5 78 LEU B CA 1
ATOM 2978 C C . LEU B 1 78 ? 2.787 -23.125 -28.109 1 64.5 78 LEU B C 1
ATOM 2980 O O . LEU B 1 78 ? 3.072 -24.328 -28.234 1 64.5 78 LEU B O 1
ATOM 2984 N N . THR B 1 79 ? 2.459 -22.531 -27.047 1 60.91 79 THR B N 1
ATOM 2985 C CA . THR B 1 79 ? 2.275 -23.328 -25.828 1 60.91 79 THR B CA 1
ATOM 2986 C C . THR B 1 79 ? 1.151 -24.344 -26.016 1 60.91 79 THR B C 1
ATOM 2988 O O . THR B 1 79 ? 1.271 -25.484 -25.609 1 60.91 79 THR B O 1
ATOM 2991 N N . GLY B 1 80 ? 0.122 -23.953 -26.641 1 53.97 80 GLY B N 1
ATOM 2992 C CA . GLY B 1 80 ? -0.982 -24.844 -26.953 1 53.97 80 GLY B CA 1
ATOM 2993 C C . GLY B 1 80 ? -0.586 -25.984 -27.875 1 53.97 80 GLY B C 1
ATOM 2994 O O . GLY B 1 80 ? -0.953 -27.141 -27.625 1 53.97 80 GLY B O 1
ATOM 2995 N N . LEU B 1 81 ? 0.095 -25.719 -28.906 1 56 81 LEU B N 1
ATOM 2996 C CA . LEU B 1 81 ? 0.535 -26.719 -29.875 1 56 81 LEU B CA 1
ATOM 2997 C C . LEU B 1 81 ? 1.536 -27.672 -29.25 1 56 81 LEU B C 1
ATOM 2999 O O . LEU B 1 81 ? 1.507 -28.875 -29.531 1 56 81 LEU B O 1
ATOM 3003 N N . GLN B 1 82 ? 2.408 -27.125 -28.547 1 50.78 82 GLN B N 1
ATOM 3004 C CA . GLN B 1 82 ? 3.336 -28 -27.828 1 50.78 82 GLN B CA 1
ATOM 3005 C C . GLN B 1 82 ? 2.594 -28.922 -26.875 1 50.78 82 GLN B C 1
ATOM 3007 O O . GLN B 1 82 ? 2.998 -30.062 -26.656 1 50.78 82 GLN B O 1
ATOM 3012 N N . GLY B 1 83 ? 1.584 -28.391 -26.359 1 47.72 83 GLY B N 1
ATOM 3013 C CA . GLY B 1 83 ? 0.736 -29.188 -25.484 1 47.72 83 GLY B CA 1
ATOM 3014 C C . GLY B 1 83 ? -0.004 -30.297 -26.203 1 47.72 83 GLY B C 1
ATOM 3015 O O . GLY B 1 83 ? -0.245 -31.359 -25.641 1 47.72 83 GLY B O 1
ATOM 3016 N N . THR B 1 84 ? -0.457 -30.125 -27.422 1 45.47 84 THR B N 1
ATOM 3017 C CA . THR B 1 84 ? -1.192 -31.141 -28.156 1 45.47 84 THR B CA 1
ATOM 3018 C C . THR B 1 84 ? -0.281 -32.312 -28.531 1 45.47 84 THR B C 1
ATOM 3020 O O . THR B 1 84 ? -0.736 -33.438 -28.641 1 45.47 84 THR B O 1
ATOM 3023 N N . ALA B 1 85 ? 0.806 -32.062 -29.094 1 45.53 85 ALA B N 1
ATOM 3024 C CA . ALA B 1 85 ? 1.636 -33.188 -29.547 1 45.53 85 ALA B CA 1
ATOM 3025 C C . ALA B 1 85 ? 1.94 -34.125 -28.391 1 45.53 85 ALA B C 1
ATOM 3027 O O . ALA B 1 85 ? 2.299 -35.281 -28.609 1 45.53 85 ALA B O 1
ATOM 3028 N N . ARG B 1 86 ? 2.34 -33.75 -27.234 1 40.88 86 ARG B N 1
ATOM 3029 C CA . ARG B 1 86 ? 2.553 -34.688 -26.141 1 40.88 86 ARG B CA 1
ATOM 3030 C C . ARG B 1 86 ? 1.225 -35.188 -25.594 1 40.88 86 ARG B C 1
ATOM 3032 O O . ARG B 1 86 ? 0.233 -34.469 -25.578 1 40.88 86 ARG B O 1
ATOM 3039 N N . ALA B 1 87 ? 0.823 -36.344 -25.797 1 43.38 87 ALA B N 1
ATOM 3040 C CA . ALA B 1 87 ? -0.207 -36.906 -24.938 1 43.38 87 ALA B CA 1
ATOM 3041 C C . ALA B 1 87 ? -0.275 -36.156 -23.609 1 43.38 87 ALA B C 1
ATOM 3043 O O . ALA B 1 87 ? 0.757 -35.844 -23 1 43.38 87 ALA B O 1
ATOM 3044 N N . PRO B 1 88 ? -1.338 -35.25 -23.188 1 45.22 88 PRO B N 1
ATOM 3045 C CA . PRO B 1 88 ? -1.3 -34.312 -22.062 1 45.22 88 PRO B CA 1
ATOM 3046 C C . PRO B 1 88 ? -0.591 -34.875 -20.844 1 45.22 88 PRO B C 1
ATOM 3048 O O . PRO B 1 88 ? -1.011 -35.906 -20.297 1 45.22 88 PRO B O 1
ATOM 3051 N N . SER B 1 89 ? 0.584 -35.25 -20.875 1 49.28 89 SER B N 1
ATOM 3052 C CA . SER B 1 89 ? 1.201 -35.594 -19.594 1 49.28 89 SER B CA 1
ATOM 3053 C C . SER B 1 89 ? 0.544 -34.844 -18.438 1 49.28 89 SER B C 1
ATOM 3055 O O . SER B 1 89 ? 0.033 -33.75 -18.609 1 49.28 89 SER B O 1
ATOM 3057 N N . ALA B 1 90 ? -0.074 -35.625 -17.5 1 65.06 90 ALA B N 1
ATOM 3058 C CA . ALA B 1 90 ? -0.733 -35.125 -16.297 1 65.06 90 ALA B CA 1
ATOM 3059 C C . ALA B 1 90 ? -0.036 -33.875 -15.766 1 65.06 90 ALA B C 1
ATOM 3061 O O . ALA B 1 90 ? 1.194 -33.812 -15.727 1 65.06 90 ALA B O 1
ATOM 3062 N N . PHE B 1 91 ? -0.625 -32.75 -15.961 1 81.62 91 PHE B N 1
ATOM 3063 C CA . PHE B 1 91 ? -0.117 -31.516 -15.383 1 81.62 91 PHE B CA 1
ATOM 3064 C C . PHE B 1 91 ?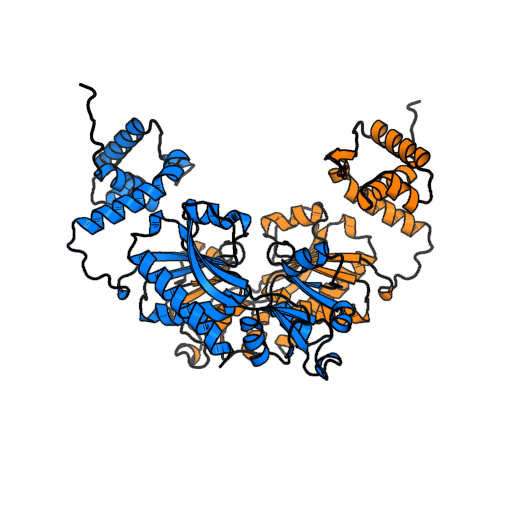 0.336 -31.734 -13.945 1 81.62 91 PHE B C 1
ATOM 3066 O O . PHE B 1 91 ? -0.408 -32.281 -13.133 1 81.62 91 PHE B O 1
ATOM 3073 N N . ASP B 1 92 ? 1.577 -31.562 -13.742 1 88.06 92 ASP B N 1
ATOM 3074 C CA . ASP B 1 92 ? 2.141 -31.641 -12.398 1 88.06 92 ASP B CA 1
ATOM 3075 C C . ASP B 1 92 ? 2.602 -30.281 -11.906 1 88.06 92 ASP B C 1
ATOM 3077 O O . ASP B 1 92 ? 3.619 -29.75 -12.367 1 88.06 92 ASP B O 1
ATOM 3081 N N . PRO B 1 93 ? 1.888 -29.703 -10.938 1 91.12 93 PRO B N 1
ATOM 3082 C CA . PRO B 1 93 ? 2.246 -28.375 -10.43 1 91.12 93 PRO B CA 1
ATOM 3083 C C . PRO B 1 93 ? 3.668 -28.328 -9.875 1 91.12 93 PRO B C 1
ATOM 3085 O O . PRO B 1 93 ? 4.293 -27.266 -9.867 1 91.12 93 PRO B O 1
ATOM 3088 N N . ALA B 1 94 ? 4.113 -29.422 -9.469 1 91.06 94 ALA B N 1
ATOM 3089 C CA . ALA B 1 94 ? 5.445 -29.469 -8.867 1 91.06 94 ALA B CA 1
ATOM 3090 C C . ALA B 1 94 ? 6.523 -29.125 -9.883 1 91.06 94 ALA B C 1
ATOM 3092 O O . ALA B 1 94 ? 7.652 -28.781 -9.516 1 91.06 94 ALA B O 1
ATOM 3093 N N . THR B 1 95 ? 6.121 -29.141 -11.125 1 88.38 95 THR B N 1
ATOM 3094 C CA . THR B 1 95 ? 7.109 -28.906 -12.172 1 88.38 95 THR B CA 1
ATOM 3095 C C . THR B 1 95 ? 7.027 -27.484 -12.688 1 88.38 95 THR B C 1
ATOM 3097 O O . THR B 1 95 ? 7.816 -27.078 -13.547 1 88.38 95 THR B O 1
ATOM 3100 N N . LEU B 1 96 ? 6.164 -26.75 -12.188 1 88.12 96 LEU B N 1
ATOM 3101 C CA . LEU B 1 96 ? 5.988 -25.391 -12.656 1 88.12 96 LEU B CA 1
ATOM 3102 C C . LEU B 1 96 ? 7.223 -24.547 -12.352 1 88.12 96 LEU B C 1
ATOM 3104 O O . LEU B 1 96 ? 7.812 -24.672 -11.273 1 88.12 96 LEU B O 1
ATOM 3108 N N . ASP B 1 97 ? 7.633 -23.797 -13.383 1 88.38 97 ASP B N 1
ATOM 3109 C CA . ASP B 1 97 ? 8.688 -22.797 -13.234 1 88.38 97 ASP B CA 1
ATOM 3110 C C . ASP B 1 97 ? 8.344 -21.516 -13.984 1 88.38 97 ASP B C 1
ATOM 3112 O O . ASP B 1 97 ? 8.781 -21.312 -15.125 1 88.38 97 ASP B O 1
ATOM 3116 N N . LEU B 1 98 ? 7.52 -20.703 -13.375 1 88.56 98 LEU B N 1
ATOM 3117 C CA . LEU B 1 98 ? 7.047 -19.484 -14.016 1 88.56 98 LEU B CA 1
ATOM 3118 C C . LEU B 1 98 ? 6.715 -18.406 -12.977 1 88.56 98 LEU B C 1
ATOM 3120 O O . LEU B 1 98 ? 6.684 -18.703 -11.773 1 88.56 98 LEU B O 1
ATOM 3124 N N . SER B 1 99 ? 6.539 -17.219 -13.445 1 93.12 99 SER B N 1
ATOM 3125 C CA . SER B 1 99 ? 6.105 -16.094 -12.625 1 93.12 99 SER B CA 1
ATOM 3126 C C . SER B 1 99 ? 4.668 -15.703 -12.945 1 93.12 99 SER B C 1
ATOM 3128 O O . SER B 1 99 ? 4.27 -15.656 -14.109 1 93.12 99 SER B O 1
ATOM 3130 N N . ILE B 1 100 ? 3.928 -15.555 -11.93 1 95.31 100 ILE B N 1
ATOM 3131 C CA . ILE B 1 100 ? 2.529 -15.156 -12.07 1 95.31 100 ILE B CA 1
ATOM 3132 C C . ILE B 1 100 ? 2.314 -13.789 -11.438 1 95.31 100 ILE B C 1
ATOM 3134 O O . ILE B 1 100 ? 2.633 -13.578 -10.258 1 95.31 100 ILE B O 1
ATOM 3138 N N . ALA B 1 101 ? 1.782 -12.867 -12.234 1 96.81 101 ALA B N 1
ATOM 3139 C CA . ALA B 1 101 ? 1.42 -11.539 -11.742 1 96.81 101 ALA B CA 1
ATOM 3140 C C . ALA B 1 101 ? -0.054 -11.484 -11.344 1 96.81 101 ALA B C 1
ATOM 3142 O O . ALA B 1 101 ? -0.934 -11.711 -12.18 1 96.81 101 ALA B O 1
ATOM 3143 N N . VAL B 1 102 ? -0.259 -11.133 -10.07 1 97.31 102 VAL B N 1
ATOM 3144 C CA . VAL B 1 102 ? -1.626 -11.102 -9.562 1 97.31 102 VAL B CA 1
ATOM 3145 C C . VAL B 1 102 ? -1.965 -9.688 -9.094 1 97.31 102 VAL B C 1
ATOM 3147 O O . VAL B 1 102 ? -1.238 -9.102 -8.281 1 97.31 102 VAL B O 1
ATOM 3150 N N . GLY B 1 103 ? -3.066 -9.156 -9.641 1 96.62 103 GLY B N 1
ATOM 3151 C CA . GLY B 1 103 ? -3.584 -7.879 -9.172 1 96.62 103 GLY B CA 1
ATOM 3152 C C . GLY B 1 103 ? -4.57 -8.016 -8.031 1 96.62 103 GLY B C 1
ATOM 3153 O O . GLY B 1 103 ? -5.668 -8.547 -8.211 1 96.62 103 GLY B O 1
ATOM 3154 N N . ILE B 1 104 ? -4.184 -7.508 -6.859 1 94.56 104 ILE B N 1
ATOM 3155 C CA . ILE B 1 104 ? -5.062 -7.582 -5.699 1 94.56 104 ILE B CA 1
ATOM 3156 C C . ILE B 1 104 ? -4.984 -6.281 -4.902 1 94.56 104 ILE B C 1
ATOM 3158 O O . ILE B 1 104 ? -3.99 -5.555 -4.988 1 94.56 104 ILE B O 1
ATOM 3162 N N . ARG B 1 105 ? -6.012 -6.027 -4.133 1 91.88 105 ARG B N 1
ATOM 3163 C CA . ARG B 1 105 ? -6.016 -4.879 -3.232 1 91.88 105 ARG B CA 1
ATOM 3164 C C . ARG B 1 105 ? -5.242 -5.188 -1.954 1 91.88 105 ARG B C 1
ATOM 3166 O O . ARG B 1 105 ? -4.902 -6.344 -1.691 1 91.88 105 ARG B O 1
ATOM 3173 N N . ASP B 1 106 ? -4.949 -4.168 -1.171 1 87.69 106 ASP B N 1
ATOM 3174 C CA . ASP B 1 106 ? -4.066 -4.309 -0.017 1 87.69 106 ASP B CA 1
ATOM 3175 C C . ASP B 1 106 ? -4.68 -5.23 1.035 1 87.69 106 ASP B C 1
ATOM 3177 O O . ASP B 1 106 ? -3.977 -6.023 1.662 1 87.69 106 ASP B O 1
ATOM 3181 N N . VAL B 1 107 ? -6.012 -5.23 1.201 1 91 107 VAL B N 1
ATOM 3182 C CA . VAL B 1 107 ? -6.68 -6.059 2.201 1 91 107 VAL B CA 1
ATOM 3183 C C . VAL B 1 107 ? -6.523 -7.535 1.838 1 91 107 VAL B C 1
ATOM 3185 O O . VAL B 1 107 ? -6.211 -8.359 2.695 1 91 107 VAL B O 1
ATOM 3188 N N . LEU B 1 108 ? -6.684 -7.781 0.588 1 91.69 108 LEU B N 1
ATOM 3189 C CA . LEU B 1 108 ? -6.57 -9.164 0.146 1 91.69 108 LEU B CA 1
ATOM 3190 C C . LEU B 1 108 ? -5.121 -9.633 0.189 1 91.69 108 LEU B C 1
ATOM 3192 O O . LEU B 1 108 ? -4.852 -10.805 0.462 1 91.69 108 LEU B O 1
ATOM 3196 N N . GLU B 1 109 ? -4.215 -8.758 -0.146 1 93.5 109 GLU B N 1
ATOM 3197 C CA . GLU B 1 109 ? -2.801 -9.117 -0.075 1 93.5 109 GLU B CA 1
ATOM 3198 C C . GLU B 1 109 ? -2.43 -9.625 1.316 1 93.5 109 GLU B C 1
ATOM 3200 O O . GLU B 1 109 ? -1.722 -10.625 1.45 1 93.5 109 GLU B O 1
ATOM 3205 N N . SER B 1 110 ? -2.973 -9.008 2.312 1 91.38 110 SER B N 1
ATOM 3206 C CA . SER B 1 110 ? -2.609 -9.32 3.689 1 91.38 110 SER B CA 1
ATOM 3207 C C . SER B 1 110 ? -3.324 -10.578 4.176 1 91.38 110 SER B C 1
ATOM 3209 O O . SER B 1 110 ? -2.816 -11.297 5.043 1 91.38 110 SER B O 1
ATOM 3211 N N . ILE B 1 111 ? -4.465 -10.898 3.625 1 90.44 111 ILE B N 1
ATOM 3212 C CA . ILE B 1 111 ? -5.258 -11.969 4.223 1 90.44 111 ILE B CA 1
ATOM 3213 C C . ILE B 1 111 ? -5.09 -13.25 3.406 1 90.44 111 ILE B C 1
ATOM 3215 O O . ILE B 1 111 ? -5.113 -14.352 3.957 1 90.44 111 ILE B O 1
ATOM 3219 N N . ALA B 1 112 ? -4.91 -13.102 2.148 1 92.94 112 ALA B N 1
ATOM 3220 C CA . ALA B 1 112 ? -4.918 -14.289 1.29 1 92.94 112 ALA B CA 1
ATOM 3221 C C . ALA B 1 112 ? -3.5 -14.672 0.876 1 92.94 112 ALA B C 1
ATOM 3223 O O . ALA B 1 112 ? -3.18 -15.859 0.77 1 92.94 112 ALA B O 1
ATOM 3224 N N . LEU B 1 113 ? -2.658 -13.734 0.658 1 94.06 113 LEU B N 1
ATOM 3225 C CA . LEU B 1 113 ? -1.354 -13.992 0.058 1 94.06 113 LEU B CA 1
ATOM 3226 C C . LEU B 1 113 ? -0.508 -14.891 0.956 1 94.06 113 LEU B C 1
ATOM 3228 O O . LEU B 1 113 ? 0.183 -15.781 0.469 1 94.06 113 LEU B O 1
ATOM 3232 N N . PRO B 1 114 ? -0.529 -14.695 2.289 1 92.94 114 PRO B N 1
ATOM 3233 C CA . PRO B 1 114 ? 0.247 -15.602 3.143 1 92.94 114 PRO B CA 1
ATOM 3234 C C . PRO B 1 114 ? -0.162 -17.062 2.979 1 92.94 114 PRO B C 1
ATOM 3236 O O . PRO B 1 114 ? 0.698 -17.938 2.926 1 92.94 114 PRO B O 1
ATOM 3239 N N . ARG B 1 115 ? -1.378 -17.266 2.791 1 93.12 115 ARG B N 1
ATOM 3240 C CA . ARG B 1 115 ? -1.879 -18.625 2.598 1 93.12 115 ARG B CA 1
ATOM 3241 C C . ARG B 1 115 ? -1.51 -19.141 1.217 1 93.12 115 ARG B C 1
ATOM 3243 O O . ARG B 1 115 ? -1.136 -20.312 1.072 1 93.12 115 ARG B O 1
ATOM 3250 N N . ILE B 1 116 ? -1.615 -18.344 0.289 1 95.44 116 ILE B N 1
ATOM 3251 C CA . ILE B 1 116 ? -1.299 -18.703 -1.087 1 95.44 116 ILE B CA 1
ATOM 3252 C C . ILE B 1 116 ? 0.175 -19.094 -1.192 1 95.44 116 ILE B C 1
ATOM 3254 O O . ILE B 1 116 ? 0.508 -20.141 -1.754 1 95.44 116 ILE B O 1
ATOM 3258 N N . VAL B 1 117 ? 0.984 -18.297 -0.609 1 95.12 117 VAL B N 1
ATOM 3259 C CA . VAL B 1 117 ? 2.424 -18.516 -0.684 1 95.12 117 VAL B CA 1
ATOM 3260 C C . VAL B 1 117 ? 2.783 -19.812 0.052 1 95.12 117 VAL B C 1
ATOM 3262 O O . VAL B 1 117 ? 3.604 -20.594 -0.427 1 95.12 117 VAL B O 1
ATOM 3265 N N . ALA B 1 118 ? 2.215 -20.016 1.172 1 93.56 118 ALA B N 1
ATOM 3266 C CA . ALA B 1 118 ? 2.463 -21.234 1.936 1 93.56 118 ALA B CA 1
ATOM 3267 C C . ALA B 1 118 ? 2.074 -22.469 1.134 1 93.56 118 ALA B C 1
ATOM 3269 O O . ALA B 1 118 ? 2.824 -23.453 1.085 1 93.56 118 ALA B O 1
ATOM 3270 N N . ALA B 1 119 ? 0.952 -22.422 0.499 1 94.81 119 ALA B N 1
ATOM 3271 C CA . ALA B 1 119 ? 0.473 -23.547 -0.3 1 94.81 119 ALA B CA 1
ATOM 3272 C C . ALA B 1 119 ? 1.379 -23.797 -1.504 1 94.81 119 ALA B C 1
ATOM 3274 O O . ALA B 1 119 ? 1.745 -24.938 -1.792 1 94.81 119 ALA B O 1
ATOM 3275 N N . PHE B 1 120 ? 1.724 -22.75 -2.152 1 95.19 120 PHE B N 1
ATOM 3276 C CA . PHE B 1 120 ? 2.506 -22.859 -3.377 1 95.19 120 PHE B CA 1
ATOM 3277 C C . PHE B 1 120 ? 3.926 -23.328 -3.072 1 95.19 120 PHE B C 1
ATOM 3279 O O . PHE B 1 120 ? 4.555 -24 -3.893 1 95.19 120 PHE B O 1
ATOM 3286 N N . ALA B 1 121 ? 4.441 -22.969 -1.909 1 93.19 121 ALA B N 1
ATOM 3287 C CA . ALA B 1 121 ? 5.773 -23.422 -1.514 1 93.19 121 ALA B CA 1
ATOM 3288 C C . ALA B 1 121 ? 5.867 -24.938 -1.527 1 93.19 121 ALA B C 1
ATOM 3290 O O . ALA B 1 121 ? 6.926 -25.5 -1.815 1 93.19 121 ALA B O 1
ATOM 3291 N N . VAL B 1 122 ? 4.754 -25.609 -1.305 1 93.94 122 VAL B N 1
ATOM 3292 C CA . VAL B 1 122 ? 4.707 -27.078 -1.227 1 93.94 122 VAL B CA 1
ATOM 3293 C C . VAL B 1 122 ? 4.25 -27.641 -2.566 1 93.94 122 VAL B C 1
ATOM 3295 O O . VAL B 1 122 ? 4.895 -28.547 -3.115 1 93.94 122 VAL B O 1
ATOM 3298 N N . GLU B 1 123 ? 3.236 -27.078 -3.117 1 95.81 123 GLU B N 1
ATOM 3299 C CA . GLU B 1 123 ? 2.561 -27.656 -4.27 1 95.81 123 GLU B CA 1
ATOM 3300 C C . GLU B 1 123 ? 3.27 -27.297 -5.57 1 95.81 123 GLU B C 1
ATOM 3302 O O . GLU B 1 123 ? 3.242 -28.062 -6.535 1 95.81 123 GLU B O 1
ATOM 3307 N N . ALA B 1 124 ? 3.85 -26.141 -5.621 1 95.94 124 ALA B N 1
ATOM 3308 C CA . ALA B 1 124 ? 4.508 -25.625 -6.812 1 95.94 124 ALA B CA 1
ATOM 3309 C C . ALA B 1 124 ? 5.723 -24.766 -6.441 1 95.94 124 ALA B C 1
ATOM 3311 O O . ALA B 1 124 ? 5.746 -23.562 -6.691 1 95.94 124 ALA B O 1
ATOM 3312 N N . PRO B 1 125 ? 6.766 -25.391 -5.996 1 93.5 125 PRO B N 1
ATOM 3313 C CA . PRO B 1 125 ? 7.91 -24.672 -5.418 1 93.5 125 PRO B CA 1
ATOM 3314 C C . PRO B 1 125 ? 8.648 -23.812 -6.441 1 93.5 125 PRO B C 1
ATOM 3316 O O . PRO B 1 125 ? 9.391 -22.906 -6.066 1 93.5 125 PRO B O 1
ATOM 3319 N N . GLY B 1 126 ? 8.469 -24.062 -7.672 1 93.44 126 GLY B N 1
ATOM 3320 C CA . GLY B 1 126 ? 9.133 -23.266 -8.695 1 93.44 126 GLY B CA 1
ATOM 3321 C C . GLY B 1 126 ? 8.328 -22.062 -9.133 1 93.44 126 GLY B C 1
ATOM 3322 O O . GLY B 1 126 ? 8.781 -21.281 -9.977 1 93.44 126 GLY B O 1
ATOM 3323 N N . LEU B 1 127 ? 7.203 -21.875 -8.602 1 93.81 127 LEU B N 1
ATOM 3324 C CA . LEU B 1 127 ? 6.324 -20.766 -8.945 1 93.81 127 LEU B CA 1
ATOM 3325 C C . LEU B 1 127 ? 6.738 -19.5 -8.203 1 93.81 127 LEU B C 1
ATOM 3327 O O . LEU B 1 127 ? 7.016 -19.547 -7.004 1 93.81 127 LEU B O 1
ATOM 3331 N N . ARG B 1 128 ? 6.871 -18.406 -8.953 1 95.44 128 ARG B N 1
ATOM 3332 C CA . ARG B 1 128 ? 7.102 -17.078 -8.383 1 95.44 128 ARG B CA 1
ATOM 3333 C C . ARG B 1 128 ? 5.863 -16.203 -8.516 1 95.44 128 ARG B C 1
ATOM 3335 O O . ARG B 1 128 ? 5.184 -16.234 -9.547 1 95.44 128 ARG B O 1
ATOM 3342 N N . LEU B 1 129 ? 5.594 -15.445 -7.508 1 96.31 129 LEU B N 1
ATOM 3343 C CA . LEU B 1 129 ? 4.402 -14.594 -7.52 1 96.31 129 LEU B CA 1
ATOM 3344 C C . LEU B 1 129 ? 4.785 -13.125 -7.41 1 96.31 129 LEU B C 1
ATOM 3346 O O . LEU B 1 129 ? 5.707 -12.766 -6.672 1 96.31 129 LEU B O 1
ATOM 3350 N N . VAL B 1 130 ? 4.066 -12.328 -8.156 1 96.25 130 VAL B N 1
ATOM 3351 C CA . VAL B 1 130 ? 4.195 -10.875 -8.062 1 96.25 130 VAL B CA 1
ATOM 3352 C C . VAL B 1 130 ? 2.828 -10.25 -7.805 1 96.25 130 VAL B C 1
ATOM 3354 O O . VAL B 1 130 ? 1.931 -10.344 -8.641 1 96.25 130 VAL B O 1
ATOM 3357 N N . SER B 1 131 ? 2.703 -9.641 -6.637 1 96.62 131 SER B N 1
ATOM 3358 C CA . SER B 1 131 ? 1.489 -8.906 -6.301 1 96.62 131 SER B CA 1
ATOM 3359 C C . SER B 1 131 ? 1.58 -7.453 -6.754 1 96.62 131 SER B C 1
ATOM 3361 O O . SER B 1 131 ? 2.566 -6.77 -6.473 1 96.62 131 SER B O 1
ATOM 3363 N N . ARG B 1 132 ? 0.489 -7.008 -7.414 1 94.56 132 ARG B N 1
ATOM 3364 C CA . ARG B 1 132 ? 0.484 -5.645 -7.934 1 94.56 132 ARG B CA 1
ATOM 3365 C C . ARG B 1 132 ? -0.822 -4.934 -7.598 1 94.56 132 ARG B C 1
ATOM 3367 O O . ARG B 1 132 ? -1.89 -5.551 -7.602 1 94.56 132 ARG B O 1
ATOM 3374 N N . ARG B 1 133 ? -0.636 -3.646 -7.344 1 93 133 ARG B N 1
ATOM 3375 C CA . ARG B 1 133 ? -1.82 -2.797 -7.27 1 93 133 ARG B CA 1
ATOM 3376 C C . ARG B 1 133 ? -2.141 -2.18 -8.625 1 93 133 ARG B C 1
ATOM 3378 O O . ARG B 1 133 ? -1.308 -1.484 -9.211 1 93 133 ARG B O 1
ATOM 3385 N N . ILE B 1 134 ? -3.336 -2.475 -9.102 1 92 134 ILE B N 1
ATOM 3386 C CA . ILE B 1 134 ? -3.75 -1.987 -10.414 1 92 134 ILE B CA 1
ATOM 3387 C C . ILE B 1 134 ? -5.02 -1.15 -10.273 1 92 134 ILE B C 1
ATOM 3389 O O . ILE B 1 134 ? -5.961 -1.548 -9.586 1 92 134 ILE B O 1
ATOM 3393 N N . ALA B 1 135 ? -4.977 0.014 -10.922 1 90.19 135 ALA B N 1
ATOM 3394 C CA . ALA B 1 135 ? -6.207 0.798 -10.969 1 90.19 135 ALA B CA 1
ATOM 3395 C C . ALA B 1 135 ? -7.32 0.031 -11.68 1 90.19 135 ALA B C 1
ATOM 3397 O O . ALA B 1 135 ? -7.074 -0.643 -12.68 1 90.19 135 ALA B O 1
ATOM 3398 N N . VAL B 1 136 ? -8.484 0.217 -11.148 1 89.88 136 VAL B N 1
ATOM 3399 C CA . VAL B 1 136 ? -9.641 -0.499 -11.68 1 89.88 136 VAL B CA 1
ATOM 3400 C C . VAL B 1 136 ? -9.75 -0.26 -13.18 1 89.88 136 VAL B C 1
ATOM 3402 O O . VAL B 1 136 ? -10 -1.194 -13.945 1 89.88 136 VAL B O 1
ATOM 3405 N N . ALA B 1 137 ? -9.5 0.901 -13.625 1 89.75 137 ALA B N 1
ATOM 3406 C CA . ALA B 1 137 ? -9.648 1.296 -15.023 1 89.75 137 ALA B CA 1
ATOM 3407 C C . ALA B 1 137 ? -8.609 0.608 -15.898 1 89.75 137 ALA B C 1
ATOM 3409 O O . ALA B 1 137 ? -8.781 0.519 -17.125 1 89.75 137 ALA B O 1
ATOM 3410 N N . ASP B 1 138 ? -7.586 0.114 -15.312 1 94.06 138 ASP B N 1
ATOM 3411 C CA . ASP B 1 138 ? -6.469 -0.424 -16.078 1 94.06 138 ASP B CA 1
ATOM 3412 C C . ASP B 1 138 ? -6.48 -1.95 -16.078 1 94.06 138 ASP B C 1
ATOM 3414 O O . ASP B 1 138 ? -5.684 -2.586 -16.766 1 94.06 138 ASP B O 1
ATOM 3418 N N . ILE B 1 139 ? -7.344 -2.584 -15.406 1 95.62 139 ILE B N 1
ATOM 3419 C CA . ILE B 1 139 ? -7.32 -4.023 -15.18 1 95.62 139 ILE B CA 1
ATOM 3420 C C . ILE B 1 139 ? -7.461 -4.754 -16.516 1 95.62 139 ILE B C 1
ATOM 3422 O O . ILE B 1 139 ? -6.66 -5.637 -16.828 1 95.62 139 ILE B O 1
ATOM 3426 N N . GLU B 1 140 ? -8.414 -4.32 -17.281 1 95.88 140 GLU B N 1
ATOM 3427 C CA . GLU B 1 140 ? -8.633 -4.992 -18.547 1 95.88 140 GLU B CA 1
ATOM 3428 C C . GLU B 1 140 ? -7.402 -4.879 -19.453 1 95.88 140 GLU B C 1
ATOM 3430 O O . GLU B 1 140 ? -6.961 -5.867 -20.031 1 95.88 140 GLU B O 1
ATOM 3435 N N . ARG B 1 141 ? -6.922 -3.709 -19.531 1 95.56 141 ARG B N 1
ATOM 3436 C CA . ARG B 1 141 ? -5.762 -3.463 -20.375 1 95.56 141 ARG B CA 1
ATOM 3437 C C . ARG B 1 141 ? -4.566 -4.293 -19.922 1 95.56 141 ARG B C 1
ATOM 3439 O O . ARG B 1 141 ? -3.867 -4.891 -20.75 1 95.56 141 ARG B O 1
ATOM 3446 N N . GLU B 1 142 ? -4.336 -4.355 -18.625 1 95.44 142 GLU B N 1
ATOM 3447 C CA . GLU B 1 142 ? -3.193 -5.078 -18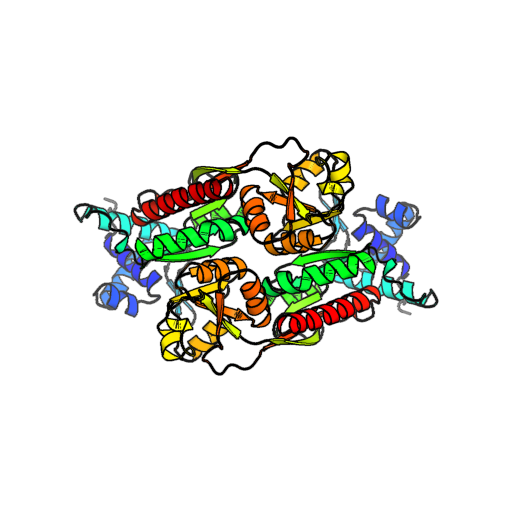.078 1 95.44 142 GLU B CA 1
ATOM 3448 C C . GLU B 1 142 ? -3.34 -6.582 -18.281 1 95.44 142 GLU B C 1
ATOM 3450 O O . GLU B 1 142 ? -2.354 -7.281 -18.531 1 95.44 142 GLU B O 1
ATOM 3455 N N . LEU B 1 143 ? -4.527 -7.098 -18.219 1 96.25 143 LEU B N 1
ATOM 3456 C CA . LEU B 1 143 ? -4.797 -8.5 -18.5 1 96.25 143 LEU B CA 1
ATOM 3457 C C . LEU B 1 143 ? -4.594 -8.812 -19.984 1 96.25 143 LEU B C 1
ATOM 3459 O O . LEU B 1 143 ? -3.963 -9.812 -20.328 1 96.25 143 LEU B O 1
ATOM 3463 N N . ALA B 1 144 ? -5.059 -7.918 -20.797 1 92.75 144 ALA B N 1
ATOM 3464 C CA . ALA B 1 144 ? -4.984 -8.109 -22.25 1 92.75 144 ALA B CA 1
ATOM 3465 C C . ALA B 1 144 ? -3.539 -8.086 -22.734 1 92.75 144 ALA B C 1
ATOM 3467 O O . ALA B 1 144 ? -3.166 -8.828 -23.641 1 92.75 144 ALA B O 1
ATOM 3468 N N . SER B 1 145 ? -2.779 -7.234 -22.094 1 91.44 145 SER B N 1
ATOM 3469 C CA . SER B 1 145 ? -1.39 -7.078 -22.516 1 91.44 145 SER B CA 1
ATOM 3470 C C . SER B 1 145 ? -0.517 -8.195 -21.953 1 91.44 145 SER B C 1
ATOM 3472 O O . SER B 1 145 ? 0.634 -8.359 -22.359 1 91.44 145 SER B O 1
ATOM 3474 N N . GLY B 1 146 ? -1.029 -8.914 -20.984 1 90.12 146 GLY B N 1
ATOM 3475 C CA . GLY B 1 146 ? -0.26 -9.984 -20.375 1 90.12 146 GLY B CA 1
ATOM 3476 C C . GLY B 1 146 ? 0.611 -9.508 -19.219 1 90.12 146 GLY B C 1
ATOM 3477 O O . GLY B 1 146 ? 1.348 -10.289 -18.625 1 90.12 146 GLY B O 1
ATOM 3478 N N . ASN B 1 147 ? 0.503 -8.258 -18.875 1 91.75 147 ASN B N 1
ATOM 3479 C CA . ASN B 1 147 ? 1.237 -7.723 -17.734 1 91.75 147 ASN B CA 1
ATOM 3480 C C . ASN B 1 147 ? 0.654 -8.211 -16.406 1 91.75 147 ASN B C 1
ATOM 3482 O O . ASN B 1 147 ? 1.308 -8.133 -15.367 1 91.75 147 ASN B O 1
ATOM 3486 N N . LEU B 1 148 ? -0.503 -8.68 -16.562 1 95.75 148 LEU B N 1
ATOM 3487 C CA . LEU B 1 148 ? -1.235 -9.273 -15.445 1 95.75 148 LEU B CA 1
ATOM 3488 C C . LEU B 1 148 ? -1.831 -10.625 -15.844 1 95.75 148 LEU B C 1
ATOM 3490 O O . LEU B 1 148 ? -2.404 -10.758 -16.922 1 95.75 148 LEU B O 1
ATOM 3494 N N . ASP B 1 149 ? -1.624 -11.57 -14.969 1 96.44 149 ASP B N 1
ATOM 3495 C CA . ASP B 1 149 ? -2.141 -12.898 -15.281 1 96.44 149 ASP B CA 1
ATOM 3496 C C . ASP B 1 149 ? -3.527 -13.102 -14.672 1 96.44 149 ASP B C 1
ATOM 3498 O O . ASP B 1 149 ? -4.352 -13.836 -15.219 1 96.44 149 ASP B O 1
ATOM 3502 N N . LEU B 1 150 ? -3.73 -12.555 -13.539 1 98.12 150 LEU B N 1
ATOM 3503 C CA . LEU B 1 150 ? -4.953 -12.703 -12.758 1 98.12 150 LEU B CA 1
ATOM 3504 C C . LEU B 1 150 ? -5.219 -11.461 -11.914 1 98.12 150 LEU B C 1
ATOM 3506 O O . LEU B 1 150 ? -4.297 -10.898 -11.328 1 98.12 150 LEU B O 1
ATOM 3510 N N . ALA B 1 151 ? -6.461 -11.047 -11.898 1 98 151 ALA B N 1
ATOM 3511 C CA . ALA B 1 151 ? -6.867 -9.969 -11 1 98 151 ALA B CA 1
ATOM 3512 C C . ALA B 1 151 ? -7.996 -10.422 -10.078 1 98 151 ALA B C 1
ATOM 3514 O O . ALA B 1 151 ? -8.898 -11.148 -10.5 1 98 151 ALA B O 1
ATOM 3515 N N . VAL B 1 152 ? -7.902 -10.094 -8.859 1 96.94 152 VAL B N 1
ATOM 3516 C CA . VAL B 1 152 ? -9.008 -10.266 -7.918 1 96.94 152 VAL B CA 1
ATOM 3517 C C . VAL B 1 152 ? -9.445 -8.898 -7.387 1 96.94 152 VAL B C 1
ATOM 3519 O O . VAL B 1 152 ? -8.672 -8.203 -6.73 1 96.94 152 VAL B O 1
ATOM 3522 N N . ASP B 1 153 ? -10.672 -8.539 -7.695 1 95.56 153 ASP B N 1
ATOM 3523 C CA . ASP B 1 153 ? -11.18 -7.227 -7.332 1 95.56 153 ASP B CA 1
ATOM 3524 C C . ASP B 1 153 ? -12.703 -7.234 -7.227 1 95.56 153 ASP B C 1
ATOM 3526 O O . ASP B 1 153 ? -13.336 -8.281 -7.387 1 95.56 153 ASP B O 1
ATOM 3530 N N . ARG B 1 154 ? -13.211 -6.062 -6.809 1 93.31 154 ARG B N 1
ATOM 3531 C CA . ARG B 1 154 ? -14.664 -5.883 -6.879 1 93.31 154 ARG B CA 1
ATOM 3532 C C . ARG B 1 154 ? -15.141 -5.844 -8.328 1 93.31 154 ARG B C 1
ATOM 3534 O O . ARG B 1 154 ? -14.344 -6.039 -9.25 1 93.31 154 ARG B O 1
ATOM 3541 N N . ARG B 1 155 ? -16.344 -5.656 -8.469 1 93.12 155 ARG B N 1
ATOM 3542 C CA . ARG B 1 155 ? -16.906 -5.676 -9.82 1 93.12 155 ARG B CA 1
ATOM 3543 C C . ARG B 1 155 ? -16.266 -4.59 -10.688 1 93.12 155 ARG B C 1
ATOM 3545 O O . ARG B 1 155 ? -16.281 -3.414 -10.312 1 93.12 155 ARG B O 1
ATOM 3552 N N . VAL B 1 156 ? -15.688 -5.008 -11.742 1 89.69 156 VAL B N 1
ATOM 3553 C CA . VAL B 1 156 ? -15.031 -4.152 -12.727 1 89.69 156 VAL B CA 1
ATOM 3554 C C . VAL B 1 156 ? -15.711 -4.328 -14.086 1 89.69 156 VAL B C 1
ATOM 3556 O O . VAL B 1 156 ? -15.961 -5.453 -14.523 1 89.69 156 VAL B O 1
ATOM 3559 N N . PRO B 1 157 ? -16.031 -3.236 -14.695 1 91.31 157 PRO B N 1
ATOM 3560 C CA . PRO B 1 157 ? -16.516 -3.393 -16.062 1 91.31 157 PRO B CA 1
ATOM 3561 C C . PRO B 1 157 ? -15.453 -3.898 -17.031 1 91.31 157 PRO B C 1
ATOM 3563 O O . PRO B 1 157 ? -14.367 -3.309 -17.125 1 91.31 157 PRO B O 1
ATOM 3566 N N . THR B 1 158 ? -15.703 -4.98 -17.641 1 93.12 158 THR B N 1
ATOM 3567 C CA . THR B 1 158 ? -14.734 -5.551 -18.562 1 93.12 158 THR B CA 1
ATOM 3568 C C . THR B 1 158 ? -15.422 -5.996 -19.859 1 93.12 158 THR B C 1
ATOM 3570 O O . THR B 1 158 ? -16.641 -6.211 -19.875 1 93.12 158 THR B O 1
ATOM 3573 N N . GLY B 1 159 ? -14.656 -6.027 -20.938 1 93.44 159 GLY B N 1
ATOM 3574 C CA . GLY B 1 159 ? -15.148 -6.527 -22.203 1 93.44 159 GLY B CA 1
ATOM 3575 C C . GLY B 1 159 ? -15.312 -8.031 -22.234 1 93.44 159 GLY B C 1
ATOM 3576 O O . GLY B 1 159 ? -14.984 -8.719 -21.266 1 93.44 159 GLY B O 1
ATOM 3577 N N . PRO B 1 160 ? -15.766 -8.586 -23.328 1 93.25 160 PRO B N 1
ATOM 3578 C CA . PRO B 1 160 ? -16.109 -10.008 -23.438 1 93.25 160 PRO B CA 1
ATOM 3579 C C . PRO B 1 160 ? -14.875 -10.914 -23.438 1 93.25 160 PRO B C 1
ATOM 3581 O O . PRO B 1 160 ? -14.992 -12.117 -23.219 1 93.25 160 PRO B O 1
ATOM 3584 N N . ARG B 1 161 ? -13.773 -10.367 -23.656 1 95.12 161 ARG B N 1
ATOM 3585 C CA . ARG B 1 161 ? -12.57 -11.188 -23.719 1 95.12 161 ARG B CA 1
ATOM 3586 C C . ARG B 1 161 ? -12 -11.445 -22.328 1 95.12 161 ARG B C 1
ATOM 3588 O O . ARG B 1 161 ? -11.008 -12.164 -22.188 1 95.12 161 ARG B O 1
ATOM 3595 N N . ILE B 1 162 ? -12.57 -10.844 -21.391 1 97.44 162 ILE B N 1
ATOM 3596 C CA . ILE B 1 162 ? -12.141 -11.047 -20 1 97.44 162 ILE B CA 1
ATOM 3597 C C . ILE B 1 162 ? -13.094 -12.008 -19.312 1 97.44 162 ILE B C 1
ATOM 3599 O O . ILE B 1 162 ? -14.289 -11.742 -19.188 1 97.44 162 ILE B O 1
ATOM 3603 N N . ALA B 1 163 ? -12.562 -13.156 -18.922 1 97.25 163 ALA B N 1
ATOM 3604 C CA . ALA B 1 163 ? -13.328 -14.117 -18.125 1 97.25 163 ALA B CA 1
ATOM 3605 C C . ALA B 1 163 ? -13.414 -13.672 -16.672 1 97.25 163 ALA B C 1
ATOM 3607 O O . ALA B 1 163 ? -12.5 -13.031 -16.141 1 97.25 163 ALA B O 1
ATOM 3608 N N . THR B 1 164 ? -14.492 -14.039 -16.062 1 96.94 164 THR B N 1
ATOM 3609 C CA . THR B 1 164 ? -14.758 -13.625 -14.688 1 96.94 164 THR B CA 1
ATOM 3610 C C . THR B 1 164 ? -15.281 -14.789 -13.859 1 96.94 164 THR B C 1
ATOM 3612 O O . THR B 1 164 ? -16.047 -15.617 -14.367 1 96.94 164 THR B O 1
ATOM 3615 N N . GLU B 1 165 ? -14.859 -14.883 -12.609 1 97.5 165 GLU B N 1
ATOM 3616 C CA . GLU B 1 165 ? -15.352 -15.883 -11.672 1 97.5 165 GLU B CA 1
ATOM 3617 C C . GLU B 1 165 ? -15.664 -15.25 -10.312 1 97.5 165 GLU B C 1
ATOM 3619 O O . GLU B 1 165 ? -14.828 -14.547 -9.742 1 97.5 165 GLU B O 1
ATOM 3624 N N . HIS B 1 166 ? -16.859 -15.562 -9.828 1 97.75 166 HIS B N 1
ATOM 3625 C CA . HIS B 1 166 ? -17.219 -15.117 -8.492 1 97.75 166 HIS B CA 1
ATOM 3626 C C . HIS B 1 166 ? -16.469 -15.914 -7.426 1 97.75 166 HIS B C 1
ATOM 3628 O O . HIS B 1 166 ? -16.453 -17.141 -7.461 1 97.75 166 HIS B O 1
ATOM 3634 N N . LEU B 1 167 ? -15.852 -15.211 -6.504 1 96.88 167 LEU B N 1
ATOM 3635 C CA . LEU B 1 167 ? -15.109 -15.891 -5.441 1 96.88 167 LEU B CA 1
ATOM 3636 C C . LEU B 1 167 ? -15.914 -15.891 -4.141 1 96.88 167 LEU B C 1
ATOM 3638 O O . LEU B 1 167 ? -16.188 -16.953 -3.58 1 96.88 167 LEU B O 1
ATOM 3642 N N . LEU B 1 168 ? -16.297 -14.711 -3.666 1 95 168 LEU B N 1
ATOM 3643 C CA . LEU B 1 168 ? -17.062 -14.562 -2.436 1 95 168 LEU B CA 1
ATOM 3644 C C . LEU B 1 168 ? -17.703 -13.18 -2.357 1 95 168 LEU B C 1
ATOM 3646 O O . LEU B 1 168 ? -17.422 -12.312 -3.184 1 95 168 LEU B O 1
ATOM 3650 N N . ASP B 1 169 ? -18.609 -13.102 -1.407 1 95.88 169 ASP B N 1
ATOM 3651 C CA . ASP B 1 169 ? -19.188 -11.805 -1.064 1 95.88 169 ASP B CA 1
ATOM 3652 C C . ASP B 1 169 ? -18.609 -11.281 0.251 1 95.88 169 ASP B C 1
ATOM 3654 O O . ASP B 1 169 ? -18.406 -12.047 1.196 1 95.88 169 ASP B O 1
ATOM 3658 N N . ASP B 1 170 ? -18.266 -10.023 0.261 1 94.56 170 ASP B N 1
ATOM 3659 C CA . ASP B 1 170 ? -17.828 -9.359 1.481 1 94.56 170 ASP B CA 1
ATOM 3660 C C . ASP B 1 170 ? -18.703 -8.156 1.799 1 94.56 170 ASP B C 1
ATOM 3662 O O . ASP B 1 170 ? -19.578 -7.789 1.009 1 94.56 170 ASP B O 1
ATOM 3666 N N . SER B 1 171 ? -18.625 -7.684 3.016 1 95.69 171 SER B N 1
ATOM 3667 C CA . SER B 1 171 ? -19.391 -6.527 3.453 1 95.69 171 SER B CA 1
ATOM 3668 C C . SER B 1 171 ? -18.5 -5.508 4.164 1 95.69 171 SER B C 1
ATOM 3670 O O . SER B 1 171 ? -17.359 -5.805 4.496 1 95.69 171 SER B O 1
ATOM 3672 N N . LEU B 1 172 ? -19.062 -4.289 4.254 1 97.06 172 LEU B N 1
ATOM 3673 C CA . LEU B 1 172 ? -18.328 -3.246 4.969 1 97.06 172 LEU B CA 1
ATOM 3674 C C . LEU B 1 172 ? -18.75 -3.197 6.434 1 97.06 172 LEU B C 1
ATOM 3676 O O . LEU B 1 172 ? -19.922 -3.379 6.754 1 97.06 172 LEU B O 1
ATOM 3680 N N . VAL B 1 173 ? -17.812 -2.904 7.277 1 97.94 173 VAL B N 1
ATOM 3681 C CA . VAL B 1 173 ? -18.031 -2.725 8.711 1 97.94 173 VAL B CA 1
ATOM 3682 C C . VAL B 1 173 ? -17.234 -1.521 9.203 1 97.94 173 VAL B C 1
ATOM 3684 O O . VAL B 1 173 ? -16.516 -0.881 8.422 1 97.94 173 VAL B O 1
ATOM 3687 N N . VAL B 1 174 ? -17.438 -1.188 10.43 1 98.62 174 VAL B N 1
ATOM 3688 C CA . VAL B 1 174 ? -16.75 -0.059 11.031 1 98.62 174 VAL B CA 1
ATOM 3689 C C . VAL B 1 174 ? -15.844 -0.552 12.164 1 98.62 174 VAL B C 1
ATOM 3691 O O . VAL B 1 174 ? -16.266 -1.352 13 1 98.62 174 VAL B O 1
ATOM 3694 N N . ALA B 1 175 ? -14.602 -0.118 12.164 1 98.62 175 ALA B N 1
ATOM 3695 C CA . ALA B 1 175 ? -13.68 -0.421 13.258 1 98.62 175 ALA B CA 1
ATOM 3696 C C . ALA B 1 175 ? -13.328 0.838 14.047 1 98.62 175 ALA B C 1
ATOM 3698 O O . ALA B 1 175 ? -13.148 1.91 13.461 1 98.62 175 ALA B O 1
ATOM 3699 N N . LEU B 1 176 ? -13.258 0.761 15.297 1 98.56 176 LEU B N 1
ATOM 3700 C CA . LEU B 1 176 ? -12.875 1.812 16.234 1 98.56 176 LEU B CA 1
ATOM 3701 C C . LEU B 1 176 ? -12.18 1.224 17.453 1 98.56 176 LEU B C 1
ATOM 3703 O O . LEU B 1 176 ? -12.203 0.008 17.672 1 98.56 176 LEU B O 1
ATOM 3707 N N . ARG B 1 177 ? -11.477 2.074 18.188 1 97.5 177 ARG B N 1
ATOM 3708 C CA . ARG B 1 177 ? -10.781 1.558 19.375 1 97.5 177 ARG B CA 1
ATOM 3709 C C . ARG B 1 177 ? -11.773 0.949 20.359 1 97.5 177 ARG B C 1
ATOM 3711 O O . ARG B 1 177 ? -12.922 1.378 20.438 1 97.5 177 ARG B O 1
ATOM 3718 N N . GLY B 1 178 ? -11.352 0.019 21.172 1 95.56 178 GLY B N 1
ATOM 3719 C CA . GLY B 1 178 ? -12.211 -0.75 22.062 1 95.56 178 GLY B CA 1
ATOM 3720 C C . GLY B 1 178 ? -12.906 0.103 23.109 1 95.56 178 GLY B C 1
ATOM 3721 O O . GLY B 1 178 ? -14.039 -0.184 23.484 1 95.56 178 GLY B O 1
ATOM 3722 N N . ASP B 1 179 ? -12.305 1.141 23.547 1 95.88 179 ASP B N 1
ATOM 3723 C CA . ASP B 1 179 ? -12.867 1.964 24.609 1 95.88 179 ASP B CA 1
ATOM 3724 C C . ASP B 1 179 ? -13.484 3.24 24.047 1 95.88 179 ASP B C 1
ATOM 3726 O O . ASP B 1 179 ? -13.742 4.191 24.781 1 95.88 179 ASP B O 1
ATOM 3730 N N . HIS B 1 180 ? -13.719 3.307 22.812 1 96.69 180 HIS B N 1
ATOM 3731 C CA . HIS B 1 180 ? -14.391 4.441 22.203 1 96.69 180 HIS B CA 1
ATOM 3732 C C . HIS B 1 180 ? -15.797 4.625 22.75 1 96.69 180 HIS B C 1
ATOM 3734 O O . HIS B 1 180 ? -16.516 3.645 22.953 1 96.69 180 HIS B O 1
ATOM 3740 N N . PRO B 1 181 ? -16.25 5.801 22.906 1 96.12 181 PRO B N 1
ATOM 3741 C CA . PRO B 1 181 ? -17.609 6.023 23.406 1 96.12 181 PRO B CA 1
ATOM 3742 C C . PRO B 1 181 ? -18.672 5.379 22.531 1 96.12 181 PRO B C 1
ATOM 3744 O O . PRO B 1 181 ? -19.688 4.871 23.031 1 96.12 181 PRO B O 1
ATOM 3747 N N . LEU B 1 182 ? -18.391 5.34 21.297 1 97 182 LEU B N 1
ATOM 3748 C CA . LEU B 1 182 ? -19.359 4.809 20.359 1 97 182 LEU B CA 1
ATOM 3749 C C . LEU B 1 182 ? -19.328 3.283 20.344 1 97 182 LEU B C 1
ATOM 3751 O O . LEU B 1 182 ? -20.141 2.645 19.672 1 97 182 LEU B O 1
ATOM 3755 N N . ALA B 1 183 ? -18.406 2.717 21.047 1 95.94 183 ALA B N 1
ATOM 3756 C CA . ALA B 1 183 ? -18.281 1.263 21.062 1 95.94 183 ALA B CA 1
ATOM 3757 C C . ALA B 1 183 ? -19.219 0.644 22.094 1 95.94 183 ALA B C 1
ATOM 3759 O O . ALA B 1 183 ? -19.453 -0.569 22.094 1 95.94 183 ALA B O 1
ATOM 3760 N N . ARG B 1 184 ? -19.781 1.398 22.922 1 94.31 184 ARG B N 1
ATOM 3761 C CA . ARG B 1 184 ? -20.578 0.916 24.062 1 94.31 184 ARG B CA 1
ATOM 3762 C C . ARG B 1 184 ? -21.953 0.426 23.609 1 94.31 184 ARG B C 1
ATOM 3764 O O . ARG B 1 184 ? -22.531 -0.471 24.219 1 94.31 184 ARG B O 1
ATOM 3771 N N . GLU B 1 185 ? -22.484 0.997 22.625 1 93.88 185 GLU B N 1
ATOM 3772 C CA . GLU B 1 185 ? -23.781 0.657 22.047 1 93.88 185 GLU B CA 1
ATOM 3773 C C . GLU B 1 185 ? -23.688 0.449 20.531 1 93.88 185 GLU B C 1
ATOM 3775 O O . GLU B 1 185 ? -22.672 0.789 19.922 1 93.88 185 GLU B O 1
ATOM 3780 N N . PRO B 1 186 ? -24.734 -0.148 20.047 1 94.88 186 PRO B N 1
ATOM 3781 C CA . PRO B 1 186 ? -24.719 -0.266 18.578 1 94.88 186 PRO B CA 1
ATOM 3782 C C . PRO B 1 186 ? -24.578 1.083 17.875 1 94.88 186 PRO B C 1
ATOM 3784 O O . PRO B 1 186 ? -25.172 2.072 18.312 1 94.88 186 PRO B O 1
ATOM 3787 N N . LEU B 1 187 ? -23.797 1.128 16.891 1 97.56 187 LEU B N 1
ATOM 3788 C CA . LEU B 1 187 ? -23.5 2.363 16.172 1 97.56 187 LEU B CA 1
ATOM 3789 C C . LEU B 1 187 ? -24.719 2.828 15.367 1 97.56 187 LEU B C 1
ATOM 3791 O O . LEU B 1 187 ? -25.188 2.113 14.477 1 97.56 187 LEU B O 1
ATOM 3795 N N . ARG B 1 188 ? -25.203 4.008 15.633 1 97.12 188 ARG B N 1
ATOM 3796 C CA . ARG B 1 188 ? -26.344 4.586 14.914 1 97.12 188 ARG B CA 1
ATOM 3797 C C . ARG B 1 188 ? -25.859 5.402 13.711 1 97.12 188 ARG B C 1
ATOM 3799 O O . ARG B 1 188 ? -24.75 5.918 13.703 1 97.12 188 ARG B O 1
ATOM 3806 N N . ARG B 1 189 ? -26.766 5.496 12.789 1 96.94 189 ARG B N 1
ATOM 3807 C CA . ARG B 1 189 ? -26.469 6.219 11.555 1 96.94 189 ARG B CA 1
ATOM 3808 C C . ARG B 1 189 ? -26.047 7.656 11.844 1 96.94 189 ARG B C 1
ATOM 3810 O O . ARG B 1 189 ? -25.078 8.156 11.289 1 96.94 189 ARG B O 1
ATOM 3817 N N . ALA B 1 190 ? -26.75 8.32 12.703 1 96.75 190 ALA B N 1
ATOM 3818 C CA . ALA B 1 190 ? -26.469 9.711 13.039 1 96.75 190 ALA B CA 1
ATOM 3819 C C . ALA B 1 190 ? -25.094 9.859 13.672 1 96.75 190 ALA B C 1
ATOM 3821 O O . ALA B 1 190 ? -24.359 10.797 13.352 1 96.75 190 ALA B O 1
ATOM 3822 N N . ASP B 1 191 ? -24.766 8.891 14.547 1 97.56 191 ASP B N 1
ATOM 3823 C CA . ASP B 1 191 ? -23.453 8.914 15.195 1 97.56 191 ASP B CA 1
ATOM 3824 C C . ASP B 1 191 ? -22.344 8.664 14.188 1 97.56 191 ASP B C 1
ATOM 3826 O O . ASP B 1 191 ? -21.266 9.281 14.281 1 97.56 191 ASP B O 1
ATOM 3830 N N . TYR B 1 192 ? -22.609 7.836 13.242 1 98.12 192 TYR B N 1
ATOM 3831 C CA . TYR B 1 192 ? -21.641 7.508 12.203 1 98.12 192 TYR B CA 1
ATOM 3832 C C . TYR B 1 192 ? -21.297 8.742 11.383 1 98.12 192 TYR B C 1
ATOM 3834 O O . TYR B 1 192 ? -20.125 9.008 11.109 1 98.12 192 TYR B O 1
ATOM 3842 N N . PHE B 1 193 ? -22.281 9.531 11.055 1 96.88 193 PHE B N 1
ATOM 3843 C CA . PHE B 1 193 ? -22.062 10.695 10.203 1 96.88 193 PHE B CA 1
ATOM 3844 C C . PHE B 1 193 ? -21.516 11.867 11.016 1 96.88 193 PHE B C 1
ATOM 3846 O O . PHE B 1 193 ? -20.906 12.781 10.469 1 96.88 193 PHE B O 1
ATOM 3853 N N . ALA B 1 194 ? -21.734 11.82 12.289 1 97.12 194 ALA B N 1
ATOM 3854 C CA . ALA B 1 194 ? -21.234 12.883 13.156 1 97.12 194 ALA B CA 1
ATOM 3855 C C . ALA B 1 194 ? -19.781 12.648 13.531 1 97.12 194 ALA B C 1
ATOM 3857 O O . ALA B 1 194 ? -19.062 13.578 13.914 1 97.12 194 ALA B O 1
ATOM 3858 N N . ALA B 1 195 ? -19.359 11.398 13.422 1 97.69 195 ALA B N 1
ATOM 3859 C CA . ALA B 1 195 ? -18 11.023 13.805 1 97.69 195 ALA B CA 1
ATOM 3860 C C . ALA B 1 195 ? -16.984 11.469 12.758 1 97.69 195 ALA B C 1
ATOM 3862 O O . ALA B 1 195 ? -17.359 11.82 11.633 1 97.69 195 ALA B O 1
ATOM 3863 N N . GLN B 1 196 ? -15.727 11.531 13.188 1 97.12 196 GLN B N 1
ATOM 3864 C CA . GLN B 1 196 ? -14.609 11.742 12.273 1 97.12 196 GLN B CA 1
ATOM 3865 C C . GLN B 1 196 ? -14.055 10.414 11.766 1 97.12 196 GLN B C 1
ATOM 3867 O O . GLN B 1 196 ? -14.07 9.414 12.492 1 97.12 196 GLN B O 1
ATOM 3872 N N . HIS B 1 197 ? -13.547 10.492 10.484 1 97.81 197 HIS B N 1
ATOM 3873 C CA . HIS B 1 197 ? -13.195 9.227 9.844 1 97.81 197 HIS B CA 1
ATOM 3874 C C . HIS B 1 197 ? -11.797 9.289 9.242 1 97.81 197 HIS B C 1
ATOM 3876 O O . HIS B 1 197 ? -11.328 10.367 8.859 1 97.81 197 HIS B O 1
ATOM 3882 N N . VAL B 1 198 ? -11.18 8.141 9.211 1 97.5 198 VAL B N 1
ATOM 3883 C CA . VAL B 1 198 ? -10.039 7.902 8.336 1 97.5 198 VAL B CA 1
ATOM 3884 C C . VAL B 1 198 ? -10.484 7.09 7.121 1 97.5 198 VAL B C 1
ATOM 3886 O O . VAL B 1 198 ? -11.297 6.172 7.242 1 97.5 198 VAL B O 1
ATOM 3889 N N . SER B 1 199 ? -10.094 7.527 5.961 1 96.69 199 SER B N 1
ATOM 3890 C CA . SER B 1 199 ? -10.375 6.832 4.707 1 96.69 199 SER B CA 1
ATOM 3891 C C . SER B 1 199 ? -9.102 6.25 4.098 1 96.69 199 SER B C 1
ATOM 3893 O O . SER B 1 199 ? -7.992 6.617 4.496 1 96.69 199 SER B O 1
ATOM 3895 N N . VAL B 1 200 ? -9.305 5.238 3.205 1 96.12 200 VAL B N 1
ATOM 3896 C CA . VAL B 1 200 ? -8.156 4.613 2.551 1 96.12 200 VAL B CA 1
ATOM 3897 C C . VAL B 1 200 ? -8.305 4.73 1.036 1 96.12 200 VAL B C 1
ATOM 3899 O O . VAL B 1 200 ? -9.336 4.355 0.472 1 96.12 200 VAL B O 1
ATOM 3902 N N . SER B 1 201 ? -7.266 5.273 0.449 1 91.81 201 SER B N 1
ATOM 3903 C CA . SER B 1 201 ? -7.168 5.406 -1.001 1 91.81 201 SER B CA 1
ATOM 3904 C C . SER B 1 201 ? -5.734 5.184 -1.479 1 91.81 201 SER B C 1
ATOM 3906 O O . SER B 1 201 ? -4.895 6.078 -1.385 1 91.81 201 SER B O 1
ATOM 3908 N N . SER B 1 202 ? -5.5 4.055 -2.09 1 83.94 202 SER B N 1
ATOM 3909 C CA . SER B 1 202 ? -4.133 3.693 -2.453 1 83.94 202 SER B CA 1
ATOM 3910 C C . SER B 1 202 ? -3.67 4.453 -3.691 1 83.94 202 SER B C 1
ATOM 3912 O O . SER B 1 202 ? -2.486 4.77 -3.826 1 83.94 202 SER B O 1
ATOM 3914 N N . LEU B 1 203 ? -4.539 4.781 -4.605 1 79.5 203 LEU B N 1
ATOM 3915 C CA . LEU B 1 203 ? -4.152 5.406 -5.863 1 79.5 203 LEU B CA 1
ATOM 3916 C C . LEU B 1 203 ? -4.809 6.773 -6.016 1 79.5 203 LEU B C 1
ATOM 3918 O O . LEU B 1 203 ? -4.891 7.309 -7.121 1 79.5 203 LEU B O 1
ATOM 3922 N N . GLY B 1 204 ? -5.367 7.242 -4.906 1 80.56 204 GLY B N 1
ATOM 3923 C CA . GLY B 1 204 ? -5.953 8.57 -4.914 1 80.56 204 GLY B CA 1
ATOM 3924 C C . GLY B 1 204 ? -7.41 8.586 -5.336 1 80.56 204 GLY B C 1
ATOM 3925 O O . GLY B 1 204 ? -8.023 9.648 -5.438 1 80.56 204 GLY B O 1
ATOM 3926 N N . GLU B 1 205 ? -7.957 7.465 -5.559 1 80.81 205 GLU B N 1
ATOM 3927 C CA . GLU B 1 205 ? -9.359 7.375 -5.965 1 80.81 205 GLU B CA 1
ATOM 3928 C C . GLU B 1 205 ? -10.289 7.449 -4.758 1 80.81 205 GLU B C 1
ATOM 3930 O O . GLU B 1 205 ? -9.93 7.012 -3.664 1 80.81 205 GLU B O 1
ATOM 3935 N N . PRO B 1 206 ? -11.445 8.008 -5.039 1 81.31 206 PRO B N 1
ATOM 3936 C CA . PRO B 1 206 ? -12.414 7.996 -3.941 1 81.31 206 PRO B CA 1
ATOM 3937 C C . PRO B 1 206 ? -12.906 6.59 -3.604 1 81.31 206 PRO B C 1
ATOM 3939 O O . PRO B 1 206 ? -12.938 5.719 -4.473 1 81.31 206 PRO B O 1
ATOM 3942 N N . GLN B 1 207 ? -13.258 6.461 -2.367 1 87.69 207 GLN B N 1
ATOM 3943 C CA . GLN B 1 207 ? -13.875 5.199 -1.972 1 87.69 207 GLN B CA 1
ATOM 3944 C C . GLN B 1 207 ? -15.289 5.078 -2.529 1 87.69 207 GLN B C 1
ATOM 3946 O O . GLN B 1 207 ? -16.031 6.059 -2.562 1 87.69 207 GLN B O 1
ATOM 3951 N N . SER B 1 208 ? -15.609 3.896 -2.916 1 85.56 208 SER B N 1
ATOM 3952 C CA . SER B 1 208 ? -16.922 3.645 -3.49 1 85.56 208 SER B CA 1
ATOM 3953 C C . SER B 1 208 ? -18.031 4.051 -2.525 1 85.56 208 SER B C 1
ATOM 3955 O O . SER B 1 208 ? -19.078 4.566 -2.947 1 85.56 208 SER B O 1
ATOM 3957 N N . LEU B 1 209 ? -17.812 3.838 -1.269 1 92.31 209 LEU B N 1
ATOM 3958 C CA . LEU B 1 209 ? -18.797 4.211 -0.261 1 92.31 209 LEU B CA 1
ATOM 3959 C C . LEU B 1 209 ? -19.062 5.715 -0.288 1 92.31 209 LEU B C 1
ATOM 3961 O O . LEU B 1 209 ? -20.219 6.148 -0.249 1 92.31 209 LEU B O 1
ATOM 3965 N N . ASP B 1 210 ? -18.047 6.43 -0.394 1 91.62 210 ASP B N 1
ATOM 3966 C CA . ASP B 1 210 ? -18.188 7.883 -0.363 1 91.62 210 ASP B CA 1
ATOM 3967 C C . ASP B 1 210 ? -18.859 8.398 -1.636 1 91.62 210 ASP B C 1
ATOM 3969 O O . ASP B 1 210 ? -19.594 9.383 -1.601 1 91.62 210 ASP B O 1
ATOM 3973 N N . VAL B 1 211 ? -18.547 7.742 -2.727 1 87.06 211 VAL B N 1
ATOM 3974 C CA . VAL B 1 211 ? -19.219 8.094 -3.975 1 87.06 211 VAL B CA 1
ATOM 3975 C C . VAL B 1 211 ? -20.719 7.836 -3.846 1 87.06 211 VAL B C 1
ATOM 3977 O O . VAL B 1 211 ? -21.531 8.688 -4.207 1 87.06 211 VAL B O 1
ATOM 3980 N N . LEU B 1 212 ? -21.062 6.73 -3.322 1 89.12 212 LEU B N 1
ATOM 3981 C CA . LEU B 1 212 ? -22.453 6.355 -3.129 1 89.12 212 LEU B CA 1
ATOM 3982 C C . LEU B 1 212 ? -23.156 7.324 -2.18 1 89.12 212 LEU B C 1
ATOM 3984 O O . LEU B 1 212 ? -24.266 7.797 -2.467 1 89.12 212 LEU B O 1
ATOM 3988 N N . LEU B 1 213 ? -22.5 7.629 -1.076 1 91.62 213 LEU B N 1
ATOM 3989 C CA . LEU B 1 213 ? -23.062 8.547 -0.087 1 91.62 213 LEU B CA 1
ATOM 3990 C C . LEU B 1 213 ? -23.234 9.938 -0.676 1 91.62 213 LEU B C 1
ATOM 3992 O O . LEU B 1 213 ? -24.234 10.609 -0.415 1 91.62 213 LEU B O 1
ATOM 3996 N N . GLY B 1 214 ? -22.25 10.273 -1.458 1 89.19 214 GLY B N 1
ATOM 3997 C CA . GLY B 1 214 ? -22.312 11.578 -2.107 1 89.19 214 GLY B CA 1
ATOM 3998 C C . GLY B 1 214 ? -23.516 11.727 -3.016 1 89.19 214 GLY B C 1
ATOM 3999 O O . GLY B 1 214 ? -24.125 12.797 -3.078 1 89.19 214 GLY B O 1
ATOM 4000 N N . ASN B 1 215 ? -23.875 10.758 -3.693 1 88.31 215 ASN B N 1
ATOM 4001 C CA . ASN B 1 215 ? -25.062 10.758 -4.551 1 88.31 215 ASN B CA 1
ATOM 4002 C C . ASN B 1 215 ? -26.344 10.992 -3.752 1 88.31 215 ASN B C 1
ATOM 4004 O O . ASN B 1 215 ? -27.328 11.477 -4.297 1 88.31 215 ASN B O 1
ATOM 4008 N N . ASP B 1 216 ? -26.281 10.727 -2.457 1 88.81 216 ASP B N 1
ATOM 4009 C CA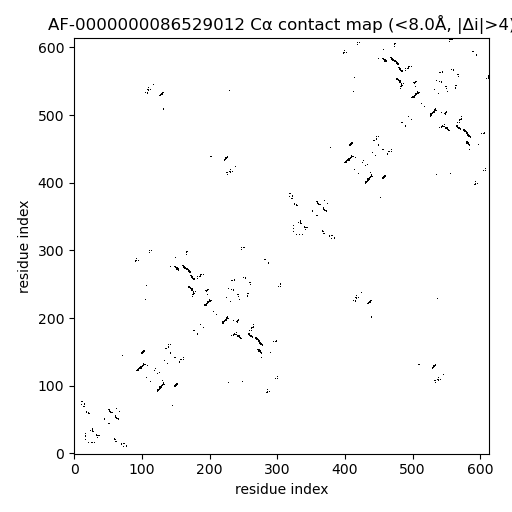 . ASP B 1 216 ? -27.438 10.906 -1.577 1 88.81 216 ASP B CA 1
ATOM 4010 C C . ASP B 1 216 ? -27.297 12.18 -0.747 1 88.81 216 ASP B C 1
ATOM 4012 O O . ASP B 1 216 ? -28.078 12.414 0.183 1 88.81 216 ASP B O 1
ATOM 4016 N N . GLY B 1 217 ? -26.25 12.867 -1.028 1 91.62 217 GLY B N 1
ATOM 4017 C CA . GLY B 1 217 ? -26.016 14.125 -0.341 1 91.62 217 GLY B CA 1
ATOM 4018 C C . GLY B 1 217 ? -25.484 13.945 1.07 1 91.62 217 GLY B C 1
ATOM 4019 O O . GLY B 1 217 ? -25.672 14.82 1.922 1 91.62 217 GLY B O 1
ATOM 4020 N N . ARG B 1 218 ? -25.016 12.789 1.31 1 91.12 218 ARG B N 1
ATOM 4021 C CA . ARG B 1 218 ? -24.438 12.508 2.613 1 91.12 218 ARG B CA 1
ATOM 4022 C C . ARG B 1 218 ? -22.906 12.438 2.523 1 91.12 218 ARG B C 1
ATOM 4024 O O . ARG B 1 218 ? -22.359 11.938 1.539 1 91.12 218 ARG B O 1
ATOM 4031 N N . PHE B 1 219 ? -22.281 12.961 3.588 1 92.56 219 PHE B N 1
ATOM 4032 C CA . PHE B 1 219 ? -20.812 13.008 3.58 1 92.56 219 PHE B CA 1
ATOM 4033 C C . PHE B 1 219 ? -20.25 12.648 4.949 1 92.56 219 PHE B C 1
ATOM 4035 O O . PHE B 1 219 ? -20.781 13.07 5.977 1 92.56 219 PHE B O 1
ATOM 4042 N N . ARG B 1 220 ? -19.266 11.844 4.879 1 95.44 220 ARG B N 1
ATOM 4043 C CA . ARG B 1 220 ? -18.5 11.602 6.098 1 95.44 220 ARG B CA 1
ATOM 4044 C C . ARG B 1 220 ? -17.484 12.719 6.336 1 95.44 220 ARG B C 1
ATOM 4046 O O . ARG B 1 220 ? -17.016 13.352 5.387 1 95.44 220 ARG B O 1
ATOM 4053 N N . ASP B 1 221 ? -17.203 12.938 7.57 1 95 221 ASP B N 1
ATOM 4054 C CA . ASP B 1 221 ? -16.141 13.875 7.914 1 95 221 ASP B CA 1
ATOM 4055 C C . ASP B 1 221 ? -14.766 13.195 7.898 1 95 221 ASP B C 1
ATOM 4057 O O . ASP B 1 221 ? -14.312 12.68 8.922 1 95 221 ASP B O 1
ATOM 4061 N N . ILE B 1 222 ? -14.102 13.273 6.75 1 95.12 222 ILE B N 1
ATOM 4062 C CA . ILE B 1 222 ? -12.812 12.609 6.578 1 95.12 222 ILE B CA 1
ATOM 4063 C C . ILE B 1 222 ? -11.688 13.523 7.051 1 95.12 222 ILE B C 1
ATOM 4065 O O . ILE B 1 222 ? -11.43 14.562 6.438 1 95.12 222 ILE B O 1
ATOM 4069 N N . ARG B 1 223 ? -10.969 13.039 8.062 1 95.12 223 ARG B N 1
ATOM 4070 C CA . ARG B 1 223 ? -9.891 13.844 8.633 1 95.12 223 ARG B CA 1
ATOM 4071 C C . ARG B 1 223 ? -8.539 13.422 8.062 1 95.12 223 ARG B C 1
ATOM 4073 O O . ARG B 1 223 ? -7.578 14.195 8.102 1 95.12 223 ARG B O 1
ATOM 4080 N N . LEU B 1 224 ? -8.523 12.18 7.59 1 96.19 224 LEU B N 1
ATOM 4081 C CA . LEU B 1 224 ? -7.285 11.594 7.094 1 96.19 224 LEU B CA 1
ATOM 4082 C C . LEU B 1 224 ? -7.57 10.586 5.988 1 96.19 224 LEU B C 1
ATOM 4084 O O . LEU B 1 224 ? -8.508 9.789 6.09 1 96.19 224 LEU B O 1
ATOM 4088 N N . THR B 1 225 ? -6.781 10.703 4.941 1 96.19 225 THR B N 1
ATOM 4089 C CA . THR B 1 225 ? -6.766 9.656 3.926 1 96.19 225 THR B CA 1
ATOM 4090 C C . THR B 1 225 ? -5.43 8.922 3.926 1 96.19 225 THR B C 1
ATOM 4092 O O . THR B 1 225 ? -4.379 9.531 3.705 1 96.19 225 THR B O 1
ATOM 4095 N N . CYS B 1 226 ? -5.52 7.609 4.199 1 95.94 226 CYS B N 1
ATOM 4096 C CA . CYS B 1 226 ? -4.348 6.738 4.188 1 95.94 226 CYS B CA 1
ATOM 4097 C C . CYS B 1 226 ? -4.219 6.02 2.85 1 95.94 226 CYS B C 1
ATOM 4099 O O . CYS B 1 226 ? -5.18 5.945 2.082 1 95.94 226 CYS B O 1
ATOM 4101 N N . GLN B 1 227 ? -3.029 5.461 2.713 1 93.75 227 GLN B N 1
ATOM 4102 C CA . GLN B 1 227 ? -2.768 4.637 1.537 1 93.75 227 GLN B CA 1
ATOM 4103 C C . GLN B 1 227 ? -3.242 3.201 1.756 1 93.75 227 GLN B C 1
ATOM 4105 O O . GLN B 1 227 ? -3.666 2.531 0.811 1 93.75 227 GLN B O 1
ATOM 4110 N N . HIS B 1 228 ? -3.115 2.789 3.035 1 93.62 228 HIS B N 1
ATOM 4111 C CA . HIS B 1 228 ? -3.332 1.38 3.34 1 93.62 228 HIS B CA 1
ATOM 4112 C C . HIS B 1 228 ? -4.219 1.213 4.57 1 93.62 228 HIS B C 1
ATOM 4114 O O . HIS B 1 228 ? -4.117 1.992 5.523 1 93.62 228 HIS B O 1
ATOM 4120 N N . TYR B 1 229 ? -4.945 0.103 4.551 1 95.81 229 TYR B N 1
ATOM 4121 C CA . TYR B 1 229 ? -5.887 -0.132 5.641 1 95.81 229 TYR B CA 1
ATOM 4122 C C . TYR B 1 229 ? -5.148 -0.47 6.93 1 95.81 229 TYR B C 1
ATOM 4124 O O . TYR B 1 229 ? -5.629 -0.16 8.023 1 95.81 229 TYR B O 1
ATOM 4132 N N . PHE B 1 230 ? -3.98 -1.041 6.867 1 95.31 230 PHE B N 1
ATOM 4133 C CA . PHE B 1 230 ? -3.27 -1.368 8.094 1 95.31 230 PHE B CA 1
ATOM 4134 C C . PHE B 1 230 ? -2.975 -0.109 8.898 1 95.31 230 PHE B C 1
ATOM 4136 O O . PHE B 1 230 ? -3.223 -0.066 10.109 1 95.31 230 PHE B O 1
ATOM 4143 N N . ALA B 1 231 ? -2.449 0.899 8.219 1 95.31 231 ALA B N 1
ATOM 4144 C CA . ALA B 1 231 ? -2.195 2.176 8.883 1 95.31 231 ALA B CA 1
ATOM 4145 C C . ALA B 1 231 ? -3.49 2.781 9.422 1 95.31 231 ALA B C 1
ATOM 4147 O O . ALA B 1 231 ? -3.521 3.299 10.539 1 95.31 231 ALA B O 1
ATOM 4148 N N . ALA B 1 232 ? -4.52 2.682 8.648 1 97.31 232 ALA B N 1
ATOM 4149 C CA . ALA B 1 232 ? -5.816 3.223 9.055 1 97.31 232 ALA B CA 1
ATOM 4150 C C . ALA B 1 232 ? -6.32 2.541 10.328 1 97.31 232 ALA B C 1
ATOM 4152 O O . ALA B 1 232 ? -6.848 3.201 11.227 1 97.31 232 ALA B O 1
ATOM 4153 N N . CYS B 1 233 ? -6.129 1.257 10.398 1 97.44 233 CYS B N 1
ATOM 4154 C CA . CYS B 1 233 ? -6.566 0.509 11.57 1 97.44 233 CYS B CA 1
ATOM 4155 C C . CYS B 1 233 ? -5.75 0.89 12.797 1 97.44 233 CYS B C 1
ATOM 4157 O O . CYS B 1 233 ? -6.285 0.977 13.906 1 97.44 233 CYS B O 1
ATOM 4159 N N . GLN B 1 234 ? -4.473 1.088 12.617 1 95.56 234 GLN B N 1
ATOM 4160 C CA . GLN B 1 234 ? -3.635 1.529 13.727 1 95.56 234 GLN B CA 1
ATOM 4161 C C . GLN B 1 234 ? -4.098 2.881 14.266 1 95.56 234 GLN B C 1
ATOM 4163 O O . GLN B 1 234 ? -4.113 3.1 15.477 1 95.56 234 GLN B O 1
ATOM 4168 N N . ILE B 1 235 ? -4.461 3.719 13.336 1 96.62 235 ILE B N 1
ATOM 4169 C CA . ILE B 1 235 ? -4.918 5.055 13.703 1 96.62 235 ILE B CA 1
ATOM 4170 C C . ILE B 1 235 ? -6.242 4.961 14.453 1 96.62 235 ILE B C 1
ATOM 4172 O O . ILE B 1 235 ? -6.43 5.629 15.477 1 96.62 235 ILE B O 1
ATOM 4176 N N . ALA B 1 236 ? -7.102 4.137 13.992 1 97.62 236 ALA B N 1
ATOM 4177 C CA . ALA B 1 236 ? -8.375 3.924 14.68 1 97.62 236 ALA B CA 1
ATOM 4178 C C . ALA B 1 236 ? -8.156 3.35 16.078 1 97.62 236 ALA B C 1
ATOM 4180 O O . ALA B 1 236 ? -8.883 3.68 17.016 1 97.62 236 ALA B O 1
ATOM 4181 N N . ALA B 1 237 ? -7.152 2.555 16.219 1 96.25 237 ALA B N 1
ATOM 4182 C CA . ALA B 1 237 ? -6.879 1.864 17.469 1 96.25 237 ALA B CA 1
ATOM 4183 C C . ALA B 1 237 ? -6.375 2.838 18.531 1 96.25 237 ALA B C 1
ATOM 4185 O O . ALA B 1 237 ? -6.531 2.594 19.734 1 96.25 237 ALA B O 1
ATOM 4186 N N . THR B 1 238 ? -5.789 3.914 18.109 1 91.69 238 THR B N 1
ATOM 4187 C CA . THR B 1 238 ? -5.105 4.777 19.062 1 91.69 238 THR B CA 1
ATOM 4188 C C . THR B 1 238 ? -5.777 6.148 19.141 1 91.69 238 THR B C 1
ATOM 4190 O O . THR B 1 238 ? -5.301 7.047 19.828 1 91.69 238 THR B O 1
ATOM 4193 N N . GLY B 1 239 ? -6.809 6.312 18.375 1 94.06 239 GLY B N 1
ATOM 4194 C CA . GLY B 1 239 ? -7.461 7.609 18.328 1 94.06 239 GLY B CA 1
ATOM 4195 C C . GLY B 1 239 ? -8.969 7.516 18.25 1 94.06 239 GLY B C 1
ATOM 4196 O O . GLY B 1 239 ? -9.555 6.477 18.562 1 94.06 239 GLY B O 1
ATOM 4197 N N . ASN B 1 240 ? -9.547 8.609 17.797 1 95.06 240 ASN B N 1
ATOM 4198 C CA . ASN B 1 240 ? -11.008 8.68 17.828 1 95.06 240 ASN B CA 1
ATOM 4199 C C . ASN B 1 240 ? -11.602 8.578 16.438 1 95.06 240 ASN B C 1
ATOM 4201 O O . ASN B 1 240 ? -12.812 8.734 16.25 1 95.06 240 ASN B O 1
ATOM 4205 N N . LEU B 1 241 ? -10.758 8.328 15.508 1 97.69 241 LEU B N 1
ATOM 4206 C CA . LEU B 1 241 ? -11.266 8.219 14.141 1 97.69 241 LEU B CA 1
ATOM 4207 C C . LEU B 1 241 ? -11.852 6.84 13.891 1 97.69 241 LEU B C 1
ATOM 4209 O O . LEU B 1 241 ? -11.305 5.832 14.352 1 97.69 241 LEU B O 1
ATOM 4213 N N . LEU B 1 242 ? -12.945 6.801 13.133 1 98.5 242 LEU B N 1
ATOM 4214 C CA . LEU B 1 242 ? -13.539 5.551 12.664 1 98.5 242 LEU B CA 1
ATOM 4215 C C . LEU B 1 242 ? -12.969 5.156 11.305 1 98.5 242 LEU B C 1
ATOM 4217 O O . LEU B 1 242 ? -12.641 6.023 10.492 1 98.5 242 LEU B O 1
ATOM 4221 N N . VAL B 1 243 ? -12.883 3.873 11.062 1 98.56 243 VAL B N 1
ATOM 4222 C CA . VAL B 1 243 ? -12.492 3.396 9.742 1 98.56 243 VAL B CA 1
ATOM 4223 C C . VAL B 1 243 ? -13.523 2.395 9.219 1 98.56 243 VAL B C 1
ATOM 4225 O O . VAL B 1 243 ? -13.922 1.475 9.938 1 98.56 243 VAL B O 1
ATOM 4228 N N . THR B 1 244 ? -14.047 2.65 8.07 1 98.25 244 THR B N 1
ATOM 4229 C CA . THR B 1 244 ? -14.914 1.712 7.359 1 98.25 244 THR B CA 1
ATOM 4230 C C . THR B 1 244 ? -14.094 0.826 6.422 1 98.25 244 THR B C 1
ATOM 4232 O O . THR B 1 244 ? -13.336 1.328 5.594 1 98.25 244 THR B O 1
ATOM 4235 N N . LEU B 1 245 ? -14.234 -0.506 6.602 1 97.31 245 LEU B N 1
ATOM 4236 C CA . LEU B 1 245 ? -13.375 -1.431 5.863 1 97.31 245 LEU B CA 1
ATOM 4237 C C . LEU B 1 245 ? -14.07 -2.771 5.664 1 97.31 245 LEU B C 1
ATOM 4239 O O . LEU B 1 245 ? -15.117 -3.031 6.266 1 97.31 245 LEU B O 1
ATOM 4243 N N . PRO B 1 246 ? -13.531 -3.594 4.766 1 96.12 246 PRO B N 1
ATOM 4244 C CA . PRO B 1 246 ? -14.133 -4.914 4.555 1 96.12 246 PRO B CA 1
ATOM 4245 C C . PRO B 1 246 ? -14.148 -5.766 5.82 1 96.12 246 PRO B C 1
ATOM 4247 O O . PRO B 1 246 ? -13.18 -5.762 6.582 1 96.12 246 PRO B O 1
ATOM 4250 N N . HIS B 1 247 ? -15.188 -6.484 5.965 1 96.19 247 HIS B N 1
ATOM 4251 C CA . HIS B 1 247 ? -15.445 -7.285 7.156 1 96.19 247 HIS B CA 1
ATOM 4252 C C . HIS B 1 247 ? -14.328 -8.297 7.387 1 96.19 247 HIS B C 1
ATOM 4254 O O . HIS B 1 247 ? -13.82 -8.422 8.5 1 96.19 247 HIS B O 1
ATOM 4260 N N . THR B 1 248 ? -13.922 -9 6.391 1 92.81 248 THR B N 1
ATOM 4261 C CA . THR B 1 248 ? -12.922 -10.055 6.504 1 92.81 248 THR B CA 1
ATOM 4262 C C . THR B 1 248 ? -11.602 -9.5 7.023 1 92.81 248 THR B C 1
ATOM 4264 O O . THR B 1 248 ? -10.953 -10.109 7.871 1 92.81 248 THR B O 1
ATOM 4267 N N . TYR B 1 249 ? -11.258 -8.336 6.555 1 95.56 249 TYR B N 1
ATOM 4268 C CA . TYR B 1 249 ? -10.016 -7.711 6.996 1 95.56 249 TYR B CA 1
ATOM 4269 C C . TYR B 1 249 ? -10.156 -7.168 8.414 1 95.56 249 TYR B C 1
ATOM 4271 O O . TYR B 1 249 ? -9.211 -7.246 9.211 1 95.56 249 TYR B O 1
ATOM 4279 N N . ALA B 1 250 ? -11.297 -6.633 8.719 1 97.12 250 ALA B N 1
ATOM 4280 C CA . ALA B 1 250 ? -11.547 -6.082 10.047 1 97.12 250 ALA B CA 1
ATOM 4281 C C . ALA B 1 250 ? -11.352 -7.141 11.125 1 97.12 250 ALA B C 1
ATOM 4283 O O . ALA B 1 250 ? -10.766 -6.867 12.18 1 97.12 250 ALA B O 1
ATOM 4284 N N . LEU B 1 251 ? -11.805 -8.305 10.852 1 94.25 251 LEU B N 1
ATOM 4285 C CA . LEU B 1 251 ? -11.695 -9.383 11.828 1 94.25 251 LEU B CA 1
ATOM 4286 C C . LEU B 1 251 ? -10.242 -9.758 12.062 1 94.25 251 LEU B C 1
ATOM 4288 O O . LEU B 1 251 ? -9.844 -10.016 13.203 1 94.25 251 LEU B O 1
ATOM 4292 N N . ARG B 1 252 ? -9.516 -9.75 11.023 1 92.56 252 ARG B N 1
ATOM 4293 C CA . ARG B 1 252 ? -8.094 -10.047 11.156 1 92.56 252 ARG B CA 1
ATOM 4294 C C . ARG B 1 252 ? -7.383 -8.961 11.953 1 92.56 252 ARG B C 1
ATOM 4296 O O . ARG B 1 252 ? -6.535 -9.266 12.797 1 92.56 252 ARG B O 1
ATOM 4303 N N . MET B 1 253 ? -7.711 -7.762 11.664 1 95.25 253 MET B N 1
ATOM 4304 C CA . MET B 1 253 ? -7.074 -6.645 12.352 1 95.25 253 MET B CA 1
ATOM 4305 C C . MET B 1 253 ? -7.469 -6.621 13.828 1 95.25 253 MET B C 1
ATOM 4307 O O . MET B 1 253 ? -6.656 -6.266 14.688 1 95.25 253 MET B O 1
ATOM 4311 N N . ALA B 1 254 ? -8.672 -7.016 14.109 1 95.94 254 ALA B N 1
ATOM 4312 C CA . ALA B 1 254 ? -9.148 -7.023 15.492 1 95.94 254 ALA B CA 1
ATOM 4313 C C . ALA B 1 254 ? -8.383 -8.039 16.328 1 95.94 254 ALA B C 1
ATOM 4315 O O . ALA B 1 254 ? -8.305 -7.914 17.562 1 95.94 254 ALA B O 1
ATOM 4316 N N . ALA B 1 255 ? -7.824 -9.008 15.695 1 92.62 255 ALA B N 1
ATOM 4317 C CA . ALA B 1 255 ? -7.012 -10.008 16.391 1 92.62 255 ALA B CA 1
ATOM 4318 C C . ALA B 1 255 ? -5.617 -9.469 16.688 1 92.62 255 ALA B C 1
ATOM 4320 O O . ALA B 1 255 ? -4.922 -9.992 17.562 1 92.62 255 ALA B O 1
ATOM 4321 N N . LEU B 1 256 ? -5.234 -8.445 16.016 1 92.31 256 LEU B N 1
ATOM 4322 C CA . LEU B 1 256 ? -3.869 -7.949 16.125 1 92.31 256 LEU B CA 1
ATOM 4323 C C . LEU B 1 256 ? -3.828 -6.617 16.875 1 92.31 256 LEU B C 1
ATOM 4325 O O . LEU B 1 256 ? -2.814 -6.277 17.484 1 92.31 256 LEU B O 1
ATOM 4329 N N . LEU B 1 257 ? -4.879 -5.844 16.781 1 95.12 257 LEU B N 1
ATOM 4330 C CA . LEU B 1 257 ? -4.922 -4.484 17.312 1 95.12 257 LEU B CA 1
ATOM 4331 C C . LEU B 1 257 ? -6.094 -4.312 18.281 1 95.12 257 LEU B C 1
ATOM 4333 O O . LEU B 1 257 ? -7.062 -5.074 18.219 1 95.12 257 LEU B O 1
ATOM 4337 N N . PRO B 1 258 ? -5.996 -3.344 19.156 1 96.5 258 PRO B N 1
ATOM 4338 C CA . PRO B 1 258 ? -7.09 -3.113 20.109 1 96.5 258 PRO B CA 1
ATOM 4339 C C . PRO B 1 258 ? -8.258 -2.348 19.484 1 96.5 258 PRO B C 1
ATOM 4341 O O . PRO B 1 258 ? -8.562 -1.234 19.922 1 96.5 258 PRO B O 1
ATOM 4344 N N . ILE B 1 259 ? -8.891 -3.004 18.562 1 97.69 259 ILE B N 1
ATOM 4345 C CA . ILE B 1 259 ? -10.047 -2.406 17.906 1 97.69 259 ILE B CA 1
ATOM 4346 C C . ILE B 1 259 ? -11.258 -3.332 18.047 1 97.69 259 ILE B C 1
ATOM 4348 O O . ILE B 1 259 ? -11.102 -4.539 18.25 1 97.69 259 ILE B O 1
ATOM 4352 N N . VAL B 1 260 ? -12.406 -2.734 18 1 98.19 260 VAL B N 1
ATOM 4353 C CA . VAL B 1 260 ? -13.664 -3.479 17.953 1 98.19 260 VAL B CA 1
ATOM 4354 C C . VAL B 1 260 ? -14.352 -3.225 16.609 1 98.19 260 VAL B C 1
ATOM 4356 O O . VAL B 1 260 ? -14.156 -2.174 15.992 1 98.19 260 VAL B O 1
ATOM 4359 N N . VAL B 1 261 ? -15.102 -4.195 16.172 1 98 261 VAL B N 1
ATOM 4360 C CA . VAL B 1 261 ? -15.789 -4.141 14.883 1 98 261 VAL B CA 1
ATOM 4361 C C . VAL B 1 261 ? -17.297 -3.996 15.109 1 98 261 VAL B C 1
ATOM 4363 O O . VAL B 1 261 ? -17.891 -4.758 15.875 1 98 261 VAL B O 1
ATOM 4366 N N . ARG B 1 262 ? -17.875 -3.012 14.5 1 97.94 262 ARG B N 1
ATOM 4367 C CA . ARG B 1 262 ? -19.312 -2.771 14.562 1 97.94 262 ARG B CA 1
ATOM 4368 C C . ARG B 1 262 ? -19.938 -2.816 13.172 1 97.94 262 ARG B C 1
ATOM 4370 O O . ARG B 1 262 ? -19.297 -2.436 12.188 1 97.94 262 ARG B O 1
ATOM 4377 N N . PRO B 1 263 ? -21.172 -3.27 13.125 1 97.44 263 PRO B N 1
ATOM 4378 C CA . PRO B 1 263 ? -21.859 -3.215 11.828 1 97.44 263 PRO B CA 1
ATOM 4379 C C . PRO B 1 263 ? -21.969 -1.794 11.281 1 97.44 263 PRO B C 1
ATOM 4381 O O . PRO B 1 263 ? -22.172 -0.849 12.047 1 97.44 263 PRO B O 1
ATOM 4384 N N . LEU B 1 264 ? -21.75 -1.658 9.969 1 97.88 264 LEU B N 1
ATOM 4385 C CA . LEU B 1 264 ? -22.016 -0.384 9.305 1 97.88 264 LEU B CA 1
ATOM 4386 C C . LEU B 1 264 ? -23.484 -0.008 9.422 1 97.88 264 LEU B C 1
ATOM 4388 O O . LEU B 1 264 ? -24.359 -0.79 9.039 1 97.88 264 LEU B O 1
ATOM 4392 N N . PRO B 1 265 ? -23.75 1.121 9.969 1 97.38 265 PRO B N 1
ATOM 4393 C CA . PRO B 1 265 ? -25.156 1.497 10.172 1 97.38 265 PRO B CA 1
ATOM 4394 C C . PRO B 1 265 ? -25.797 2.078 8.914 1 97.38 265 PRO B C 1
ATOM 4396 O O . PRO B 1 265 ? -26.5 3.096 8.984 1 97.38 265 PRO B O 1
ATOM 4399 N N . LEU B 1 266 ? -25.469 1.521 7.836 1 95.44 266 LEU B N 1
ATOM 4400 C CA . LEU B 1 266 ? -26.031 1.827 6.527 1 95.44 266 LEU B CA 1
ATOM 4401 C C . LEU B 1 266 ? -26.531 0.56 5.836 1 95.44 266 LEU B C 1
ATOM 4403 O O . LEU B 1 266 ? -25.984 -0.524 6.055 1 95.44 266 LEU B O 1
ATOM 4407 N N . ARG B 1 267 ? -27.547 0.637 5.117 1 90.44 267 ARG B N 1
ATOM 4408 C CA . ARG B 1 267 ? -28.078 -0.519 4.406 1 90.44 267 ARG B CA 1
ATOM 4409 C C . ARG B 1 267 ? -27.359 -0.723 3.074 1 90.44 267 ARG B C 1
ATOM 4411 O O . ARG B 1 267 ? -27.844 -0.277 2.031 1 90.44 267 ARG B O 1
ATOM 4418 N N . LEU B 1 268 ? -26.266 -1.32 3.176 1 92.12 268 LEU B N 1
ATOM 4419 C CA . LEU B 1 268 ? -25.5 -1.645 1.975 1 92.12 268 LEU B CA 1
ATOM 4420 C C . LEU B 1 268 ? -25.422 -3.154 1.773 1 92.12 268 LEU B C 1
ATOM 4422 O O . LEU B 1 268 ? -25.203 -3.902 2.732 1 92.12 268 LEU B O 1
ATOM 4426 N N . LYS B 1 269 ? -25.641 -3.547 0.611 1 91.25 269 LYS B N 1
ATOM 4427 C CA . LYS B 1 269 ? -25.5 -4.961 0.277 1 91.25 269 LYS B CA 1
ATOM 4428 C C . LYS B 1 269 ? -24.031 -5.367 0.229 1 91.25 269 LYS B C 1
ATOM 4430 O O . LYS B 1 269 ? -23.172 -4.543 -0.063 1 91.25 269 LYS B O 1
ATOM 4435 N N . PRO B 1 270 ? -23.828 -6.656 0.545 1 94.75 270 PRO B N 1
ATOM 4436 C CA . PRO B 1 270 ? -22.469 -7.152 0.312 1 94.75 270 PRO B CA 1
ATOM 4437 C C . PRO B 1 270 ? -22.016 -6.965 -1.134 1 94.75 270 PRO B C 1
ATOM 4439 O O . PRO B 1 270 ? -22.844 -6.812 -2.031 1 94.75 270 PRO B O 1
ATOM 4442 N N . PHE B 1 271 ? -20.734 -6.852 -1.252 1 93.69 271 PHE B N 1
ATOM 4443 C CA . PHE B 1 271 ? -20.188 -6.715 -2.596 1 93.69 271 PHE B CA 1
ATOM 4444 C C . PHE B 1 271 ? -19.406 -7.957 -2.988 1 93.69 271 PHE B C 1
ATOM 4446 O O . PHE B 1 271 ? -18.766 -8.586 -2.141 1 93.69 271 PHE B O 1
ATOM 4453 N N . PRO B 1 272 ? -19.422 -8.242 -4.266 1 95.38 272 PRO B N 1
ATOM 4454 C CA . PRO B 1 272 ? -18.703 -9.438 -4.727 1 95.38 272 PRO B CA 1
ATOM 4455 C C . PRO B 1 272 ? -17.203 -9.195 -4.918 1 95.38 272 PRO B C 1
ATOM 4457 O O . PRO B 1 272 ? -16.797 -8.086 -5.277 1 95.38 272 PRO B O 1
ATOM 4460 N N . LEU B 1 273 ? -16.469 -10.172 -4.59 1 96.38 273 LEU B N 1
ATOM 4461 C CA . LEU B 1 273 ? -15.086 -10.297 -5.051 1 96.38 273 LEU B CA 1
ATOM 4462 C C . LEU B 1 273 ? -14.984 -11.281 -6.211 1 96.38 273 LEU B C 1
ATOM 4464 O O . LEU B 1 273 ? -15.461 -12.414 -6.109 1 96.38 273 LEU B O 1
ATOM 4468 N N . LEU B 1 274 ? -14.352 -10.766 -7.273 1 97.75 274 LEU B N 1
ATOM 4469 C CA . LEU B 1 274 ? -14.305 -11.547 -8.508 1 97.75 274 LEU B CA 1
ATOM 4470 C C . LEU B 1 274 ? -12.867 -11.734 -8.977 1 97.75 274 LEU B C 1
ATOM 4472 O O . LEU B 1 274 ? -12.016 -10.883 -8.734 1 97.75 274 LEU B O 1
ATOM 4476 N N . ALA B 1 275 ? -12.672 -12.906 -9.578 1 98.19 275 ALA B N 1
ATOM 4477 C CA . ALA B 1 275 ? -11.422 -13.141 -10.297 1 98.19 275 ALA B CA 1
ATOM 4478 C C . ALA B 1 275 ? -11.586 -12.844 -11.789 1 98.19 275 ALA B C 1
ATOM 4480 O O . ALA B 1 275 ? -12.609 -13.172 -12.383 1 98.19 275 ALA B O 1
ATOM 4481 N N . TYR B 1 276 ? -10.602 -12.18 -12.383 1 98.31 276 TYR B N 1
ATOM 4482 C CA . TYR B 1 276 ? -10.586 -11.805 -13.797 1 98.31 276 TYR B CA 1
ATOM 4483 C C . TYR B 1 276 ? -9.328 -12.328 -14.477 1 98.31 276 TYR B C 1
ATOM 4485 O O . TYR B 1 276 ? -8.227 -12.25 -13.922 1 98.31 276 TYR B O 1
ATOM 4493 N N . TRP B 1 277 ? -9.445 -12.867 -15.609 1 98.06 277 TRP B N 1
ATOM 4494 C CA . TRP B 1 277 ? -8.305 -13.219 -16.438 1 98.06 277 TRP B CA 1
ATOM 4495 C C . TRP B 1 277 ? -8.656 -13.125 -17.922 1 98.06 277 TRP B C 1
ATOM 4497 O O . TRP B 1 277 ? -9.836 -13.062 -18.281 1 98.06 277 TRP B O 1
ATOM 4507 N N . HIS B 1 278 ? -7.645 -13.008 -18.734 1 96 278 HIS B N 1
ATOM 4508 C CA . HIS B 1 278 ? -7.883 -12.945 -20.172 1 96 278 HIS B CA 1
ATOM 4509 C C . HIS B 1 278 ? -8.25 -14.32 -20.734 1 96 278 HIS B C 1
ATOM 4511 O O . HIS B 1 278 ? -7.652 -15.328 -20.344 1 96 278 HIS B O 1
ATOM 4517 N N . GLU B 1 279 ? -9.117 -14.383 -21.672 1 93.62 279 GLU B N 1
ATOM 4518 C CA . GLU B 1 279 ? -9.641 -15.633 -22.219 1 93.62 279 GLU B CA 1
ATOM 4519 C C . GLU B 1 279 ? -8.539 -16.438 -22.891 1 93.62 279 GLU B C 1
ATOM 4521 O O . GLU B 1 279 ? -8.625 -17.672 -22.984 1 93.62 279 GLU B O 1
ATOM 4526 N N . SER B 1 280 ? -7.559 -15.781 -23.359 1 88.81 280 SER B N 1
ATOM 4527 C CA . SER B 1 280 ? -6.449 -16.453 -24.016 1 88.81 280 SER B CA 1
ATOM 4528 C C . SER B 1 280 ? -5.75 -17.422 -23.078 1 88.81 280 SER B C 1
ATOM 4530 O O . SER B 1 280 ? -5.012 -18.312 -23.516 1 88.81 280 SER B O 1
ATOM 4532 N N . ARG B 1 281 ? -6.008 -17.25 -21.766 1 91.06 281 ARG B N 1
ATOM 4533 C CA . ARG B 1 281 ? -5.348 -18.094 -20.781 1 91.06 281 ARG B CA 1
ATOM 4534 C C . ARG B 1 281 ? -6.238 -19.266 -20.359 1 91.06 281 ARG B C 1
ATOM 4536 O O . ARG B 1 281 ? -5.832 -20.094 -19.562 1 91.06 281 ARG B O 1
ATOM 4543 N N . ASP B 1 282 ? -7.367 -19.422 -20.938 1 88.69 282 ASP B N 1
ATOM 4544 C CA . ASP B 1 282 ? -8.336 -20.438 -20.531 1 88.69 282 ASP B CA 1
ATOM 4545 C C . ASP B 1 282 ? -7.785 -21.844 -20.734 1 88.69 282 ASP B C 1
ATOM 4547 O O . ASP B 1 282 ? -8 -22.734 -19.906 1 88.69 282 ASP B O 1
ATOM 4551 N N . ALA B 1 283 ? -7.051 -22.016 -21.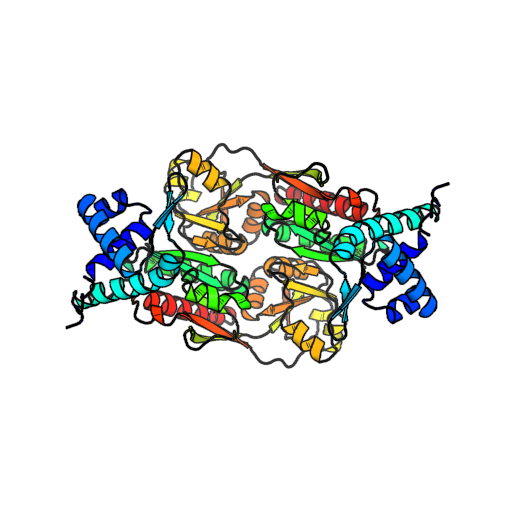734 1 84.12 283 ALA B N 1
ATOM 4552 C CA . ALA B 1 283 ? -6.598 -23.359 -22.078 1 84.12 283 ALA B CA 1
ATOM 4553 C C . ALA B 1 283 ? -5.199 -23.625 -21.531 1 84.12 283 ALA B C 1
ATOM 4555 O O . ALA B 1 283 ? -4.676 -24.734 -21.656 1 84.12 283 ALA B O 1
ATOM 4556 N N . ASP B 1 284 ? -4.598 -22.562 -20.953 1 87.12 284 ASP B N 1
ATOM 4557 C CA . ASP B 1 284 ? -3.289 -22.719 -20.312 1 87.12 284 ASP B CA 1
ATOM 4558 C C . ASP B 1 284 ? -3.398 -23.484 -19 1 87.12 284 ASP B C 1
ATOM 4560 O O . ASP B 1 284 ? -3.838 -22.922 -17.984 1 87.12 284 ASP B O 1
ATOM 4564 N N . ARG B 1 285 ? -2.977 -24.734 -18.984 1 88.38 285 ARG B N 1
ATOM 4565 C CA . ARG B 1 285 ? -3.18 -25.625 -17.844 1 88.38 285 ARG B CA 1
ATOM 4566 C C . ARG B 1 285 ? -2.49 -25.078 -16.594 1 88.38 285 ARG B C 1
ATOM 4568 O O . ARG B 1 285 ? -3 -25.219 -15.477 1 88.38 285 ARG B O 1
ATOM 4575 N N . ALA B 1 286 ? -1.286 -24.547 -16.781 1 90.25 286 ALA B N 1
ATOM 4576 C CA . ALA B 1 286 ? -0.579 -23.938 -15.656 1 90.25 286 ALA B CA 1
ATOM 4577 C C . ALA B 1 286 ? -1.376 -22.781 -15.062 1 90.25 286 ALA B C 1
ATOM 4579 O O . ALA B 1 286 ? -1.562 -22.703 -13.852 1 90.25 286 ALA B O 1
ATOM 4580 N N . HIS B 1 287 ? -1.867 -21.953 -15.969 1 94.31 287 HIS B N 1
ATOM 4581 C CA . HIS B 1 287 ? -2.66 -20.812 -15.523 1 94.31 287 HIS B CA 1
ATOM 4582 C C . HIS B 1 287 ? -3.967 -21.266 -14.883 1 94.31 287 HIS B C 1
ATOM 4584 O O . HIS B 1 287 ? -4.387 -20.703 -13.859 1 94.31 287 HIS B O 1
ATOM 4590 N N . GLN B 1 288 ? -4.547 -22.25 -15.445 1 94.12 288 GLN B N 1
ATOM 4591 C CA . GLN B 1 288 ? -5.781 -22.797 -14.891 1 94.12 288 GLN B CA 1
ATOM 4592 C C . GLN B 1 288 ? -5.57 -23.297 -13.461 1 94.12 288 GLN B C 1
ATOM 4594 O O . GLN B 1 288 ? -6.348 -22.969 -12.562 1 94.12 288 GLN B O 1
ATOM 4599 N N . TRP B 1 289 ? -4.59 -24.016 -13.344 1 94.81 289 TRP B N 1
ATOM 4600 C CA . TRP B 1 289 ? -4.309 -24.562 -12.016 1 94.81 289 TRP B CA 1
ATOM 4601 C C . TRP B 1 289 ? -4.074 -23.438 -11.008 1 94.81 289 TRP B C 1
ATOM 4603 O O . TRP B 1 289 ? -4.641 -23.453 -9.914 1 94.81 289 TRP B O 1
ATOM 4613 N N . VAL B 1 290 ? -3.291 -22.453 -11.375 1 96.75 290 VAL B N 1
ATOM 4614 C CA . VAL B 1 290 ? -2.949 -21.344 -10.492 1 96.75 290 VAL B CA 1
ATOM 4615 C C . VAL B 1 290 ? -4.215 -20.578 -10.117 1 96.75 290 VAL B C 1
ATOM 4617 O O . VAL B 1 290 ? -4.453 -20.297 -8.938 1 96.75 290 VAL B O 1
ATOM 4620 N N . ARG B 1 291 ? -4.996 -20.219 -11.125 1 97.06 291 ARG B N 1
ATOM 4621 C CA . ARG B 1 291 ? -6.176 -19.406 -10.844 1 97.06 291 ARG B CA 1
ATOM 4622 C C . ARG B 1 291 ? -7.176 -20.172 -9.984 1 97.06 291 ARG B C 1
ATOM 4624 O O . ARG B 1 291 ? -7.789 -19.594 -9.078 1 97.06 291 ARG B O 1
ATOM 4631 N N . GLU B 1 292 ? -7.324 -21.469 -10.211 1 96.81 292 GLU B N 1
ATOM 4632 C CA . GLU B 1 292 ? -8.242 -22.266 -9.406 1 96.81 292 GLU B CA 1
ATOM 4633 C C . GLU B 1 292 ? -7.742 -22.406 -7.973 1 96.81 292 GLU B C 1
ATOM 4635 O O . GLU B 1 292 ? -8.531 -22.359 -7.027 1 96.81 292 GLU B O 1
ATOM 4640 N N . ARG B 1 293 ? -6.492 -22.609 -7.867 1 96.5 293 ARG B N 1
ATOM 4641 C CA . ARG B 1 293 ? -5.906 -22.766 -6.535 1 96.5 293 ARG B CA 1
ATOM 4642 C C . ARG B 1 293 ? -5.992 -21.453 -5.75 1 96.5 293 ARG B C 1
ATOM 4644 O O . ARG B 1 293 ? -6.328 -21.453 -4.566 1 96.5 293 ARG B O 1
ATOM 4651 N N . ILE B 1 294 ? -5.727 -20.328 -6.367 1 97.06 294 ILE B N 1
ATOM 4652 C CA . ILE B 1 294 ? -5.836 -19.016 -5.73 1 97.06 294 ILE B CA 1
ATOM 4653 C C . ILE B 1 294 ? -7.285 -18.75 -5.336 1 97.06 294 ILE B C 1
ATOM 4655 O O . ILE B 1 294 ? -7.559 -18.297 -4.223 1 97.06 294 ILE B O 1
ATOM 4659 N N . ALA B 1 295 ? -8.172 -19.109 -6.227 1 97.25 295 ALA B N 1
ATOM 4660 C CA . ALA B 1 295 ? -9.594 -18.922 -5.934 1 97.25 295 ALA B CA 1
ATOM 4661 C C . ALA B 1 295 ? -10 -19.703 -4.684 1 97.25 295 ALA B C 1
ATOM 4663 O O . ALA B 1 295 ? -10.68 -19.172 -3.805 1 97.25 295 ALA B O 1
ATOM 4664 N N . ALA B 1 296 ? -9.562 -20.922 -4.602 1 96.56 296 ALA B N 1
ATOM 4665 C CA . ALA B 1 296 ? -9.891 -21.766 -3.461 1 96.56 296 ALA B CA 1
ATOM 4666 C C . ALA B 1 296 ? -9.336 -21.188 -2.164 1 96.56 296 ALA B C 1
ATOM 4668 O O . ALA B 1 296 ? -10.016 -21.172 -1.138 1 96.56 296 ALA B O 1
ATOM 4669 N N . LEU B 1 297 ? -8.188 -20.672 -2.205 1 95.31 297 LEU B N 1
ATOM 4670 C CA . LEU B 1 297 ? -7.516 -20.156 -1.018 1 95.31 297 LEU B CA 1
ATOM 4671 C C . LEU B 1 297 ? -8.109 -18.812 -0.596 1 95.31 297 LEU B C 1
ATOM 4673 O O . LEU B 1 297 ? -8.203 -18.516 0.598 1 95.31 297 LEU B O 1
ATOM 4677 N N . VAL B 1 298 ? -8.484 -17.984 -1.565 1 95.56 298 VAL B N 1
ATOM 4678 C CA . VAL B 1 298 ? -9.156 -16.719 -1.252 1 95.56 298 VAL B CA 1
ATOM 4679 C C . VAL B 1 298 ? -10.484 -17.016 -0.554 1 95.56 298 VAL B C 1
ATOM 4681 O O . VAL B 1 298 ? -10.805 -16.391 0.464 1 95.56 298 VAL B O 1
ATOM 4684 N N . ARG B 1 299 ? -11.203 -18.016 -1.019 1 94.19 299 ARG B N 1
ATOM 4685 C CA . ARG B 1 299 ? -12.484 -18.391 -0.422 1 94.19 299 ARG B CA 1
ATOM 4686 C C . ARG B 1 299 ? -12.297 -18.891 1.008 1 94.19 299 ARG B C 1
ATOM 4688 O O . ARG B 1 299 ? -13.07 -18.531 1.898 1 94.19 299 ARG B O 1
ATOM 4695 N N . SER B 1 300 ? -11.281 -19.594 1.207 1 90.38 300 SER B N 1
ATOM 4696 C CA . SER B 1 300 ? -11.047 -20.172 2.523 1 90.38 300 SER B CA 1
ATOM 4697 C C . SER B 1 300 ? -10.531 -19.141 3.51 1 90.38 300 SER B C 1
ATOM 4699 O O . SER B 1 300 ? -10.68 -19.297 4.723 1 90.38 300 SER B O 1
ATOM 4701 N N . SER B 1 301 ? -9.82 -18.125 3.021 1 85.12 301 SER B N 1
ATOM 4702 C CA . SER B 1 301 ? -9.266 -17.094 3.887 1 85.12 301 SER B CA 1
ATOM 4703 C C . SER B 1 301 ? -10.375 -16.219 4.477 1 85.12 301 SER B C 1
ATOM 4705 O O . SER B 1 301 ? -10.211 -15.656 5.562 1 85.12 301 SER B O 1
ATOM 4707 N N . ALA B 1 302 ? -11.414 -16.078 3.771 1 75.06 302 ALA B N 1
ATOM 4708 C CA . ALA B 1 302 ? -12.562 -15.312 4.25 1 75.06 302 ALA B CA 1
ATOM 4709 C C . ALA B 1 302 ? -13.344 -16.094 5.297 1 75.06 302 ALA B C 1
ATOM 4711 O O . ALA B 1 302 ? -13.891 -15.516 6.238 1 75.06 302 ALA B O 1
ATOM 4712 N N . GLY B 1 303 ? -13.414 -17.344 5.078 1 68.38 303 GLY B N 1
ATOM 4713 C CA . GLY B 1 303 ? -14.109 -18.188 6.027 1 68.38 303 GLY B CA 1
ATOM 4714 C C . GLY B 1 303 ? -13.383 -18.344 7.352 1 68.38 303 GLY B C 1
ATOM 4715 O O . GLY B 1 303 ? -14.016 -18.438 8.406 1 68.38 303 GLY B O 1
ATOM 4716 N N . ALA B 1 304 ? -12.094 -18.328 7.309 1 61.22 304 ALA B N 1
ATOM 4717 C CA . ALA B 1 304 ? -11.289 -18.484 8.516 1 61.22 304 ALA B CA 1
ATOM 4718 C C . ALA B 1 304 ? -11.414 -17.25 9.414 1 61.22 304 ALA B C 1
ATOM 4720 O O . ALA B 1 304 ? -11.273 -17.359 10.641 1 61.22 304 ALA B O 1
ATOM 4721 N N . ALA B 1 305 ? -11.719 -16.219 8.875 1 56.16 305 ALA B N 1
ATOM 4722 C CA . ALA B 1 305 ? -11.867 -14.992 9.672 1 56.16 305 ALA B CA 1
ATOM 4723 C C . ALA B 1 305 ? -13.156 -15.016 10.477 1 56.16 305 ALA B C 1
ATOM 4725 O O . ALA B 1 305 ? -13.242 -14.406 11.547 1 56.16 305 ALA B O 1
ATOM 4726 N N . ASP B 1 306 ? -14.164 -15.625 9.906 1 47.47 306 ASP B N 1
ATOM 4727 C CA . ASP B 1 306 ? -15.469 -15.719 10.555 1 47.47 306 ASP B CA 1
ATOM 4728 C C . ASP B 1 306 ? -15.469 -16.781 11.648 1 47.47 306 ASP B C 1
ATOM 4730 O O . ASP B 1 306 ? -16.375 -16.812 12.484 1 47.47 306 ASP B O 1
ATOM 4734 N N . ALA B 1 307 ? -14.414 -17.688 11.555 1 43.59 307 ALA B N 1
ATOM 4735 C CA . ALA B 1 307 ? -14.43 -18.781 12.516 1 43.59 307 ALA B CA 1
ATOM 4736 C C . ALA B 1 307 ? -13.695 -18.406 13.797 1 43.59 307 ALA B C 1
ATOM 4738 O O . ALA B 1 307 ? -12.75 -17.609 13.766 1 43.59 307 ALA B O 1
#

Sequence (614 aa):
MPADHRLDLNLFRVLDAVYVHGGIGAAARALHLTQPAVTHALNRLRAHFDDPLFVRQGNRVVATERTRSIIADVQLHLTGLQGTARAPSAFDPATLDLSIAVGIRDVLESIALPRIVAAFAVEAPGLRLVSRRIAVADIERELASGNLDLAVDRRVPTGPRIATEHLLDDSLVVALRGDHPLAREPLRRADYFAAQHVSVSSLGEPQSLDVLLGNDGRFRDIRLTCQHYFAACQIAATGNLLVTLPHTYALRMAALLPIVVRPLPLRLKPFPLLAYWHESRDADRAHQWVRERIAALVRSSAGAADAMPADHRLDLNLFRVLDAVYVHGGIGAAARALHLTQPAVTHALNRLRAHFDDPLFVRQGNRVVATERTRSIIADVQLHLTGLQGTARAPSAFDPATLDLSIAVGIRDVLESIALPRIVAAFAVEAPGLRLVSRRIAVADIERELASGNLDLAVDRRVPTGPRIATEHLLDDSLVVALRGDHPLAREPLRRADYFAAQHVSVSSLGEPQSLDVLLGNDGRFRDIRLTCQHYFAACQIAATGNLLVTLPHTYALRMAALLPIVVRPLPLRLKPFPLLAYWHESRDADRAHQWVRERIAALVRSSAGAADA